Protein AF-A0A4Y3KVZ0-F1 (afdb_monomer_lite)

Secondary structure (DSSP, 8-state):
--------------PPPPHHHHHHHHHHHHHHHHIIIIIIIISHHHHHTSGGGS-HHHHHHHHTSTTS-STTHHHHHHHHHHHHHHHHHHHHHHHHHHHHHHHHHHHHHHHHS-HHHHHHHHHHHHHHHHHHGGG----TTTHHHHHHHHHHHHHHHHHHHHHHHHHHHTTGGGT--TTTHHHHHHHHHHHHHHHHHHHHHHHIIIIISSSSBGGGB-SGGGHHHHHHHHHHHHHHHHHHHHHHHHS--PPPSS------HHHHHHHHHHHHHHHHHH-HHHHHHHHHHHHHHHHHHHHHHHHHHHHHHHH---HHHHHHHHHHHHHHHHHHHHHHHHHHHHH-HHHHHHHHHHHHHHHHHHSS----HHHHHHHSS--PPPPTT--------------------------------------------------------------------------------------PPPS--------HHHHHHHHHHHHHHHHHHHHGGG--------------------S--PPEEEEGGGS-BTSEEEEEETTTEEEEEEEEETTEEEEEE-B-TTT-PBPEEETTEEEETTTTEEEETTT--EEESS--SPPPEE-EEEETTEEEE-

InterPro domains:
  IPR005805 Rieske iron-sulphur protein, C-terminal [PR00162] (567-578)
  IPR005805 Rieske iron-sulphur protein, C-terminal [PR00162] (586-598)
  IPR005805 Rieske iron-sulphur protein, C-terminal [PR00162] (599-611)
  IPR017941 Rieske [2Fe-2S] iron-sulphur domain [PF00355] (551-614)
  IPR017941 Rieske [2Fe-2S] iron-sulphur domain [PS51296] (531-625)
  IPR024671 Autophagy-related protein 22-like [PF11700] (183-352)
  IPR036259 MFS transporter superfamily [G3DSA:1.20.1250.20] (19-360)
  IPR036259 MFS transporter superfamily [SSF103473] (8-358)
  IPR036922 Rieske [2Fe-2S] iron-sulphur domain superfamily [G3DSA:2.102.10.10] (524-626)
  IPR036922 Rieske [2Fe-2S] iron-sulphur domain superfamily [SSF50022] (529-625)
  IPR050495 Autophagy-related 22 and Lipoteichoic acid anchor flippase [PTHR23519] (13-356)

Radius of gyration: 37.34 Å; chains: 1; bounding box: 110×82×110 Å

Structure (mmCIF, N/CA/C/O backbone):
data_AF-A0A4Y3KVZ0-F1
#
_entry.id   AF-A0A4Y3KVZ0-F1
#
loop_
_atom_site.group_PDB
_atom_site.id
_atom_site.type_symbol
_atom_site.label_atom_id
_atom_site.label_alt_id
_atom_site.label_comp_id
_atom_site.label_asym_id
_atom_site.label_entity_id
_atom_site.label_seq_id
_atom_site.pdbx_PDB_ins_code
_atom_site.Cartn_x
_atom_site.Cartn_y
_atom_site.Cartn_z
_atom_site.occupancy
_atom_site.B_iso_or_equiv
_atom_site.auth_seq_id
_atom_site.auth_comp_id
_atom_site.auth_asym_id
_atom_site.auth_atom_id
_atom_site.pdbx_PDB_model_num
ATOM 1 N N . MET A 1 1 ? -32.628 5.792 61.187 1.00 41.03 1 MET A N 1
ATOM 2 C CA . MET A 1 1 ? -31.689 5.649 60.053 1.00 41.03 1 MET A CA 1
ATOM 3 C C . MET A 1 1 ? -32.491 5.165 58.856 1.00 41.03 1 MET A C 1
ATOM 5 O O . MET A 1 1 ? -33.290 4.260 59.068 1.00 41.03 1 MET A O 1
ATOM 9 N N . PRO A 1 2 ? -32.358 5.762 57.661 1.00 40.28 2 PRO A N 1
ATOM 10 C CA . PRO A 1 2 ? -32.842 5.138 56.432 1.00 40.28 2 PRO A CA 1
ATOM 11 C C . PRO A 1 2 ? -31.942 3.948 56.066 1.00 40.28 2 PRO A C 1
ATOM 13 O O . PRO A 1 2 ? -30.746 3.976 56.360 1.00 40.28 2 PRO A O 1
ATOM 16 N N . ASP A 1 3 ? -32.514 2.915 55.449 1.00 42.06 3 ASP A N 1
ATOM 17 C CA . ASP A 1 3 ? -31.754 1.768 54.947 1.00 42.06 3 ASP A CA 1
ATOM 18 C C . ASP A 1 3 ? -30.932 2.160 53.707 1.00 42.06 3 ASP A C 1
ATOM 20 O O . ASP A 1 3 ? -31.432 2.830 52.804 1.00 42.06 3 ASP A O 1
ATOM 24 N N . THR A 1 4 ? -29.670 1.735 53.666 1.00 45.03 4 THR A N 1
ATOM 25 C CA . THR A 1 4 ? -28.764 1.914 52.522 1.00 45.03 4 THR A CA 1
ATOM 26 C C . THR A 1 4 ? -28.312 0.555 52.002 1.00 45.03 4 THR A C 1
ATOM 28 O O . THR A 1 4 ? -27.115 0.252 51.954 1.00 45.03 4 THR A O 1
ATOM 31 N N . SER A 1 5 ? -29.282 -0.275 51.627 1.00 44.66 5 SER A N 1
ATOM 32 C CA . SER A 1 5 ? -29.065 -1.513 50.888 1.00 44.66 5 SER A CA 1
ATOM 33 C C . SER A 1 5 ? -28.383 -1.196 49.547 1.00 44.66 5 SER A C 1
ATOM 35 O O . SER A 1 5 ? -28.949 -0.557 48.661 1.00 44.66 5 SER A O 1
ATOM 37 N N . GLN A 1 6 ? -27.114 -1.594 49.414 1.00 44.41 6 GLN A N 1
ATOM 38 C CA . GLN A 1 6 ? -26.305 -1.297 48.229 1.00 44.41 6 GLN A CA 1
ATOM 39 C C . GLN A 1 6 ? -26.742 -2.184 47.054 1.00 44.41 6 GLN A C 1
ATOM 41 O O . GLN A 1 6 ? -26.401 -3.369 47.011 1.00 44.41 6 GLN A O 1
ATOM 46 N N . ASP A 1 7 ? -27.484 -1.613 46.097 1.00 42.66 7 ASP A N 1
ATOM 47 C CA . ASP A 1 7 ? -27.881 -2.305 44.861 1.00 42.66 7 ASP A CA 1
ATOM 48 C C . ASP A 1 7 ? -26.616 -2.671 44.068 1.00 42.66 7 ASP A C 1
ATOM 50 O O . ASP A 1 7 ? -25.937 -1.824 43.481 1.00 42.66 7 ASP A O 1
ATOM 54 N N . SER A 1 8 ? -26.244 -3.950 44.132 1.00 45.78 8 SER A N 1
ATOM 55 C CA . SER A 1 8 ? -25.023 -4.453 43.510 1.00 45.78 8 SER A CA 1
ATOM 56 C C . SER A 1 8 ? -25.160 -4.372 41.987 1.00 45.78 8 SER A C 1
ATOM 58 O O . SER A 1 8 ? -26.171 -4.839 41.453 1.00 45.78 8 SER A O 1
ATOM 60 N N . PRO A 1 9 ? -24.170 -3.818 41.258 1.00 45.84 9 PRO A N 1
ATOM 61 C CA . PRO A 1 9 ? -24.291 -3.591 39.823 1.00 45.84 9 PRO A CA 1
ATOM 62 C C . PRO A 1 9 ? -24.500 -4.920 39.096 1.00 45.84 9 PRO A C 1
ATOM 64 O O . PRO A 1 9 ? -23.587 -5.739 38.975 1.00 45.84 9 PRO A O 1
ATOM 67 N N . ARG A 1 10 ? -25.733 -5.138 38.626 1.00 42.84 10 ARG A N 1
ATOM 68 C CA . ARG A 1 10 ? -26.145 -6.373 37.951 1.00 42.84 10 ARG A CA 1
ATOM 69 C C . ARG A 1 10 ? -25.256 -6.577 36.734 1.00 42.84 10 ARG A C 1
ATOM 71 O O . ARG A 1 10 ? -25.192 -5.701 35.872 1.00 42.84 10 ARG A O 1
ATOM 78 N N . ALA A 1 11 ? -24.592 -7.729 36.663 1.00 43.97 11 ALA A N 1
ATOM 79 C CA . ALA A 1 11 ? -23.750 -8.086 35.531 1.00 43.97 11 ALA A CA 1
ATOM 80 C C . ALA A 1 11 ? -24.602 -8.107 34.253 1.00 43.97 11 ALA A C 1
ATOM 82 O O . ALA A 1 11 ? -25.386 -9.030 34.025 1.00 43.97 11 ALA A O 1
ATOM 83 N N . THR A 1 12 ? -24.481 -7.060 33.439 1.00 48.38 12 THR A N 1
ATOM 84 C CA . THR A 1 12 ? -25.203 -6.943 32.177 1.00 48.38 12 THR A CA 1
ATOM 85 C C . THR A 1 12 ? -24.685 -8.004 31.219 1.00 48.38 12 THR A C 1
ATOM 87 O O . THR A 1 12 ? -23.519 -7.999 30.824 1.00 48.38 12 THR A O 1
ATOM 90 N N . THR A 1 13 ? -25.557 -8.941 30.847 1.00 51.28 13 THR A N 1
ATOM 91 C CA . THR A 1 13 ? -25.242 -9.942 29.829 1.00 51.28 13 THR A CA 1
ATOM 92 C C . THR A 1 13 ? -24.840 -9.219 28.537 1.00 51.28 13 THR A C 1
ATOM 94 O O . THR A 1 13 ? -25.567 -8.327 28.087 1.00 51.28 13 THR A O 1
ATOM 97 N N . PRO A 1 14 ? -23.670 -9.531 27.946 1.00 56.38 14 PRO A N 1
ATOM 98 C CA . PRO A 1 14 ? -23.157 -8.771 26.814 1.00 56.38 14 PRO A CA 1
ATOM 99 C C . PRO A 1 14 ? -24.100 -8.926 25.620 1.00 56.38 14 PRO A C 1
ATOM 101 O O . PRO A 1 14 ? -24.265 -10.022 25.084 1.00 56.38 14 PRO A O 1
ATOM 104 N N . VAL A 1 15 ? -24.727 -7.817 25.218 1.00 64.69 15 VAL A N 1
ATOM 105 C CA . VAL A 1 15 ? -25.702 -7.789 24.120 1.00 64.69 15 VAL A CA 1
ATOM 106 C C . VAL A 1 15 ? -25.030 -8.302 22.838 1.00 64.69 15 VAL A C 1
ATOM 108 O O . VAL A 1 15 ? -24.017 -7.728 22.428 1.00 64.69 15 VAL A O 1
ATOM 111 N N . PRO A 1 16 ? -25.560 -9.355 22.184 1.00 70.38 16 PRO A N 1
ATOM 112 C CA . PRO A 1 16 ? -24.951 -9.901 20.977 1.00 70.38 16 PRO A CA 1
ATOM 113 C C . PRO A 1 16 ? -24.849 -8.852 19.868 1.00 70.38 16 PRO A C 1
ATOM 115 O O . PRO A 1 16 ? -25.848 -8.238 19.484 1.00 70.38 16 PRO A O 1
ATOM 118 N N . VAL A 1 17 ? -23.649 -8.662 19.312 1.00 80.06 17 VAL A N 1
ATOM 119 C CA . VAL A 1 17 ? -23.470 -7.764 18.165 1.00 80.06 17 VAL A CA 1
ATOM 120 C C . VAL A 1 17 ? -24.198 -8.360 16.950 1.00 80.06 17 VAL A C 1
ATOM 122 O O . VAL A 1 17 ? -23.930 -9.507 16.577 1.00 80.06 17 VAL A O 1
ATOM 125 N N . PRO A 1 18 ? -25.104 -7.618 16.286 1.00 86.31 18 PRO A N 1
ATOM 126 C CA . PRO A 1 18 ? -25.815 -8.132 15.123 1.00 86.31 18 PRO A CA 1
ATOM 127 C C . PRO A 1 18 ? -24.852 -8.329 13.945 1.00 86.31 18 PRO A C 1
ATOM 129 O O . PRO A 1 18 ? -24.171 -7.389 13.533 1.00 86.31 18 PRO A O 1
ATOM 132 N N . ARG A 1 19 ? -24.851 -9.532 13.348 1.00 88.56 19 ARG A N 1
ATOM 133 C CA . ARG A 1 19 ? -23.937 -9.934 12.253 1.00 88.56 19 ARG A CA 1
ATOM 134 C C . ARG A 1 19 ? -23.873 -8.930 11.092 1.00 88.56 19 ARG A C 1
ATOM 136 O O . ARG A 1 19 ? -22.805 -8.732 10.527 1.00 88.56 19 ARG A O 1
ATOM 143 N N . ARG A 1 20 ? -24.980 -8.237 10.786 1.00 91.06 20 ARG A N 1
ATOM 144 C CA . ARG A 1 20 ? -25.041 -7.172 9.766 1.00 91.06 20 ARG A CA 1
ATOM 145 C C . ARG A 1 20 ? -24.051 -6.024 10.023 1.00 91.06 20 ARG A C 1
ATOM 147 O O . ARG A 1 20 ? -23.547 -5.467 9.058 1.00 91.06 20 ARG A O 1
ATOM 154 N N . ARG A 1 21 ? -23.752 -5.675 11.283 1.00 91.81 21 ARG A N 1
ATOM 155 C CA . ARG A 1 21 ? -22.737 -4.653 11.613 1.00 91.81 21 ARG A CA 1
ATOM 156 C C . ARG A 1 21 ? -21.319 -5.158 11.375 1.00 91.81 21 ARG A C 1
ATOM 158 O O . ARG A 1 21 ? -20.522 -4.411 10.831 1.00 91.81 21 ARG A O 1
ATOM 165 N N . VAL A 1 22 ? -21.035 -6.410 11.739 1.00 92.69 22 VAL A N 1
ATOM 166 C CA . VAL A 1 22 ? -19.733 -7.055 11.489 1.00 92.69 22 VAL A CA 1
ATOM 167 C C . VAL A 1 22 ? -19.458 -7.125 9.987 1.00 92.69 22 VAL A C 1
ATOM 169 O O . VAL A 1 22 ? -18.409 -6.679 9.545 1.00 92.69 22 VAL A O 1
ATOM 172 N N . LEU A 1 23 ? -20.430 -7.599 9.198 1.00 94.50 23 LEU A N 1
ATOM 173 C CA . LEU A 1 23 ? -20.314 -7.667 7.740 1.00 94.50 23 LEU A CA 1
ATOM 174 C C . LEU A 1 23 ? -20.144 -6.277 7.113 1.00 94.50 23 LEU A C 1
ATOM 176 O O . LEU A 1 23 ? -19.242 -6.074 6.317 1.00 94.50 23 LEU A O 1
ATOM 180 N N . ALA A 1 24 ? -20.976 -5.303 7.485 1.00 95.06 24 ALA A N 1
ATOM 181 C CA . ALA A 1 24 ? -20.897 -3.958 6.917 1.00 95.06 24 ALA A CA 1
ATOM 182 C C . ALA A 1 24 ? -19.662 -3.155 7.366 1.00 95.06 24 ALA A C 1
ATOM 184 O O . ALA A 1 24 ? -19.326 -2.174 6.715 1.00 95.06 24 ALA A O 1
ATOM 185 N N . TRP A 1 25 ? -19.009 -3.550 8.463 1.00 95.56 25 TRP A N 1
ATOM 186 C CA . TRP A 1 25 ? -17.681 -3.069 8.847 1.00 95.56 25 TRP A CA 1
ATOM 187 C C . TRP A 1 25 ? -16.614 -3.740 7.970 1.00 95.56 25 TRP A C 1
ATOM 189 O O . TRP A 1 25 ? -15.939 -3.036 7.231 1.00 95.56 25 TRP A O 1
ATOM 199 N N . ALA A 1 26 ? -16.579 -5.076 7.908 1.00 95.94 26 ALA A N 1
ATOM 200 C CA . ALA A 1 26 ? -15.631 -5.838 7.084 1.00 95.94 26 ALA A CA 1
ATOM 201 C C . ALA A 1 26 ? -15.715 -5.551 5.566 1.00 95.94 26 ALA A C 1
ATOM 203 O O . ALA A 1 26 ? -14.728 -5.717 4.854 1.00 95.94 26 ALA A O 1
ATOM 204 N N . LEU A 1 27 ? -16.862 -5.088 5.052 1.00 97.06 27 LEU A N 1
ATOM 205 C CA . LEU A 1 27 ? -16.976 -4.627 3.662 1.00 97.06 27 LEU A CA 1
ATOM 206 C C . LEU A 1 27 ? -16.169 -3.345 3.385 1.00 97.06 27 LEU A C 1
ATOM 208 O O . LEU A 1 27 ? -15.750 -3.141 2.249 1.00 97.06 27 LEU A O 1
ATOM 212 N N . TRP A 1 28 ? -15.878 -2.522 4.400 1.00 97.44 28 TRP A N 1
ATOM 213 C CA . TRP A 1 28 ? -14.938 -1.412 4.231 1.00 97.44 28 TRP A CA 1
ATOM 214 C C . TRP A 1 28 ? -13.510 -1.928 4.013 1.00 97.44 28 TRP A C 1
ATOM 216 O O . TRP A 1 28 ? -12.854 -1.403 3.126 1.00 97.44 28 TRP A O 1
ATOM 226 N N . ASP A 1 29 ? -13.057 -2.980 4.715 1.00 95.75 29 ASP A N 1
ATOM 227 C CA . ASP A 1 29 ? -11.755 -3.623 4.436 1.00 95.75 29 ASP A CA 1
ATOM 228 C C . ASP A 1 29 ? -11.718 -4.253 3.033 1.00 95.75 29 ASP A C 1
ATOM 230 O O . ASP A 1 29 ? -10.768 -4.045 2.285 1.00 95.75 29 ASP A O 1
ATOM 234 N N . TRP A 1 30 ? -12.779 -4.967 2.637 1.00 96.25 30 TRP A N 1
ATOM 235 C CA . TRP A 1 30 ? -12.939 -5.522 1.280 1.00 96.25 30 TRP A CA 1
ATOM 236 C C . TRP A 1 30 ? -12.813 -4.453 0.180 1.00 96.25 30 TRP A C 1
ATOM 238 O O . TRP A 1 30 ? -12.251 -4.706 -0.887 1.00 96.25 30 TRP A O 1
ATOM 248 N N . GLY A 1 31 ? -13.351 -3.255 0.428 1.00 96.81 31 GLY A N 1
ATOM 249 C CA . GLY A 1 31 ? -13.216 -2.110 -0.468 1.00 96.81 31 GLY A CA 1
ATOM 250 C C . GLY A 1 31 ? -11.842 -1.443 -0.390 1.00 96.81 31 GLY A C 1
ATOM 251 O O . GLY A 1 31 ? -11.258 -1.131 -1.421 1.00 96.81 31 GLY A O 1
ATOM 252 N N . SER A 1 32 ? -11.322 -1.220 0.818 1.00 96.12 32 SER A N 1
ATOM 253 C CA . SER A 1 32 ? -10.094 -0.454 1.070 1.00 96.12 32 SER A CA 1
ATOM 254 C C . SER A 1 32 ? -8.832 -1.210 0.649 1.00 96.12 32 SER A C 1
ATOM 256 O O . SER A 1 32 ? -7.853 -0.589 0.233 1.00 96.12 32 SER A O 1
ATOM 258 N N . ALA A 1 33 ? -8.883 -2.545 0.624 1.00 92.94 33 ALA A N 1
ATOM 259 C CA . ALA A 1 33 ? -7.853 -3.395 0.038 1.00 92.94 33 ALA A CA 1
ATOM 260 C C . ALA A 1 33 ? -7.549 -3.063 -1.434 1.00 92.94 33 ALA A C 1
ATOM 262 O O . ALA A 1 33 ? -6.428 -3.298 -1.872 1.00 92.94 33 ALA A O 1
ATOM 263 N N . ALA A 1 34 ? -8.483 -2.453 -2.175 1.00 93.12 34 ALA A N 1
ATOM 264 C CA . ALA A 1 34 ? -8.223 -1.929 -3.516 1.00 93.12 34 ALA A CA 1
ATOM 265 C C . ALA A 1 34 ? -7.106 -0.873 -3.527 1.00 93.12 34 ALA A C 1
ATOM 267 O O . ALA A 1 34 ? -6.205 -0.922 -4.361 1.00 93.12 34 ALA A O 1
ATOM 268 N N . PHE A 1 35 ? -7.124 0.050 -2.560 1.00 95.38 35 PHE A N 1
ATOM 269 C CA . PHE A 1 35 ? -6.101 1.086 -2.446 1.00 95.38 35 PHE A CA 1
ATOM 270 C C . PHE A 1 35 ? -4.742 0.501 -2.042 1.00 95.38 35 PHE A C 1
ATOM 272 O O . PHE A 1 35 ? -3.712 0.907 -2.571 1.00 95.38 35 PHE A O 1
ATOM 279 N N . GLN A 1 36 ? -4.709 -0.481 -1.138 1.00 91.94 36 GLN A N 1
ATOM 280 C CA . GLN A 1 36 ? -3.433 -1.083 -0.745 1.00 91.94 36 GLN A CA 1
ATOM 281 C C . GLN A 1 36 ? -2.874 -1.991 -1.853 1.00 91.94 36 GLN A C 1
ATOM 283 O O . GLN A 1 36 ? -1.754 -1.775 -2.299 1.00 91.94 36 GLN A O 1
ATOM 288 N N . ALA A 1 37 ? -3.655 -2.951 -2.358 1.00 90.06 37 ALA A N 1
ATOM 289 C CA . ALA A 1 37 ? -3.160 -3.950 -3.304 1.00 90.06 37 ALA A CA 1
ATOM 290 C C . ALA A 1 37 ? -2.926 -3.400 -4.723 1.00 90.06 37 ALA A C 1
ATOM 292 O O . ALA A 1 37 ? -1.913 -3.721 -5.337 1.00 90.06 37 ALA A O 1
ATOM 293 N N . VAL A 1 38 ? -3.840 -2.583 -5.260 1.00 92.62 38 VAL A N 1
ATOM 294 C CA . VAL A 1 38 ? -3.725 -2.078 -6.641 1.00 92.62 38 VAL A CA 1
ATOM 295 C C . VAL A 1 38 ? -2.891 -0.802 -6.678 1.00 92.62 38 VAL A C 1
ATOM 297 O O . VAL A 1 38 ? -1.948 -0.702 -7.461 1.00 92.62 38 VAL A O 1
ATOM 300 N N . ILE A 1 39 ? -3.214 0.167 -5.816 1.00 95.00 39 ILE A N 1
ATOM 301 C CA . ILE A 1 39 ? -2.593 1.496 -5.863 1.00 95.00 39 ILE A CA 1
ATOM 302 C C . ILE A 1 39 ? -1.250 1.522 -5.119 1.00 95.00 39 ILE A C 1
ATOM 304 O O . ILE A 1 39 ? -0.271 1.986 -5.687 1.00 95.00 39 ILE A O 1
ATOM 308 N N . THR A 1 40 ? -1.176 1.006 -3.888 1.00 91.81 40 THR A N 1
ATOM 309 C CA . THR A 1 40 ? 0.035 1.133 -3.050 1.00 91.81 40 THR A CA 1
ATOM 310 C C . THR A 1 40 ? 1.124 0.110 -3.378 1.00 91.81 40 THR A C 1
ATOM 312 O O . THR A 1 40 ? 2.299 0.437 -3.209 1.00 91.81 40 THR A O 1
ATOM 315 N N . THR A 1 41 ? 0.785 -1.098 -3.848 1.00 88.12 41 THR A N 1
ATOM 316 C CA . THR A 1 41 ? 1.778 -2.175 -4.037 1.00 88.12 41 THR A CA 1
ATOM 317 C C . THR A 1 41 ? 1.920 -2.677 -5.479 1.00 88.12 41 THR A C 1
ATOM 319 O O . THR A 1 41 ? 2.980 -2.487 -6.064 1.00 88.12 41 THR A O 1
ATOM 322 N N . PHE A 1 42 ? 0.914 -3.334 -6.072 1.00 87.19 42 PHE A N 1
ATOM 323 C CA . PHE A 1 42 ? 1.161 -4.234 -7.216 1.00 87.19 42 PHE A CA 1
ATOM 324 C C . PHE A 1 42 ? 0.960 -3.649 -8.618 1.00 87.19 42 PHE A C 1
ATOM 326 O O . PHE A 1 42 ? 1.536 -4.197 -9.553 1.00 87.19 42 PHE A O 1
ATOM 333 N N . VAL A 1 43 ? 0.172 -2.580 -8.792 1.00 91.12 43 VAL A N 1
ATOM 334 C CA . VAL A 1 43 ? -0.154 -2.051 -10.133 1.00 91.12 43 VAL A CA 1
ATOM 335 C C . VAL A 1 43 ? 0.352 -0.618 -10.308 1.00 91.12 43 VAL A C 1
ATOM 337 O O . VAL A 1 43 ? 1.323 -0.406 -11.029 1.00 91.12 43 VAL A O 1
ATOM 340 N N . PHE A 1 44 ? -0.238 0.367 -9.620 1.00 94.38 44 PHE A N 1
ATOM 341 C CA . PHE A 1 44 ? 0.115 1.779 -9.833 1.00 94.38 44 PHE A CA 1
ATOM 342 C C . PHE A 1 44 ? 1.540 2.106 -9.370 1.00 94.38 44 PHE A C 1
ATOM 344 O O . PHE A 1 44 ? 2.293 2.704 -10.130 1.00 94.38 44 PHE A O 1
ATOM 351 N N . THR A 1 45 ? 1.938 1.663 -8.169 1.00 93.06 45 THR A N 1
ATOM 352 C CA . THR A 1 45 ? 3.312 1.841 -7.664 1.00 93.06 45 THR A CA 1
ATOM 353 C C . THR A 1 45 ? 4.362 1.241 -8.600 1.00 93.06 45 THR A C 1
ATOM 355 O O . THR A 1 45 ? 5.318 1.937 -8.921 1.00 93.06 45 THR A O 1
ATOM 358 N N . ARG A 1 46 ? 4.174 0.002 -9.093 1.00 90.69 46 ARG A N 1
ATOM 359 C CA . ARG A 1 46 ? 5.077 -0.602 -10.095 1.00 90.69 46 ARG A CA 1
ATOM 360 C C . ARG A 1 46 ? 5.140 0.287 -11.335 1.00 90.69 46 ARG A C 1
ATOM 362 O O . ARG A 1 46 ? 6.229 0.615 -11.786 1.00 90.69 46 ARG A O 1
ATOM 369 N N . TRP A 1 47 ? 3.988 0.671 -11.884 1.00 92.44 47 TRP A N 1
ATOM 370 C CA . TRP A 1 47 ? 3.911 1.443 -13.125 1.00 92.44 47 TRP A CA 1
ATOM 371 C C . TRP A 1 47 ? 4.632 2.793 -13.046 1.00 92.44 47 TRP A C 1
ATOM 373 O O . TRP A 1 47 ? 5.420 3.107 -13.935 1.00 92.44 47 TRP A O 1
ATOM 383 N N . ILE A 1 48 ? 4.457 3.561 -11.966 1.00 94.19 48 ILE A N 1
ATOM 384 C CA . ILE A 1 48 ? 5.190 4.829 -11.813 1.00 94.19 48 ILE A CA 1
ATOM 385 C C . ILE A 1 48 ? 6.698 4.619 -11.573 1.00 94.19 48 ILE A C 1
ATOM 387 O O . ILE A 1 48 ? 7.485 5.499 -11.890 1.00 94.19 48 ILE A O 1
ATOM 391 N N . THR A 1 49 ? 7.137 3.449 -11.095 1.00 92.25 49 THR A N 1
ATOM 392 C CA . THR A 1 49 ? 8.565 3.078 -11.021 1.00 92.25 49 THR A CA 1
ATOM 393 C C . THR A 1 49 ? 9.015 2.177 -12.179 1.00 92.25 49 THR A C 1
ATOM 395 O O . THR A 1 49 ? 9.872 1.320 -11.978 1.00 92.25 49 THR A O 1
ATOM 398 N N . SER A 1 50 ? 8.427 2.325 -13.371 1.00 91.44 50 SER A N 1
ATOM 399 C CA . SER A 1 50 ? 8.808 1.559 -14.569 1.00 91.44 50 SER A CA 1
ATOM 400 C C . SER A 1 50 ? 9.391 2.432 -15.686 1.00 91.44 50 SER A C 1
ATOM 402 O O . SER A 1 50 ? 9.358 3.664 -15.625 1.00 91.44 50 SER A O 1
ATOM 404 N N . ASP A 1 51 ? 9.935 1.751 -16.694 1.00 91.56 51 ASP A N 1
ATOM 405 C CA . ASP A 1 51 ? 10.372 2.256 -18.004 1.00 91.56 51 ASP A CA 1
ATOM 406 C C . ASP A 1 51 ? 9.392 3.251 -18.649 1.00 91.56 51 ASP A C 1
ATOM 408 O O . ASP A 1 51 ? 9.831 4.220 -19.262 1.00 91.56 51 ASP A O 1
ATOM 412 N N . ALA A 1 52 ? 8.084 3.091 -18.431 1.00 92.50 52 ALA A N 1
ATOM 413 C CA . ALA A 1 52 ? 7.037 3.991 -18.917 1.00 92.50 52 ALA A CA 1
ATOM 414 C C . ALA A 1 52 ? 7.219 5.481 -18.539 1.00 92.50 52 ALA A C 1
ATOM 416 O O . ALA A 1 52 ? 6.599 6.338 -19.163 1.00 92.50 52 ALA A O 1
ATOM 417 N N . PHE A 1 53 ? 8.039 5.813 -17.534 1.00 94.88 53 PHE A N 1
ATOM 418 C CA . PHE A 1 53 ? 8.355 7.201 -17.153 1.00 94.88 53 PHE A CA 1
ATOM 419 C C . PHE A 1 53 ? 9.799 7.627 -17.482 1.00 94.88 53 PHE A C 1
ATOM 421 O O . PHE A 1 53 ? 10.227 8.706 -17.077 1.00 94.88 53 PHE A O 1
ATOM 428 N N . VAL A 1 54 ? 10.545 6.801 -18.221 1.00 94.56 54 VAL A N 1
ATOM 429 C CA . VAL A 1 54 ? 11.907 7.071 -18.712 1.00 94.56 54 VAL A CA 1
ATOM 430 C C . VAL A 1 54 ? 11.842 7.609 -20.149 1.00 94.56 54 VAL A C 1
ATOM 432 O O . VAL A 1 54 ? 10.886 7.347 -20.877 1.00 94.56 54 VAL A O 1
ATOM 435 N N . ASP A 1 55 ? 12.844 8.385 -20.575 1.00 92.56 55 ASP A N 1
ATOM 436 C CA . ASP A 1 55 ? 12.945 8.856 -21.965 1.00 92.56 55 ASP A CA 1
ATOM 437 C C . ASP A 1 55 ? 12.960 7.655 -22.944 1.00 92.56 55 ASP A C 1
ATOM 439 O O . ASP A 1 55 ? 13.837 6.789 -22.815 1.00 92.56 55 ASP A O 1
ATOM 443 N N . PRO A 1 56 ? 12.045 7.585 -23.935 1.00 91.75 56 PRO A N 1
ATOM 444 C CA . PRO A 1 56 ? 11.992 6.484 -24.897 1.00 91.75 56 PRO A CA 1
ATOM 445 C C . PRO A 1 56 ? 13.295 6.254 -25.674 1.00 91.75 56 PRO A C 1
ATOM 447 O O . PRO A 1 56 ? 13.555 5.129 -26.094 1.00 91.75 56 PRO A O 1
ATOM 450 N N . ALA A 1 57 ? 14.136 7.279 -25.853 1.00 91.62 57 ALA A N 1
ATOM 451 C CA . ALA A 1 57 ? 15.445 7.125 -26.483 1.00 91.62 57 ALA A CA 1
ATOM 452 C C . ALA A 1 57 ? 16.447 6.380 -25.584 1.00 91.62 57 ALA A C 1
ATOM 454 O O . ALA A 1 57 ? 17.300 5.661 -26.099 1.00 91.62 57 ALA A O 1
ATOM 455 N N . THR A 1 58 ? 16.334 6.508 -24.257 1.00 91.50 58 THR A N 1
ATOM 456 C CA . THR A 1 58 ? 17.133 5.736 -23.289 1.00 91.50 58 THR A CA 1
ATOM 457 C C . THR A 1 58 ? 16.666 4.284 -23.240 1.00 91.50 58 THR A C 1
ATOM 459 O O . THR A 1 58 ? 17.500 3.383 -23.272 1.00 91.50 58 THR A O 1
ATOM 462 N N . VAL A 1 59 ? 15.347 4.047 -23.229 1.00 92.25 59 VAL A N 1
ATOM 463 C CA . VAL A 1 59 ? 14.776 2.687 -23.244 1.00 92.25 59 VAL A CA 1
ATOM 464 C C . VAL A 1 59 ? 15.180 1.950 -24.526 1.00 92.25 59 VAL A C 1
ATOM 466 O O . VAL A 1 59 ? 15.812 0.901 -24.449 1.00 92.25 59 VAL A O 1
ATOM 469 N N . ALA A 1 60 ? 14.947 2.547 -25.700 1.00 92.50 60 ALA A N 1
ATOM 470 C CA . ALA A 1 60 ? 15.317 1.943 -26.983 1.00 92.50 60 ALA A CA 1
ATOM 471 C C . ALA A 1 60 ? 16.839 1.767 -27.169 1.00 92.50 60 ALA A C 1
ATOM 473 O O . ALA A 1 60 ? 17.271 0.921 -27.951 1.00 92.50 60 ALA A O 1
ATOM 474 N N . ALA A 1 61 ? 17.671 2.551 -26.470 1.00 91.56 61 ALA A N 1
ATOM 475 C CA . ALA A 1 61 ? 19.118 2.344 -26.446 1.00 91.56 61 ALA A CA 1
ATOM 476 C C . ALA A 1 61 ? 19.516 1.146 -25.566 1.00 91.56 61 ALA A C 1
ATOM 478 O O . ALA A 1 61 ? 20.386 0.379 -25.968 1.00 91.56 61 ALA A O 1
ATOM 479 N N . ALA A 1 62 ? 18.867 0.957 -24.413 1.00 89.94 62 ALA A N 1
ATOM 480 C CA . ALA A 1 62 ? 19.078 -0.200 -23.542 1.00 89.94 62 ALA A CA 1
ATOM 481 C C . ALA A 1 62 ? 18.624 -1.513 -24.212 1.00 89.94 62 ALA A C 1
ATOM 483 O O . ALA A 1 62 ? 19.378 -2.484 -24.235 1.00 89.94 62 ALA A O 1
ATOM 484 N N . GLU A 1 63 ? 17.449 -1.518 -24.854 1.00 89.12 63 GLU A N 1
ATOM 485 C CA . GLU A 1 63 ? 16.931 -2.658 -25.633 1.00 89.12 63 GLU A CA 1
ATOM 486 C C . GLU A 1 63 ? 17.839 -3.057 -26.812 1.00 89.12 63 GLU A C 1
ATOM 488 O O . GLU A 1 63 ? 17.853 -4.216 -27.230 1.00 89.12 63 GLU A O 1
ATOM 493 N N . ALA A 1 64 ? 18.598 -2.105 -27.365 1.00 89.81 64 ALA A N 1
ATOM 494 C CA . ALA A 1 64 ? 19.495 -2.326 -28.497 1.00 89.81 64 ALA A CA 1
ATOM 495 C C . ALA A 1 64 ? 20.907 -2.808 -28.102 1.00 89.81 64 ALA A C 1
ATOM 497 O O . ALA A 1 64 ? 21.702 -3.135 -28.988 1.00 89.81 64 ALA A O 1
ATOM 498 N N . GLU A 1 65 ? 21.247 -2.848 -26.810 1.00 86.25 65 GLU A N 1
ATOM 499 C CA . GLU A 1 65 ? 22.567 -3.265 -26.325 1.00 86.25 65 GLU A CA 1
ATOM 500 C C . GLU A 1 65 ? 22.667 -4.790 -26.127 1.00 86.25 65 GLU A C 1
ATOM 502 O O . GLU A 1 65 ? 21.963 -5.362 -25.291 1.00 86.25 65 GLU A O 1
ATOM 507 N N . PRO A 1 66 ? 23.587 -5.485 -26.826 1.00 75.31 66 PRO A N 1
ATOM 508 C CA . PRO A 1 66 ? 23.807 -6.908 -26.602 1.00 75.31 66 PRO A CA 1
ATOM 509 C C . PRO A 1 66 ? 24.380 -7.177 -25.205 1.00 75.31 66 PRO A C 1
ATOM 511 O O . PRO A 1 66 ? 25.446 -6.669 -24.863 1.00 75.31 66 PRO A O 1
ATOM 514 N N . GLY A 1 67 ? 23.715 -8.044 -24.439 1.00 70.69 67 GLY A N 1
ATOM 515 C CA . GLY A 1 67 ? 24.230 -8.586 -23.176 1.00 70.69 67 GLY A CA 1
ATOM 516 C C . GLY A 1 67 ? 23.721 -7.925 -21.892 1.00 70.69 67 GLY A C 1
ATOM 517 O O . GLY A 1 67 ? 24.058 -8.416 -20.825 1.00 70.69 67 GLY A O 1
ATOM 518 N N . GLY A 1 68 ? 22.904 -6.868 -21.960 1.00 69.56 68 GLY A N 1
ATOM 519 C CA . GLY A 1 68 ? 22.228 -6.277 -20.790 1.00 69.56 68 GLY A CA 1
ATOM 520 C C . GLY A 1 68 ? 23.109 -5.444 -19.844 1.00 69.56 68 GLY A C 1
ATOM 521 O O . GLY A 1 68 ? 22.637 -4.449 -19.319 1.00 69.56 68 GLY A O 1
ATOM 522 N N . ASP A 1 69 ? 24.398 -5.751 -19.691 1.00 75.50 69 ASP A N 1
ATOM 523 C CA . ASP A 1 69 ? 25.322 -5.013 -18.803 1.00 75.50 69 ASP A CA 1
ATOM 524 C C . ASP A 1 69 ? 25.935 -3.740 -19.449 1.00 75.50 69 ASP A C 1
ATOM 526 O O . ASP A 1 69 ? 27.003 -3.262 -19.056 1.00 75.50 69 ASP A O 1
ATOM 530 N N . GLY A 1 70 ? 25.302 -3.207 -20.500 1.00 80.19 70 GLY A N 1
ATOM 531 C CA . GLY A 1 70 ? 25.823 -2.100 -21.310 1.00 80.19 70 GLY A CA 1
ATOM 532 C C . GLY A 1 70 ? 25.597 -0.696 -20.715 1.00 80.19 70 GLY A C 1
ATOM 533 O O . GLY A 1 70 ? 24.807 -0.519 -19.785 1.00 80.19 70 GLY A O 1
ATOM 534 N N . PRO A 1 71 ? 26.291 0.344 -21.223 1.00 84.94 71 PRO A N 1
ATOM 535 C CA . PRO A 1 71 ? 26.177 1.709 -20.708 1.00 84.94 71 PRO A CA 1
ATOM 536 C C . PRO A 1 71 ? 24.787 2.359 -20.859 1.00 84.94 71 PRO A C 1
ATOM 538 O O . PRO A 1 71 ? 24.487 3.264 -20.080 1.00 84.94 71 PRO A O 1
ATOM 541 N N . ALA A 1 72 ? 23.933 1.946 -21.802 1.00 86.62 72 ALA A N 1
ATOM 542 C CA . ALA A 1 72 ? 22.553 2.434 -21.898 1.00 86.62 72 ALA A CA 1
ATOM 543 C C . ALA A 1 72 ? 21.620 1.725 -20.904 1.00 86.62 72 ALA A C 1
ATOM 545 O O . ALA A 1 72 ? 20.828 2.392 -20.238 1.00 86.62 72 ALA A O 1
ATOM 546 N N . ASN A 1 73 ? 21.774 0.412 -20.710 1.00 84.69 73 ASN A N 1
ATOM 547 C CA . ASN A 1 73 ? 21.113 -0.306 -19.611 1.00 84.69 73 ASN A CA 1
ATOM 548 C C . ASN A 1 73 ? 21.514 0.289 -18.253 1.00 84.69 73 ASN A C 1
ATOM 550 O O . ASN A 1 73 ? 20.663 0.621 -17.432 1.00 84.69 73 ASN A O 1
ATOM 554 N N . ALA A 1 74 ? 22.802 0.589 -18.079 1.00 86.81 74 ALA A N 1
ATOM 555 C CA . ALA A 1 74 ? 23.330 1.225 -16.880 1.00 86.81 74 ALA A CA 1
ATOM 556 C C . ALA A 1 74 ? 22.742 2.624 -16.580 1.00 86.81 74 ALA A C 1
ATOM 558 O O . ALA A 1 74 ? 22.790 3.061 -15.422 1.00 86.81 74 ALA A O 1
ATOM 559 N N . LEU A 1 75 ? 22.205 3.318 -17.597 1.00 87.94 75 LEU A N 1
ATOM 560 C CA . LEU A 1 75 ? 21.451 4.574 -17.477 1.00 87.94 75 LEU A CA 1
ATOM 561 C C . LEU A 1 75 ? 19.960 4.332 -17.190 1.00 87.94 75 LEU A C 1
ATOM 563 O O . LEU A 1 75 ? 19.375 5.070 -16.395 1.00 87.94 75 LEU A O 1
ATOM 567 N N . LEU A 1 76 ? 19.357 3.299 -17.788 1.00 90.06 76 LEU A N 1
ATOM 568 C CA . LEU A 1 76 ? 17.988 2.869 -17.486 1.00 90.06 76 LEU A CA 1
ATOM 569 C C . LEU A 1 76 ? 17.859 2.450 -16.011 1.00 90.06 76 LEU A C 1
ATOM 571 O O . LEU A 1 76 ? 16.990 2.967 -15.310 1.00 90.06 76 LEU A O 1
ATOM 575 N N . ASP A 1 77 ? 18.779 1.622 -15.508 1.00 87.38 77 ASP A N 1
ATOM 576 C CA . ASP A 1 77 ? 18.864 1.238 -14.091 1.00 87.38 77 ASP A CA 1
ATOM 577 C C . ASP A 1 77 ? 18.912 2.452 -13.162 1.00 87.38 77 ASP A C 1
ATOM 579 O O . ASP A 1 77 ? 18.237 2.488 -12.133 1.00 87.38 77 ASP A O 1
ATOM 583 N N . ALA A 1 78 ? 19.716 3.460 -13.521 1.00 88.94 78 ALA A N 1
ATOM 584 C CA . ALA A 1 78 ? 19.874 4.669 -12.723 1.00 88.94 78 ALA A CA 1
ATOM 585 C C . ALA A 1 78 ? 18.555 5.454 -12.638 1.00 88.94 78 ALA A C 1
ATOM 587 O O . ALA A 1 78 ? 18.170 5.873 -11.547 1.00 88.94 78 ALA A O 1
ATOM 588 N N . ALA A 1 79 ? 17.822 5.578 -13.751 1.00 91.12 79 ALA A N 1
ATOM 589 C CA . ALA A 1 79 ? 16.502 6.206 -13.767 1.00 91.12 79 ALA A CA 1
ATOM 590 C C . ALA A 1 79 ? 15.475 5.414 -12.933 1.00 91.12 79 ALA A C 1
ATOM 592 O O . ALA A 1 79 ? 14.768 5.993 -12.109 1.00 91.12 79 ALA A O 1
ATOM 593 N N . LEU A 1 80 ? 15.431 4.083 -13.065 1.00 89.44 80 LEU A N 1
ATOM 594 C CA . LEU A 1 80 ? 14.532 3.220 -12.283 1.00 89.44 80 LEU A CA 1
ATOM 595 C C . LEU A 1 80 ? 14.858 3.239 -10.776 1.00 89.44 80 LEU A C 1
ATOM 597 O O . LEU A 1 80 ? 13.950 3.199 -9.932 1.00 89.44 80 LEU A O 1
ATOM 601 N N . ALA A 1 81 ? 16.140 3.350 -10.422 1.00 88.06 81 ALA A N 1
ATOM 602 C CA . ALA A 1 81 ? 16.600 3.542 -9.051 1.00 88.06 81 ALA A CA 1
ATOM 603 C C . ALA A 1 81 ? 16.181 4.914 -8.496 1.00 88.06 81 ALA A C 1
ATOM 605 O O . ALA A 1 81 ? 15.674 4.976 -7.373 1.00 88.06 81 ALA A O 1
ATOM 606 N N . ASP A 1 82 ? 16.308 5.991 -9.279 1.00 91.81 82 ASP A N 1
ATOM 607 C CA . ASP A 1 82 ? 15.822 7.325 -8.906 1.00 91.81 82 ASP A CA 1
ATOM 608 C C . ASP A 1 82 ? 14.297 7.333 -8.718 1.00 91.81 82 ASP A C 1
ATOM 610 O O . ASP A 1 82 ? 13.817 7.754 -7.664 1.00 91.81 82 ASP A O 1
ATOM 614 N N . HIS A 1 83 ? 13.520 6.761 -9.647 1.00 93.31 83 HIS A N 1
ATOM 615 C CA . HIS A 1 83 ? 12.060 6.634 -9.516 1.00 93.31 83 HIS A CA 1
ATOM 616 C C . HIS A 1 83 ? 11.674 5.919 -8.204 1.00 93.31 83 HIS A C 1
ATOM 618 O O . HIS A 1 83 ? 10.795 6.369 -7.459 1.00 93.31 83 HIS A O 1
ATOM 624 N N . SER A 1 84 ? 12.382 4.832 -7.878 1.00 89.00 84 SER A N 1
ATOM 625 C CA . SER A 1 84 ? 12.202 4.062 -6.639 1.00 89.00 84 SER A CA 1
ATOM 626 C C . SER A 1 84 ? 12.603 4.851 -5.382 1.00 89.00 84 SER A C 1
ATOM 628 O O . SER A 1 84 ? 11.937 4.760 -4.344 1.00 89.00 84 SER A O 1
ATOM 630 N N . ALA A 1 85 ? 13.659 5.665 -5.458 1.00 91.88 85 ALA A N 1
ATOM 631 C CA . ALA A 1 85 ? 14.097 6.535 -4.372 1.00 91.88 85 ALA A CA 1
ATOM 632 C C . ALA A 1 85 ? 13.111 7.691 -4.129 1.00 91.88 85 ALA A C 1
ATOM 634 O O . ALA A 1 85 ? 12.788 7.995 -2.978 1.00 91.88 85 ALA A O 1
ATOM 635 N N . TRP A 1 86 ? 12.585 8.313 -5.188 1.00 94.25 86 TRP A N 1
ATOM 636 C CA . TRP A 1 86 ? 11.615 9.409 -5.102 1.00 94.25 86 TRP A CA 1
ATOM 637 C C . TRP A 1 86 ? 10.282 8.923 -4.519 1.00 94.25 86 TRP A C 1
ATOM 639 O O . TRP A 1 86 ? 9.717 9.586 -3.646 1.00 94.25 86 TRP A O 1
ATOM 649 N N . LEU A 1 87 ? 9.825 7.726 -4.913 1.00 93.19 87 LEU A N 1
ATOM 650 C CA . LEU A 1 87 ? 8.715 7.016 -4.270 1.00 93.19 87 LEU A CA 1
ATOM 651 C C . LEU A 1 87 ? 8.965 6.848 -2.761 1.00 93.19 87 LEU A C 1
ATOM 653 O O . LEU A 1 87 ? 8.105 7.191 -1.944 1.00 93.19 87 LEU A O 1
ATOM 657 N N . GLY A 1 88 ? 10.152 6.357 -2.386 1.00 91.62 88 GLY A N 1
ATOM 658 C CA . GLY A 1 88 ? 10.560 6.182 -0.992 1.00 91.62 88 GLY A CA 1
ATOM 659 C C . GLY A 1 88 ? 10.511 7.485 -0.187 1.00 91.62 88 GLY A C 1
ATOM 660 O O . GLY A 1 88 ? 9.947 7.512 0.909 1.00 91.62 88 GLY A O 1
ATOM 661 N N . TRP A 1 89 ? 11.018 8.589 -0.743 1.00 94.06 89 TRP A N 1
ATOM 662 C CA . TRP A 1 89 ? 10.951 9.912 -0.113 1.00 94.06 89 TRP A CA 1
ATOM 663 C C . TRP A 1 89 ? 9.523 10.467 -0.025 1.00 94.06 89 TRP A C 1
ATOM 665 O O . TRP A 1 89 ? 9.160 11.046 1.002 1.00 94.06 89 TRP A O 1
ATOM 675 N N . GLY A 1 90 ? 8.686 10.248 -1.044 1.00 94.88 90 GLY A N 1
ATOM 676 C CA . GLY A 1 90 ? 7.267 10.614 -1.027 1.00 94.88 90 GLY A CA 1
ATOM 677 C C . GLY A 1 90 ? 6.495 9.896 0.085 1.00 94.88 90 GLY A C 1
ATOM 678 O O . GLY A 1 90 ? 5.784 10.535 0.867 1.00 94.88 90 GLY A O 1
ATOM 679 N N . LEU A 1 91 ? 6.697 8.582 0.223 1.00 92.38 91 LEU A N 1
ATOM 680 C CA . LEU A 1 91 ? 6.098 7.773 1.289 1.00 92.38 91 LEU A CA 1
ATOM 681 C C . LEU A 1 91 ? 6.672 8.105 2.678 1.00 92.38 91 LEU A C 1
ATOM 683 O O . LEU A 1 91 ? 5.916 8.157 3.650 1.00 92.38 91 LEU A O 1
ATOM 687 N N . ALA A 1 92 ? 7.964 8.426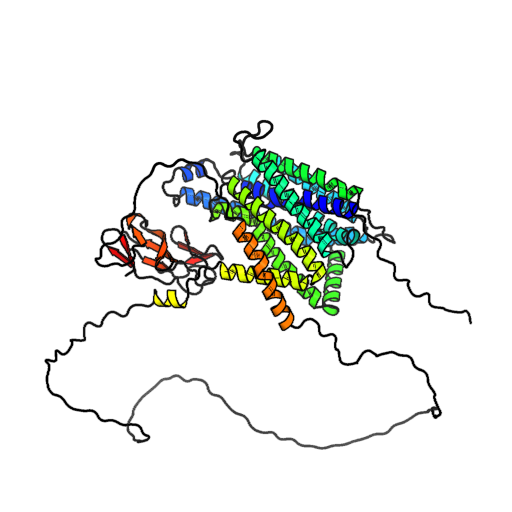 2.795 1.00 93.44 92 ALA A N 1
ATOM 688 C CA . ALA A 1 92 ? 8.546 8.925 4.044 1.00 93.44 92 ALA A CA 1
ATOM 689 C C . ALA A 1 92 ? 7.923 10.273 4.465 1.00 93.44 92 ALA A C 1
ATOM 691 O O . ALA A 1 92 ? 7.562 10.460 5.632 1.00 93.44 92 ALA A O 1
ATOM 692 N N . GLY A 1 93 ? 7.713 11.187 3.511 1.00 95.88 93 GLY A N 1
ATOM 693 C CA . GLY A 1 93 ? 6.985 12.441 3.720 1.00 95.88 93 GLY A CA 1
ATOM 694 C C . GLY A 1 93 ? 5.536 12.214 4.166 1.00 95.88 93 GLY A C 1
ATOM 695 O O . GLY A 1 93 ? 5.083 12.829 5.137 1.00 95.88 93 GLY A O 1
ATOM 696 N N . ALA A 1 94 ? 4.829 11.273 3.531 1.00 95.50 94 ALA A N 1
ATOM 697 C CA . ALA A 1 94 ? 3.500 10.840 3.958 1.00 95.50 94 ALA A CA 1
ATOM 698 C C . ALA A 1 94 ? 3.508 10.295 5.399 1.00 95.50 94 ALA A C 1
ATOM 700 O O . ALA A 1 94 ? 2.674 10.701 6.208 1.00 95.50 94 ALA A O 1
ATOM 701 N N . GLY A 1 95 ? 4.483 9.455 5.761 1.00 92.69 95 GLY A N 1
ATOM 702 C CA . GLY A 1 95 ? 4.658 8.919 7.115 1.00 92.69 95 GLY A CA 1
ATOM 703 C C . GLY A 1 95 ? 4.839 10.006 8.181 1.00 92.69 95 GLY A C 1
ATOM 704 O O . GLY A 1 95 ? 4.198 9.961 9.236 1.00 92.69 95 GLY A O 1
ATOM 705 N N . VAL A 1 96 ? 5.635 11.041 7.887 1.00 94.44 96 VAL A N 1
ATOM 706 C CA . VAL A 1 96 ? 5.790 12.221 8.762 1.00 94.44 96 VAL A CA 1
ATOM 707 C C . VAL A 1 96 ? 4.470 12.988 8.900 1.00 94.44 96 VAL A C 1
ATOM 709 O O . VAL A 1 96 ? 4.089 13.356 10.014 1.00 94.44 96 VAL A O 1
ATOM 712 N N . LEU A 1 97 ? 3.724 13.191 7.809 1.00 95.06 97 LEU A N 1
ATOM 713 C CA . LEU A 1 97 ? 2.410 13.842 7.853 1.00 95.06 97 LEU A CA 1
ATOM 714 C C . LEU A 1 97 ? 1.379 13.018 8.645 1.00 95.06 97 LEU A C 1
ATOM 716 O O . LEU A 1 97 ? 0.649 13.583 9.459 1.00 95.06 97 LEU A O 1
ATOM 720 N N . ILE A 1 98 ? 1.355 11.690 8.496 1.00 93.56 98 ILE A N 1
ATOM 721 C CA . ILE A 1 98 ? 0.514 10.782 9.296 1.00 93.56 98 ILE A CA 1
ATOM 722 C C . ILE A 1 98 ? 0.873 10.903 10.782 1.00 93.56 98 ILE A C 1
ATOM 724 O O . ILE A 1 98 ? -0.018 11.095 11.613 1.00 93.56 98 ILE A O 1
ATOM 728 N N . ALA A 1 99 ? 2.163 10.881 11.131 1.00 90.00 99 ALA A N 1
ATOM 729 C CA . ALA A 1 99 ? 2.631 11.033 12.510 1.00 90.00 99 ALA A CA 1
ATOM 730 C C . ALA A 1 99 ? 2.238 12.386 13.143 1.00 90.00 99 ALA A C 1
ATOM 732 O O . ALA A 1 99 ? 1.998 12.451 14.355 1.00 90.00 99 ALA A O 1
ATOM 733 N N . LEU A 1 100 ? 2.128 13.448 12.334 1.00 90.56 100 LEU A N 1
ATOM 734 C CA . LEU A 1 100 ? 1.680 14.789 12.738 1.00 90.56 100 LEU A CA 1
ATOM 735 C C . LEU A 1 100 ? 0.145 14.948 12.803 1.00 90.56 100 LEU A C 1
ATOM 737 O O . LEU A 1 100 ? -0.367 15.732 13.606 1.00 90.56 100 LEU A O 1
ATOM 741 N N . LEU A 1 101 ? -0.609 14.228 11.966 1.00 91.06 101 LEU A N 1
ATOM 742 C CA . LEU A 1 101 ? -2.060 14.402 11.817 1.00 91.06 101 LEU A CA 1
ATOM 743 C C . LEU A 1 101 ? -2.889 13.375 12.599 1.00 91.06 101 LEU A C 1
ATOM 745 O O . LEU A 1 101 ? -3.934 13.734 13.155 1.00 91.06 101 LEU A O 1
ATOM 749 N N . ALA A 1 102 ? -2.456 12.115 12.682 1.00 88.88 102 ALA A N 1
ATOM 750 C CA . ALA A 1 102 ? -3.232 11.029 13.290 1.00 88.88 102 ALA A CA 1
ATOM 751 C C . ALA A 1 102 ? -3.574 11.264 14.782 1.00 88.88 102 ALA A C 1
ATOM 753 O O . ALA A 1 102 ? -4.735 11.068 15.157 1.00 88.88 102 ALA A O 1
ATOM 754 N N . PRO A 1 103 ? -2.665 11.775 15.644 1.00 85.38 103 PRO A N 1
ATOM 755 C CA . PRO A 1 103 ? -3.011 12.103 17.031 1.00 85.38 103 PRO A CA 1
ATOM 756 C C . PRO A 1 103 ? -4.053 13.221 17.157 1.00 85.38 103 PRO A C 1
ATOM 758 O O . PRO A 1 103 ? -4.878 13.210 18.074 1.00 85.38 103 PRO A O 1
ATOM 761 N N . VAL A 1 104 ? -4.036 14.192 16.239 1.00 84.81 104 VAL A N 1
ATOM 762 C CA . VAL A 1 104 ? -4.940 15.353 16.250 1.00 84.81 104 VAL A CA 1
ATOM 763 C C . VAL A 1 104 ? -6.331 14.958 15.759 1.00 84.81 104 VAL A C 1
ATOM 765 O O . VAL A 1 104 ? -7.331 15.266 16.412 1.00 84.81 104 VAL A O 1
ATOM 768 N N . THR A 1 105 ? -6.402 14.254 14.629 1.00 83.62 105 THR A N 1
ATOM 769 C CA . THR A 1 105 ? -7.655 13.803 14.006 1.00 83.62 105 THR A CA 1
ATOM 770 C C . THR A 1 105 ? -8.339 12.723 14.841 1.00 83.62 105 THR A C 1
ATOM 772 O O . THR A 1 105 ? -9.507 12.894 15.192 1.00 83.62 105 THR A O 1
ATOM 775 N N . GLY A 1 106 ? -7.616 11.674 15.249 1.00 82.81 106 GLY A N 1
ATOM 776 C CA . GLY A 1 106 ? -8.149 10.562 16.039 1.00 82.81 106 GLY A CA 1
ATOM 777 C C . GLY A 1 106 ? -8.707 11.015 17.389 1.00 82.81 106 GLY A C 1
ATOM 778 O O . GLY A 1 106 ? -9.880 10.786 17.685 1.00 82.81 106 GLY A O 1
ATOM 779 N N . SER A 1 107 ? -7.927 11.769 18.175 1.00 79.88 107 SER A N 1
ATOM 780 C CA . SER A 1 107 ? -8.406 12.276 19.473 1.00 79.88 107 SER A CA 1
ATOM 781 C C . SER A 1 107 ? -9.574 13.269 19.343 1.00 79.88 107 SER A C 1
ATOM 783 O O . SER A 1 107 ? -10.410 13.361 20.246 1.00 79.88 107 SER A O 1
ATOM 785 N N . SER A 1 108 ? -9.689 13.976 18.213 1.00 76.19 108 SER A N 1
ATOM 786 C CA . SER A 1 108 ? -10.836 14.845 17.911 1.00 76.19 108 SER A CA 1
ATOM 787 C C . SER A 1 108 ? -12.078 14.056 17.485 1.00 76.19 108 SER A C 1
ATOM 789 O O . SER A 1 108 ? -13.188 14.394 17.907 1.00 76.19 108 SER A O 1
ATOM 791 N N . ALA A 1 109 ? -11.920 12.998 16.686 1.00 79.94 109 ALA A N 1
ATOM 792 C CA . ALA A 1 109 ? -13.002 12.097 16.297 1.00 79.94 109 ALA A CA 1
ATOM 793 C C . ALA A 1 109 ? -13.581 11.369 17.520 1.00 79.94 109 ALA A C 1
ATOM 795 O O . ALA A 1 109 ? -14.797 11.368 17.711 1.00 79.94 109 ALA A O 1
ATOM 796 N N . ASP A 1 110 ? -12.713 10.873 18.404 1.00 78.25 110 ASP A N 1
ATOM 797 C CA . ASP A 1 110 ? -13.076 10.265 19.686 1.00 78.25 110 ASP A CA 1
ATOM 798 C C . ASP A 1 110 ? -13.859 11.228 20.583 1.00 78.25 110 ASP A C 1
ATOM 800 O O . ASP A 1 110 ? -14.986 10.936 20.985 1.00 78.25 110 ASP A O 1
ATOM 804 N N . ARG A 1 111 ? -13.303 12.416 20.859 1.00 76.50 111 ARG A N 1
ATOM 805 C CA . ARG A 1 111 ? -13.922 13.418 21.750 1.00 76.50 111 ARG A CA 1
ATOM 806 C C . ARG A 1 111 ? -15.238 13.990 21.228 1.00 76.50 111 ARG A C 1
ATOM 808 O O . ARG A 1 111 ? -16.004 14.543 22.011 1.00 76.50 111 ARG A O 1
ATOM 815 N N . THR A 1 112 ? -15.492 13.905 19.923 1.00 76.62 112 THR A N 1
ATOM 816 C CA . THR A 1 112 ? -16.754 14.357 19.314 1.00 76.62 112 THR A CA 1
ATOM 817 C C . THR A 1 112 ? -17.727 13.216 19.019 1.00 76.62 112 THR A C 1
ATOM 819 O O . THR A 1 112 ? -18.853 13.495 18.615 1.00 76.62 112 THR A O 1
ATOM 822 N N . GLY A 1 113 ? -17.310 11.954 19.190 1.00 79.06 113 GLY A N 1
ATOM 823 C CA . GLY A 1 113 ? -18.057 10.754 18.797 1.00 79.06 113 GLY A CA 1
ATOM 824 C C . GLY A 1 113 ? -18.121 10.521 17.284 1.00 79.06 113 GLY A C 1
ATOM 825 O O . GLY A 1 113 ? -18.599 9.478 16.845 1.00 79.06 113 GLY A O 1
ATOM 826 N N . ARG A 1 114 ? -17.614 11.462 16.474 1.00 84.06 114 ARG A N 1
ATOM 827 C CA . ARG A 1 114 ? -17.831 11.567 15.020 1.00 84.06 114 ARG A CA 1
ATOM 828 C C . ARG A 1 114 ? -16.940 10.639 14.181 1.00 84.06 114 ARG A C 1
ATOM 830 O O . ARG A 1 114 ? -16.537 11.007 13.078 1.00 84.06 114 ARG A O 1
ATOM 837 N N . ARG A 1 115 ? -16.603 9.455 14.708 1.00 87.81 115 ARG A N 1
ATOM 838 C CA . ARG A 1 115 ? -15.728 8.462 14.051 1.00 87.81 115 ARG A CA 1
ATOM 839 C C . ARG A 1 115 ? -16.245 8.075 12.665 1.00 87.81 115 ARG A C 1
ATOM 841 O O . ARG A 1 115 ? -15.463 8.002 11.725 1.00 87.81 115 ARG A O 1
ATOM 848 N N . LYS A 1 116 ? -17.559 7.882 12.514 1.00 90.94 116 LYS A N 1
ATOM 849 C CA . LYS A 1 116 ? -18.175 7.452 11.252 1.00 90.94 116 LYS A CA 1
ATOM 850 C C . LYS A 1 116 ? -18.195 8.584 10.226 1.00 90.94 116 LYS A C 1
ATOM 852 O O . LYS A 1 116 ? -17.885 8.355 9.060 1.00 90.94 116 LYS A O 1
ATOM 857 N N . ARG A 1 117 ? -18.484 9.818 10.657 1.00 90.06 117 ARG A N 1
ATOM 858 C CA . ARG A 1 117 ? -18.362 11.007 9.799 1.00 90.06 117 ARG A CA 1
ATOM 859 C C . ARG A 1 117 ? -16.920 11.227 9.336 1.00 90.06 117 ARG A C 1
ATOM 861 O O . ARG A 1 117 ? -16.713 11.507 8.160 1.00 90.06 117 ARG A O 1
ATOM 868 N N . TRP A 1 118 ? -15.934 11.115 10.227 1.00 91.19 118 TRP A N 1
ATOM 869 C CA . TRP A 1 118 ? -14.529 11.279 9.847 1.00 91.19 118 TRP A CA 1
ATOM 870 C C . TRP A 1 118 ? -14.030 10.137 8.961 1.00 91.19 118 TRP A C 1
ATOM 872 O O . TRP A 1 118 ? -13.350 10.424 7.981 1.00 91.19 118 TRP A O 1
ATOM 882 N N . LEU A 1 119 ? -14.426 8.884 9.212 1.00 94.56 119 LEU A N 1
ATOM 883 C CA . LEU A 1 119 ? -14.173 7.765 8.299 1.00 94.56 119 LEU A CA 1
ATOM 884 C C . LEU A 1 119 ? -14.681 8.076 6.882 1.00 94.56 119 LEU A C 1
ATOM 886 O O . LEU A 1 119 ? -13.933 7.921 5.920 1.00 94.56 119 LEU A O 1
ATOM 890 N N . GLY A 1 120 ? -15.914 8.580 6.759 1.00 95.25 120 GLY A N 1
ATOM 891 C CA . GLY A 1 120 ? -16.506 8.956 5.472 1.00 95.25 120 GLY A CA 1
ATOM 892 C C . GLY A 1 120 ? -15.763 10.086 4.758 1.00 95.25 120 GLY A C 1
ATOM 893 O O . GLY A 1 120 ? -15.535 9.990 3.558 1.00 95.25 120 GLY A O 1
ATOM 894 N N . VAL A 1 121 ? -15.325 11.120 5.487 1.00 95.31 121 VAL A N 1
ATOM 895 C CA . VAL A 1 121 ? -14.542 12.231 4.911 1.00 95.31 121 VAL A CA 1
ATOM 896 C C . VAL A 1 121 ? -13.191 11.749 4.376 1.00 95.31 121 VAL A C 1
ATOM 898 O O . VAL A 1 121 ? -12.874 12.023 3.224 1.00 95.31 121 VAL A O 1
ATOM 901 N N . HIS A 1 122 ? -12.408 11.010 5.168 1.00 96.88 122 HIS A N 1
ATOM 902 C CA . HIS A 1 122 ? -11.087 10.546 4.724 1.00 96.88 122 HIS A CA 1
ATOM 903 C C . HIS A 1 122 ? -11.198 9.485 3.608 1.00 96.88 122 HIS A C 1
ATOM 905 O O . HIS A 1 122 ? -10.442 9.542 2.639 1.00 96.88 122 HIS A O 1
ATOM 911 N N . THR A 1 123 ? -12.195 8.588 3.673 1.00 97.88 123 THR A N 1
ATOM 912 C CA . THR A 1 123 ? -12.496 7.625 2.591 1.00 97.88 123 THR A CA 1
ATOM 913 C C . THR A 1 123 ? -12.841 8.348 1.287 1.00 97.88 123 THR A C 1
ATOM 915 O O . THR A 1 123 ? -12.271 8.034 0.249 1.00 97.88 123 THR A O 1
ATOM 918 N N . ALA A 1 124 ? -13.723 9.355 1.329 1.00 98.06 124 ALA A N 1
ATOM 919 C CA . ALA A 1 124 ? -14.104 10.118 0.140 1.00 98.06 124 ALA A CA 1
ATOM 920 C C . ALA A 1 124 ? -12.919 10.883 -0.472 1.00 98.06 124 ALA A C 1
ATOM 922 O O . ALA A 1 124 ? -12.790 10.921 -1.690 1.00 98.06 124 ALA A O 1
ATOM 923 N N . ILE A 1 125 ? -12.029 11.447 0.353 1.00 98.25 125 ILE A N 1
ATOM 924 C CA . ILE A 1 125 ? -10.812 12.112 -0.137 1.00 98.25 125 ILE A CA 1
ATOM 925 C C . ILE A 1 125 ? -9.860 11.094 -0.785 1.00 98.25 125 ILE A C 1
ATOM 927 O O . ILE A 1 125 ? -9.367 11.349 -1.878 1.00 98.25 125 ILE A O 1
ATOM 931 N N . THR A 1 126 ? -9.668 9.918 -0.179 1.00 98.38 126 THR A N 1
ATOM 932 C CA . THR A 1 126 ? -8.841 8.839 -0.756 1.00 98.38 126 THR A CA 1
ATOM 933 C C . THR A 1 126 ? -9.392 8.367 -2.105 1.00 98.38 126 THR A C 1
ATOM 935 O O . THR A 1 126 ? -8.637 8.242 -3.066 1.00 98.38 126 THR A O 1
ATOM 938 N N . VAL A 1 127 ? -10.712 8.172 -2.215 1.00 98.56 127 VAL A N 1
ATOM 939 C CA . VAL A 1 127 ? -11.390 7.831 -3.480 1.00 98.56 127 VAL A CA 1
ATOM 940 C C . VAL A 1 127 ? -11.197 8.928 -4.530 1.00 98.56 127 VAL A C 1
ATOM 942 O O . VAL A 1 127 ? -10.852 8.615 -5.662 1.00 98.56 127 VAL A O 1
ATOM 945 N N . LEU A 1 128 ? -11.364 10.206 -4.173 1.00 98.50 128 LEU A N 1
ATOM 946 C CA . LEU A 1 128 ? -11.160 11.320 -5.109 1.00 98.50 128 LEU A CA 1
ATOM 947 C C . LEU A 1 128 ? -9.707 11.413 -5.596 1.00 98.50 128 LEU A C 1
ATOM 949 O O . LEU A 1 128 ? -9.487 11.629 -6.781 1.00 98.50 128 LEU A O 1
ATOM 953 N N . ILE A 1 129 ? -8.724 11.193 -4.720 1.00 98.38 129 ILE A N 1
ATOM 954 C CA . ILE A 1 129 ? -7.302 11.134 -5.097 1.00 98.38 129 ILE A CA 1
ATOM 955 C C . ILE A 1 129 ? -7.027 9.936 -6.018 1.00 98.38 129 ILE A C 1
ATOM 957 O O . ILE A 1 129 ? -6.319 10.081 -7.010 1.00 98.38 129 ILE A O 1
ATOM 961 N N . SER A 1 130 ? -7.639 8.783 -5.735 1.00 98.25 130 SER A N 1
ATOM 962 C CA . SER A 1 130 ? -7.532 7.578 -6.571 1.00 98.25 130 SER A CA 1
ATOM 963 C C . SER A 1 130 ? -8.156 7.781 -7.959 1.00 98.25 130 SER A C 1
ATOM 965 O O . SER A 1 130 ? -7.632 7.286 -8.946 1.00 98.25 130 SER A O 1
ATOM 967 N N . ILE A 1 131 ? -9.237 8.562 -8.064 1.00 98.44 131 ILE A N 1
ATOM 968 C CA . ILE A 1 131 ? -9.792 8.997 -9.356 1.00 98.44 131 ILE A CA 1
ATOM 969 C C . ILE A 1 131 ? -8.817 9.955 -10.060 1.00 98.44 131 ILE A C 1
ATOM 971 O O . ILE A 1 131 ? -8.594 9.816 -11.259 1.00 98.44 131 ILE A O 1
ATOM 975 N N . SER A 1 132 ? -8.189 10.890 -9.337 1.00 98.12 132 SER A N 1
ATOM 976 C CA . SER A 1 132 ? -7.212 11.825 -9.918 1.00 98.12 132 SER A CA 1
ATOM 977 C C . SER A 1 132 ? -5.963 11.147 -10.495 1.00 98.12 132 SER A C 1
ATOM 979 O O . SER A 1 132 ? -5.359 11.697 -11.411 1.00 98.12 132 SER A O 1
ATOM 981 N N . MET A 1 133 ? -5.588 9.954 -10.019 1.00 97.81 133 MET A N 1
ATOM 982 C CA . MET A 1 133 ? -4.475 9.171 -10.581 1.00 97.81 133 MET A CA 1
ATOM 983 C C . MET A 1 133 ? -4.694 8.772 -12.051 1.00 97.81 133 MET A C 1
ATOM 985 O O . MET A 1 133 ? -3.720 8.571 -12.768 1.00 97.81 133 MET A O 1
ATOM 989 N N . PHE A 1 134 ? -5.941 8.749 -12.543 1.00 96.75 134 PHE A N 1
ATOM 990 C CA . PHE A 1 134 ? -6.251 8.544 -13.966 1.00 96.75 134 PHE A CA 1
ATOM 991 C C . PHE A 1 134 ? -5.627 9.614 -14.892 1.00 96.75 134 PHE A C 1
ATOM 993 O O . PHE A 1 134 ? -5.409 9.364 -16.081 1.00 96.75 134 PHE A O 1
ATOM 1000 N N . PHE A 1 135 ? -5.335 10.808 -14.362 1.00 95.38 135 PHE A N 1
ATOM 1001 C CA . PHE A 1 135 ? -4.717 11.910 -15.107 1.00 95.38 135 PHE A CA 1
ATOM 1002 C C . PHE A 1 135 ? -3.182 11.877 -15.109 1.00 95.38 135 PHE A C 1
ATOM 1004 O O . PHE A 1 135 ? -2.572 12.743 -15.726 1.00 95.38 135 PHE A O 1
ATOM 1011 N N . VAL A 1 136 ? -2.555 10.896 -14.453 1.00 96.62 136 VAL A N 1
ATOM 1012 C CA . VAL A 1 136 ? -1.121 10.625 -14.625 1.00 96.62 136 VAL A CA 1
ATOM 1013 C C . VAL A 1 136 ? -0.924 9.940 -15.977 1.00 96.62 136 VAL A C 1
ATOM 1015 O O . VAL A 1 136 ? -1.645 8.995 -16.296 1.00 96.62 136 VAL A O 1
ATOM 1018 N N . THR A 1 137 ? 0.028 10.423 -16.776 1.00 94.88 137 THR A N 1
ATOM 1019 C CA . THR A 1 137 ? 0.283 9.954 -18.149 1.00 94.88 137 THR A CA 1
ATOM 1020 C C . THR A 1 137 ? 1.779 9.881 -18.468 1.00 94.88 137 THR A C 1
ATOM 1022 O O . THR A 1 137 ? 2.506 10.809 -18.110 1.00 94.88 137 THR A O 1
ATOM 1025 N N . PRO A 1 138 ? 2.241 8.863 -19.212 1.00 93.62 138 PRO A N 1
ATOM 1026 C CA . PRO A 1 138 ? 3.605 8.778 -19.725 1.00 93.62 138 PRO A CA 1
ATOM 1027 C C . PRO A 1 138 ? 3.745 9.614 -21.014 1.00 93.62 138 PRO A C 1
ATOM 1029 O O . PRO A 1 138 ? 4.021 9.099 -22.091 1.00 93.62 138 PRO A O 1
ATOM 1032 N N . ASP A 1 139 ? 3.468 10.918 -20.927 1.00 91.19 139 ASP A N 1
ATOM 1033 C CA . ASP A 1 139 ? 3.673 11.863 -22.035 1.00 91.19 139 ASP A CA 1
ATOM 1034 C C . ASP A 1 139 ? 5.170 12.215 -22.153 1.00 91.19 139 ASP A C 1
ATOM 1036 O O . ASP A 1 139 ? 5.702 12.802 -21.204 1.00 91.19 139 ASP A O 1
ATOM 1040 N N . PRO A 1 140 ? 5.843 11.946 -23.294 1.00 85.94 140 PRO A N 1
ATOM 1041 C CA . PRO A 1 140 ? 7.250 12.294 -23.510 1.00 85.94 140 PRO A CA 1
ATOM 1042 C C . PRO A 1 140 ? 7.586 13.771 -23.258 1.00 85.94 140 PRO A C 1
ATOM 1044 O O . PRO A 1 140 ? 8.714 14.088 -22.893 1.00 85.94 140 PRO A O 1
ATOM 1047 N N . GLY A 1 141 ? 6.622 14.687 -23.412 1.00 87.88 141 GLY A N 1
ATOM 1048 C CA . GLY A 1 141 ? 6.813 16.109 -23.118 1.00 87.88 141 GLY A CA 1
ATOM 1049 C C . GLY A 1 141 ? 6.834 16.467 -21.625 1.00 87.88 141 GLY A C 1
ATOM 1050 O O . GLY A 1 141 ? 7.189 17.597 -21.284 1.00 87.88 141 GLY A O 1
ATOM 1051 N N . SER A 1 142 ? 6.434 15.552 -20.732 1.00 91.25 142 SER A N 1
ATOM 1052 C CA . SER A 1 142 ? 6.211 15.850 -19.309 1.00 91.25 142 SER A CA 1
ATOM 1053 C C . SER A 1 142 ? 6.444 14.675 -18.333 1.00 91.25 142 SER A C 1
ATOM 1055 O O . SER A 1 142 ? 5.989 14.739 -17.189 1.00 91.25 142 SER A O 1
ATOM 1057 N N . LEU A 1 143 ? 7.194 13.637 -18.734 1.00 92.62 143 LEU A N 1
ATOM 1058 C CA . LEU A 1 143 ? 7.445 12.396 -17.970 1.00 92.62 143 LEU A CA 1
ATOM 1059 C C . LEU A 1 143 ? 7.755 12.615 -16.476 1.00 92.62 143 LEU A C 1
ATOM 1061 O O . LEU A 1 143 ? 6.982 12.178 -15.624 1.00 92.62 143 LEU A O 1
ATOM 1065 N N . GLU A 1 144 ? 8.829 13.347 -16.152 1.00 91.94 144 GLU A N 1
ATOM 1066 C CA . GLU A 1 144 ? 9.251 13.641 -14.768 1.00 91.94 144 GLU A CA 1
ATOM 1067 C C . GLU A 1 144 ? 8.133 14.328 -13.960 1.00 91.94 144 GLU A C 1
ATOM 1069 O O . GLU A 1 144 ? 7.881 14.008 -12.799 1.00 91.94 144 GLU A O 1
ATOM 1074 N N . GLN A 1 145 ? 7.410 15.256 -14.590 1.00 94.44 145 GLN A N 1
ATOM 1075 C CA . GLN A 1 145 ? 6.356 16.043 -13.948 1.00 94.44 145 GLN A CA 1
ATOM 1076 C C . GLN A 1 145 ? 5.132 15.172 -13.635 1.00 94.44 145 GLN A C 1
ATOM 1078 O O . GLN A 1 145 ? 4.539 15.300 -12.561 1.00 94.44 145 GLN A O 1
ATOM 1083 N N . ASN A 1 146 ? 4.790 14.246 -14.534 1.00 95.25 146 ASN A N 1
ATOM 1084 C CA . ASN A 1 146 ? 3.700 13.293 -14.342 1.00 95.25 146 ASN A CA 1
ATOM 1085 C C . ASN A 1 146 ? 4.071 12.190 -13.342 1.00 95.25 146 ASN A C 1
ATOM 1087 O O . ASN A 1 146 ? 3.228 11.804 -12.531 1.00 95.25 146 ASN A O 1
ATOM 1091 N N . LEU A 1 147 ? 5.332 11.748 -13.319 1.00 95.56 147 LEU A N 1
ATOM 1092 C CA . LEU A 1 147 ? 5.868 10.860 -12.288 1.00 95.56 147 LEU A CA 1
ATOM 1093 C C . LEU A 1 147 ? 5.775 11.505 -10.898 1.00 95.56 147 LEU A C 1
ATOM 1095 O O . LEU A 1 147 ? 5.191 10.928 -9.978 1.00 95.56 147 LEU A O 1
ATOM 1099 N N . LEU A 1 148 ? 6.281 12.732 -10.744 1.00 95.94 148 LEU A N 1
ATOM 1100 C CA . LEU A 1 148 ? 6.209 13.474 -9.483 1.00 95.94 148 LEU A CA 1
ATOM 1101 C C . LEU A 1 148 ? 4.756 13.754 -9.062 1.00 95.94 148 LEU A C 1
ATOM 1103 O O . LEU A 1 148 ? 4.442 13.675 -7.872 1.00 95.94 148 LEU A O 1
ATOM 1107 N N . LEU A 1 149 ? 3.845 13.999 -10.013 1.00 97.00 149 LEU A N 1
ATOM 1108 C CA . LEU A 1 149 ? 2.402 14.068 -9.757 1.00 97.00 149 LEU A CA 1
ATOM 1109 C C . LEU A 1 149 ? 1.843 12.723 -9.259 1.00 97.00 149 LEU A C 1
ATOM 1111 O O . LEU A 1 149 ? 1.077 12.709 -8.296 1.00 97.00 149 LEU A O 1
ATOM 1115 N N . GLY A 1 150 ? 2.238 11.599 -9.862 1.00 97.19 150 GLY A N 1
ATOM 1116 C CA . GLY A 1 150 ? 1.845 10.253 -9.441 1.00 97.19 150 GLY A CA 1
ATOM 1117 C C . GLY A 1 150 ? 2.317 9.914 -8.027 1.00 97.19 150 GLY A C 1
ATOM 1118 O O . GLY A 1 150 ? 1.504 9.514 -7.189 1.00 97.19 150 GLY A O 1
ATOM 1119 N N . ILE A 1 151 ? 3.593 10.168 -7.721 1.00 97.25 151 ILE A N 1
ATOM 1120 C CA . ILE A 1 151 ? 4.178 9.998 -6.381 1.00 97.25 151 ILE A CA 1
ATOM 1121 C C . ILE A 1 151 ? 3.484 10.919 -5.365 1.00 97.25 151 ILE A C 1
ATOM 1123 O O . ILE A 1 151 ? 3.154 10.482 -4.262 1.00 97.25 151 ILE A O 1
ATOM 1127 N N . PHE A 1 152 ? 3.197 12.175 -5.725 1.00 97.88 152 PHE A N 1
ATOM 1128 C CA . PHE A 1 152 ? 2.470 13.112 -4.863 1.00 97.88 152 PHE A CA 1
ATOM 1129 C C . PHE A 1 152 ? 1.035 12.646 -4.575 1.00 97.88 152 PHE A C 1
ATOM 1131 O O . PHE A 1 152 ? 0.613 12.635 -3.415 1.00 97.88 152 PHE A O 1
ATOM 1138 N N . LEU A 1 153 ? 0.285 12.222 -5.598 1.00 98.31 153 LEU A N 1
ATOM 1139 C CA . LEU A 1 153 ? -1.069 11.685 -5.434 1.00 98.31 153 LEU A CA 1
ATOM 1140 C C . LEU A 1 153 ? -1.059 10.410 -4.581 1.00 98.31 153 LEU A C 1
ATOM 1142 O O . LEU A 1 153 ? -1.899 10.277 -3.693 1.00 98.31 153 LEU A O 1
ATOM 1146 N N . LEU A 1 154 ? -0.090 9.513 -4.782 1.00 97.19 154 LEU A N 1
ATOM 1147 C CA . LEU A 1 154 ? 0.087 8.311 -3.966 1.00 97.19 154 LEU A CA 1
ATOM 1148 C C . LEU A 1 154 ? 0.375 8.661 -2.501 1.00 97.19 154 LEU A C 1
ATOM 1150 O O . LEU A 1 154 ? -0.334 8.193 -1.610 1.00 97.19 154 LEU A O 1
ATOM 1154 N N . ALA A 1 155 ? 1.345 9.541 -2.248 1.00 97.50 155 ALA A N 1
ATOM 1155 C CA . ALA A 1 155 ? 1.712 9.986 -0.908 1.00 97.50 155 ALA A CA 1
ATOM 1156 C C . ALA A 1 155 ? 0.528 10.639 -0.172 1.00 97.50 155 ALA A C 1
ATOM 1158 O O . ALA A 1 155 ? 0.210 10.258 0.956 1.00 97.50 155 ALA A O 1
ATOM 1159 N N . VAL A 1 156 ? -0.177 11.584 -0.805 1.00 98.12 156 VAL A N 1
ATOM 1160 C CA . VAL A 1 156 ? -1.341 12.250 -0.193 1.00 98.12 156 VAL A CA 1
ATOM 1161 C C . VAL A 1 156 ? -2.507 11.269 -0.021 1.00 98.12 156 VAL A C 1
ATOM 1163 O O . VAL A 1 156 ? -3.145 11.265 1.033 1.00 98.12 156 VAL A O 1
ATOM 1166 N N . GLY A 1 157 ? -2.759 10.390 -0.995 1.00 97.81 157 GLY A N 1
ATOM 1167 C CA . GLY A 1 157 ? -3.764 9.328 -0.899 1.00 97.81 157 GLY A CA 1
ATOM 1168 C C . GLY A 1 157 ? -3.512 8.405 0.291 1.00 97.81 157 GLY A C 1
ATOM 1169 O O . GLY A 1 157 ? -4.427 8.151 1.072 1.00 97.81 157 GLY A O 1
ATOM 1170 N N . HIS A 1 158 ? -2.258 7.999 0.497 1.00 96.50 158 HIS A N 1
ATOM 1171 C CA . HIS A 1 158 ? -1.823 7.165 1.616 1.00 96.50 158 HIS A CA 1
ATOM 1172 C C . HIS A 1 158 ? -2.007 7.871 2.976 1.00 96.50 158 HIS A C 1
ATOM 1174 O O . HIS A 1 158 ? -2.498 7.256 3.924 1.00 96.50 158 HIS A O 1
ATOM 1180 N N . VAL A 1 159 ? -1.737 9.186 3.071 1.00 97.38 159 VAL A N 1
ATOM 1181 C CA . VAL A 1 159 ? -2.067 9.981 4.276 1.00 97.38 159 VAL A CA 1
ATOM 1182 C C . VAL A 1 159 ? -3.564 9.904 4.594 1.00 97.38 159 VAL A C 1
ATOM 1184 O O . VAL A 1 159 ? -3.939 9.640 5.738 1.00 97.38 159 VAL A O 1
ATOM 1187 N N . PHE A 1 160 ? -4.442 10.119 3.609 1.00 97.69 160 PHE A N 1
ATOM 1188 C CA . PHE A 1 160 ? -5.889 10.054 3.844 1.00 97.69 160 PHE A CA 1
ATOM 1189 C C . PHE A 1 160 ? -6.388 8.625 4.105 1.00 97.69 160 PHE A C 1
ATOM 1191 O O . PHE A 1 160 ? -7.286 8.458 4.936 1.00 97.69 160 PHE A O 1
ATOM 1198 N N . PHE A 1 161 ? -5.771 7.606 3.502 1.00 97.31 161 PHE A N 1
ATOM 1199 C CA . PHE A 1 161 ? -6.061 6.199 3.773 1.00 97.31 161 PHE A CA 1
ATOM 1200 C C . PHE A 1 161 ? -5.781 5.841 5.239 1.00 97.31 161 PHE A C 1
ATOM 1202 O O . PHE A 1 161 ? -6.673 5.358 5.937 1.00 97.31 161 PHE A O 1
ATOM 1209 N N . GLU A 1 162 ? -4.591 6.151 5.757 1.00 95.19 162 GLU A N 1
ATOM 1210 C CA . GLU A 1 162 ? -4.232 5.845 7.148 1.00 95.19 162 GLU A CA 1
ATOM 1211 C C . GLU A 1 162 ? -5.078 6.642 8.156 1.00 95.19 162 GLU A C 1
ATOM 1213 O O . GLU A 1 162 ? -5.523 6.109 9.177 1.00 95.19 162 GLU A O 1
ATOM 1218 N N . LEU A 1 163 ? -5.422 7.898 7.848 1.00 95.19 163 LEU A N 1
ATOM 1219 C CA . LEU A 1 163 ? -6.360 8.679 8.663 1.00 95.19 163 LEU A CA 1
ATOM 1220 C C . LEU A 1 163 ? -7.791 8.100 8.645 1.00 95.19 163 LEU A C 1
ATOM 1222 O O . LEU A 1 163 ? -8.502 8.176 9.656 1.00 95.19 163 LEU A O 1
ATOM 1226 N N . ALA A 1 164 ? -8.222 7.472 7.545 1.00 95.81 164 ALA A N 1
ATOM 1227 C CA . ALA A 1 164 ? -9.444 6.670 7.511 1.00 95.81 164 ALA A CA 1
ATOM 1228 C C . ALA A 1 164 ? -9.289 5.408 8.383 1.00 95.81 164 ALA A C 1
ATOM 1230 O O . ALA A 1 164 ? -10.133 5.154 9.247 1.00 95.81 164 ALA A O 1
ATOM 1231 N N . GLY A 1 165 ? -8.168 4.693 8.248 1.00 94.19 165 GLY A N 1
ATOM 1232 C CA . GLY A 1 165 ? -7.801 3.506 9.023 1.00 94.19 165 GLY A CA 1
ATOM 1233 C C . GLY A 1 165 ? -7.827 3.723 10.540 1.00 94.19 165 GLY A C 1
ATOM 1234 O O . GLY A 1 165 ? -8.370 2.889 11.269 1.00 94.19 165 GLY A O 1
ATOM 1235 N N . VAL A 1 166 ? -7.345 4.866 11.041 1.00 92.50 166 VAL A N 1
ATOM 1236 C CA . VAL A 1 166 ? -7.439 5.247 12.467 1.00 92.50 166 VAL A CA 1
ATOM 1237 C C . VAL A 1 166 ? -8.897 5.292 12.942 1.00 92.50 166 VAL A C 1
ATOM 1239 O O . VAL A 1 166 ? -9.229 4.750 13.999 1.00 92.50 166 VAL A O 1
ATOM 1242 N N . ASN A 1 167 ? -9.790 5.897 12.153 1.00 91.50 167 ASN A N 1
ATOM 1243 C CA . ASN A 1 167 ? -11.215 5.982 12.484 1.00 91.50 167 ASN A CA 1
ATOM 1244 C C . ASN A 1 167 ? -11.906 4.612 12.384 1.00 91.50 167 ASN A C 1
ATOM 1246 O O . ASN A 1 167 ? -12.700 4.263 13.259 1.00 91.50 167 ASN A O 1
ATOM 1250 N N . TYR A 1 168 ? -11.575 3.826 11.357 1.00 93.81 168 TYR A N 1
ATOM 1251 C CA . TYR A 1 168 ? -12.116 2.489 11.110 1.00 93.81 168 TYR A CA 1
ATOM 1252 C C . TYR A 1 168 ? -11.755 1.485 12.217 1.00 93.81 168 TYR A C 1
ATOM 1254 O O . TYR A 1 168 ? -12.638 0.836 12.787 1.00 93.81 168 TYR A O 1
ATOM 1262 N N . ASN A 1 169 ? -10.476 1.415 12.601 1.00 91.88 169 ASN A N 1
ATOM 1263 C CA . ASN A 1 169 ? -10.008 0.558 13.692 1.00 91.88 169 ASN A CA 1
ATOM 1264 C C . ASN A 1 169 ? -10.647 0.959 15.034 1.00 91.88 169 ASN A C 1
ATOM 1266 O O . ASN A 1 169 ? -11.036 0.100 15.827 1.00 91.88 169 ASN A O 1
ATOM 1270 N N . ALA A 1 170 ? -10.875 2.257 15.269 1.00 89.56 170 ALA A N 1
ATOM 1271 C CA . ALA A 1 170 ? -11.612 2.742 16.437 1.00 89.56 170 ALA A CA 1
ATOM 1272 C C . ALA A 1 170 ? -13.121 2.382 16.424 1.00 89.56 170 ALA A C 1
ATOM 1274 O O . ALA A 1 170 ? -13.824 2.604 17.418 1.00 89.56 170 ALA A O 1
ATOM 1275 N N . MET A 1 171 ? -13.654 1.808 15.339 1.00 90.75 171 MET A N 1
ATOM 1276 C CA . MET A 1 171 ? -15.015 1.255 15.280 1.00 90.75 171 MET A CA 1
ATOM 1277 C C . MET A 1 171 ? -15.077 -0.243 15.633 1.00 90.75 171 MET A C 1
ATOM 1279 O O . MET A 1 171 ? -16.160 -0.703 15.992 1.00 90.75 171 MET A O 1
ATOM 1283 N N . LEU A 1 172 ? -13.948 -0.971 15.677 1.00 90.69 172 LEU A N 1
ATOM 1284 C CA . LEU A 1 172 ? -13.889 -2.394 16.068 1.00 90.69 172 LEU A CA 1
ATOM 1285 C C . LEU A 1 172 ? -14.572 -2.652 17.425 1.00 90.69 172 LEU A C 1
ATOM 1287 O O . LEU A 1 172 ? -15.437 -3.516 17.538 1.00 90.69 172 LEU A O 1
ATOM 1291 N N . ALA A 1 173 ? -14.295 -1.815 18.429 1.00 87.50 173 ALA A N 1
ATOM 1292 C CA . ALA A 1 173 ? -14.899 -1.901 19.766 1.00 87.50 173 ALA A CA 1
ATOM 1293 C C . ALA A 1 173 ? -16.432 -1.667 19.812 1.00 87.50 173 ALA A C 1
ATOM 1295 O O . ALA A 1 173 ? -17.038 -1.801 20.871 1.00 87.50 173 ALA A O 1
ATOM 1296 N N . GLN A 1 174 ? -17.065 -1.307 18.688 1.00 87.25 174 GLN A N 1
ATOM 1297 C CA . GLN A 1 174 ? -18.524 -1.200 18.531 1.00 87.25 174 GLN A CA 1
ATOM 1298 C C . GLN A 1 174 ? -19.133 -2.411 17.797 1.00 87.25 174 GLN A C 1
ATOM 1300 O O . GLN A 1 174 ? -20.360 -2.551 17.750 1.00 87.25 174 GLN A O 1
ATOM 1305 N N . VAL A 1 175 ? -18.290 -3.266 17.202 1.00 90.06 175 VAL A N 1
ATOM 1306 C CA . VAL A 1 175 ? -18.678 -4.448 16.415 1.00 90.06 175 VAL A CA 1
ATOM 1307 C C . VAL A 1 175 ? -18.095 -5.771 16.942 1.00 90.06 175 VAL A C 1
ATOM 1309 O O . VAL A 1 175 ? -18.463 -6.831 16.444 1.00 90.06 175 VAL A O 1
ATOM 1312 N N . SER A 1 176 ? -17.264 -5.745 17.988 1.00 90.94 176 SER A N 1
ATOM 1313 C CA . SER A 1 176 ? -16.760 -6.930 18.697 1.00 90.94 176 SER A CA 1
ATOM 1314 C C . SER A 1 176 ? -17.091 -6.914 20.194 1.00 90.94 176 SER A C 1
ATOM 1316 O O . SER A 1 176 ? -17.350 -5.865 20.780 1.00 90.94 176 SER A O 1
ATOM 1318 N N . THR A 1 177 ? -16.994 -8.074 20.844 1.00 89.31 177 THR A N 1
ATOM 1319 C CA . THR A 1 177 ? -16.945 -8.203 22.314 1.00 89.31 177 THR A CA 1
ATOM 1320 C C . THR A 1 177 ? -15.535 -8.624 22.763 1.00 89.31 177 THR A C 1
ATOM 1322 O O . THR A 1 177 ? -14.768 -9.113 21.933 1.00 89.31 177 THR A O 1
ATOM 1325 N N . PRO A 1 178 ? -15.167 -8.509 24.057 1.00 85.94 178 PRO A N 1
ATOM 1326 C CA . PRO A 1 178 ? -13.830 -8.891 24.535 1.00 85.94 178 PRO A CA 1
ATOM 1327 C C . PRO A 1 178 ? -13.421 -10.353 24.281 1.00 85.94 178 PRO A C 1
ATOM 1329 O O . PRO A 1 178 ? -12.234 -10.646 24.292 1.00 85.94 178 PRO A O 1
ATOM 1332 N N . GLY A 1 179 ? -14.383 -11.258 24.057 1.00 85.12 179 GLY A N 1
ATOM 1333 C CA . GLY A 1 179 ? -14.146 -12.668 23.707 1.00 85.12 179 GLY A CA 1
ATOM 1334 C C . GLY A 1 179 ? -14.438 -13.015 22.241 1.00 85.12 179 GLY A C 1
ATOM 1335 O O . GLY A 1 179 ? -14.702 -14.176 21.941 1.00 85.12 179 GLY A O 1
ATOM 1336 N N . THR A 1 180 ? -14.509 -12.016 21.355 1.00 88.75 180 THR A N 1
ATOM 1337 C CA . THR A 1 180 ? -14.696 -12.195 19.898 1.00 88.75 180 THR A CA 1
ATOM 1338 C C . THR A 1 180 ? -13.874 -11.202 19.067 1.00 88.75 180 THR A C 1
ATOM 1340 O O . THR A 1 180 ? -14.121 -11.036 17.871 1.00 88.75 180 THR A O 1
ATOM 1343 N N . VAL A 1 181 ? -12.938 -10.480 19.690 1.00 90.25 181 VAL A N 1
ATOM 1344 C CA . VAL A 1 181 ? -12.215 -9.374 19.048 1.00 90.25 181 VAL A CA 1
ATOM 1345 C C . VAL A 1 181 ? -11.203 -9.878 18.021 1.00 90.25 181 VAL A C 1
ATOM 1347 O O . VAL A 1 181 ? -11.137 -9.303 16.934 1.00 90.25 181 VAL A O 1
ATOM 1350 N N . GLY A 1 182 ? -10.511 -10.988 18.298 1.00 88.31 182 GLY A N 1
ATOM 1351 C CA . GLY A 1 182 ? -9.595 -11.623 17.351 1.00 88.31 182 GLY A CA 1
ATOM 1352 C C . GLY A 1 182 ? -10.341 -12.141 16.124 1.00 88.31 182 GLY A C 1
ATOM 1353 O O . GLY A 1 182 ? -9.975 -11.835 14.989 1.00 88.31 182 GLY A O 1
ATOM 1354 N N . LYS A 1 183 ? -11.468 -12.834 16.331 1.00 89.56 183 LYS A N 1
ATOM 1355 C CA . LYS A 1 183 ? -12.319 -13.340 15.250 1.00 89.56 183 LYS A CA 1
ATOM 1356 C C . LYS A 1 183 ? -12.970 -12.236 14.419 1.00 89.56 183 LYS A C 1
ATOM 1358 O O . LYS A 1 183 ? -13.024 -12.376 13.202 1.00 89.56 183 LYS A O 1
ATOM 1363 N N . VAL A 1 184 ? -13.481 -11.164 15.029 1.00 91.50 184 VAL A N 1
ATOM 1364 C CA . VAL A 1 184 ? -14.072 -10.044 14.270 1.00 91.50 184 VAL A CA 1
ATOM 1365 C C . VAL A 1 184 ? -12.993 -9.304 13.478 1.00 91.50 184 VAL A C 1
ATOM 1367 O O . VAL A 1 184 ? -13.185 -9.079 12.286 1.00 91.50 184 VAL A O 1
ATOM 1370 N N . SER A 1 185 ? -11.841 -9.014 14.091 1.00 91.50 185 SER A N 1
ATOM 1371 C CA . SER A 1 185 ? -10.702 -8.376 13.419 1.00 91.50 185 SER A CA 1
ATOM 1372 C C . SER A 1 185 ? -10.179 -9.214 12.242 1.00 91.50 185 SER A C 1
ATOM 1374 O O . SER A 1 185 ? -10.045 -8.709 11.129 1.00 91.50 185 SER A O 1
ATOM 1376 N N . GLY A 1 186 ? -9.981 -10.522 12.451 1.00 91.00 186 GLY A N 1
ATOM 1377 C CA . GLY A 1 186 ? -9.533 -11.455 11.413 1.00 91.00 186 GLY A CA 1
ATOM 1378 C C . GLY A 1 186 ? -10.543 -11.665 10.279 1.00 91.00 186 GLY A C 1
ATOM 1379 O O . GLY A 1 186 ? -10.135 -11.966 9.162 1.00 91.00 186 GLY A O 1
ATOM 1380 N N . ILE A 1 187 ? -11.845 -11.465 10.525 1.00 90.81 187 ILE A N 1
ATOM 1381 C CA . ILE A 1 187 ? -12.872 -11.435 9.468 1.00 90.81 187 ILE A CA 1
ATOM 1382 C C . ILE A 1 187 ? -12.796 -10.134 8.654 1.00 90.81 187 ILE A C 1
ATOM 1384 O O . ILE A 1 187 ? -12.980 -10.197 7.444 1.00 90.81 187 ILE A O 1
ATOM 1388 N N . GLY A 1 188 ? -12.502 -8.987 9.280 1.00 91.19 188 GLY A N 1
ATOM 1389 C CA . GLY A 1 188 ? -12.270 -7.717 8.575 1.00 91.19 188 GLY A CA 1
ATOM 1390 C C . GLY A 1 188 ? -11.062 -7.798 7.645 1.00 91.19 188 GLY A C 1
ATOM 1391 O O . GLY A 1 188 ? -11.212 -7.787 6.425 1.00 91.19 188 GLY A O 1
ATOM 1392 N N . TRP A 1 189 ? -9.877 -8.036 8.213 1.00 90.62 189 TRP A N 1
ATOM 1393 C CA . TRP A 1 189 ? -8.641 -8.191 7.437 1.00 90.62 189 TRP A CA 1
ATOM 1394 C C . TRP A 1 189 ? -8.730 -9.318 6.399 1.00 90.62 189 TRP A C 1
ATOM 1396 O O . TRP A 1 189 ? -8.278 -9.153 5.270 1.00 90.62 189 TRP A O 1
ATOM 1406 N N . GLY A 1 190 ? -9.351 -10.452 6.746 1.00 91.50 190 GLY A N 1
ATOM 1407 C CA . GLY A 1 190 ? -9.594 -11.548 5.806 1.00 91.50 190 GLY A CA 1
ATOM 1408 C C . GLY A 1 190 ? -10.496 -11.151 4.632 1.00 91.50 190 GLY A C 1
ATOM 1409 O O . GLY A 1 190 ? -10.216 -11.534 3.499 1.00 91.50 190 GLY A O 1
ATOM 1410 N N . ALA A 1 191 ? -11.539 -10.348 4.872 1.00 92.44 191 ALA A N 1
ATOM 1411 C CA . ALA A 1 191 ? -12.369 -9.785 3.807 1.00 92.44 191 ALA A CA 1
ATOM 1412 C C . ALA A 1 191 ? -11.592 -8.780 2.943 1.00 92.44 191 ALA A C 1
ATOM 1414 O O . ALA A 1 191 ? -11.812 -8.751 1.736 1.00 92.44 191 ALA A O 1
ATOM 1415 N N . GLY A 1 192 ? -10.648 -8.032 3.524 1.00 93.44 192 GLY A N 1
ATOM 1416 C CA . GLY A 1 192 ? -9.685 -7.217 2.779 1.00 93.44 192 GLY A CA 1
ATOM 1417 C C . GLY A 1 192 ? -8.863 -8.047 1.793 1.00 93.44 192 GLY A C 1
ATOM 1418 O O . GLY A 1 192 ? -8.925 -7.799 0.592 1.00 93.44 192 GLY A O 1
ATOM 1419 N N . TYR A 1 193 ? -8.176 -9.091 2.266 1.00 91.69 193 TYR A N 1
ATOM 1420 C CA . TYR A 1 193 ? -7.396 -9.980 1.394 1.00 91.69 193 TYR A CA 1
ATOM 1421 C C . TYR A 1 193 ? -8.240 -10.593 0.263 1.00 91.69 193 TYR A C 1
ATOM 1423 O O . TYR A 1 193 ? -7.829 -10.548 -0.894 1.00 91.69 193 TYR A O 1
ATOM 1431 N N . VAL A 1 194 ? -9.442 -11.109 0.558 1.00 91.44 194 VAL A N 1
ATOM 1432 C CA . VAL A 1 194 ? -10.324 -11.688 -0.477 1.00 91.44 194 VAL A CA 1
ATOM 1433 C C . VAL A 1 194 ? -10.855 -10.624 -1.445 1.00 91.44 194 VAL A C 1
ATOM 1435 O O . VAL A 1 194 ? -10.889 -10.877 -2.647 1.00 91.44 194 VAL A O 1
ATOM 1438 N N . GLY A 1 195 ? -11.204 -9.427 -0.965 1.00 92.06 195 GLY A N 1
ATOM 1439 C CA . GLY A 1 195 ? -11.621 -8.310 -1.816 1.00 92.06 195 GLY A CA 1
ATOM 1440 C C . GLY A 1 195 ? -10.513 -7.854 -2.766 1.00 92.06 195 GLY A C 1
ATOM 1441 O O . GLY A 1 195 ? -10.773 -7.657 -3.951 1.00 92.06 195 GLY A O 1
ATOM 1442 N N . GLY A 1 196 ? -9.272 -7.783 -2.273 1.00 91.25 196 GLY A N 1
ATOM 1443 C CA . GLY A 1 196 ? -8.082 -7.506 -3.078 1.00 91.25 196 GLY A CA 1
ATOM 1444 C C . GLY A 1 196 ? -7.820 -8.569 -4.149 1.00 91.25 196 GLY A C 1
ATOM 1445 O O . GLY A 1 196 ? -7.574 -8.212 -5.294 1.00 91.25 196 GLY A O 1
ATOM 1446 N N . ILE A 1 197 ? -7.942 -9.862 -3.821 1.00 90.81 197 ILE A N 1
ATOM 1447 C CA . ILE A 1 197 ? -7.788 -10.964 -4.795 1.00 90.81 197 ILE A CA 1
ATOM 1448 C C . ILE A 1 197 ? -8.857 -10.898 -5.888 1.00 90.81 197 ILE A C 1
ATOM 1450 O O . ILE A 1 197 ? -8.529 -10.981 -7.068 1.00 90.81 197 ILE A O 1
ATOM 1454 N N . VAL A 1 198 ? -10.133 -10.752 -5.512 1.00 93.81 198 VAL A N 1
ATOM 1455 C CA . VAL A 1 198 ? -11.241 -10.696 -6.480 1.00 93.81 198 VAL A CA 1
ATOM 1456 C C . VAL A 1 198 ? -11.090 -9.485 -7.397 1.00 93.81 198 VAL A C 1
ATOM 1458 O O . VAL A 1 198 ? -11.295 -9.612 -8.600 1.00 93.81 198 VAL A O 1
ATOM 1461 N N . LEU A 1 199 ? -10.683 -8.334 -6.858 1.00 94.31 199 LEU A N 1
ATOM 1462 C CA . LEU A 1 199 ? -10.386 -7.154 -7.660 1.00 94.31 199 LEU A CA 1
ATOM 1463 C C . LEU A 1 199 ? -9.183 -7.377 -8.589 1.00 94.31 199 LEU A C 1
ATOM 1465 O O . LEU A 1 199 ? -9.315 -7.137 -9.782 1.00 94.31 199 LEU A O 1
ATOM 1469 N N . LEU A 1 200 ? -8.045 -7.873 -8.090 1.00 91.56 200 LEU A N 1
ATOM 1470 C CA . LEU A 1 200 ? -6.858 -8.136 -8.918 1.00 91.56 200 LEU A CA 1
ATOM 1471 C C . LEU A 1 200 ? -7.157 -9.115 -10.062 1.00 91.56 200 LEU A C 1
ATOM 1473 O O . LEU A 1 200 ? -6.713 -8.877 -11.177 1.00 91.56 200 LEU A O 1
ATOM 1477 N N . LEU A 1 201 ? -7.960 -10.158 -9.826 1.00 91.31 201 LEU A N 1
ATOM 1478 C CA . LEU A 1 201 ? -8.408 -11.082 -10.877 1.00 91.31 201 LEU A CA 1
ATOM 1479 C C . LEU A 1 201 ? -9.302 -10.400 -11.926 1.00 91.31 201 LEU A C 1
ATOM 1481 O O . LEU A 1 201 ? -9.141 -10.656 -13.117 1.00 91.31 201 LEU A O 1
ATOM 1485 N N . LEU A 1 202 ? -10.221 -9.523 -11.504 1.00 93.69 202 LEU A N 1
ATOM 1486 C CA . LEU A 1 202 ? -11.064 -8.740 -12.418 1.00 93.69 202 LEU A CA 1
ATOM 1487 C C . LEU A 1 202 ? -10.250 -7.729 -13.239 1.00 93.69 202 LEU A C 1
ATOM 1489 O O . LEU A 1 202 ? -10.589 -7.482 -14.390 1.00 93.69 202 LEU A O 1
ATOM 1493 N N . LEU A 1 203 ? -9.191 -7.155 -12.665 1.00 92.50 203 LEU A N 1
ATOM 1494 C CA . LEU A 1 203 ? -8.300 -6.224 -13.360 1.00 92.50 203 LEU A CA 1
ATOM 1495 C C . LEU A 1 203 ? -7.355 -6.944 -14.327 1.00 92.50 203 LEU A C 1
ATOM 1497 O O . LEU A 1 203 ? -7.176 -6.485 -15.449 1.00 92.50 203 LEU A O 1
ATOM 1501 N N . PHE A 1 204 ? -6.809 -8.091 -13.917 1.00 89.31 204 PHE A N 1
ATOM 1502 C CA . PHE A 1 204 ? -5.954 -8.937 -14.745 1.00 89.31 204 PHE A CA 1
ATOM 1503 C C . PHE A 1 204 ? -6.695 -9.392 -16.010 1.00 89.31 204 PHE A C 1
ATOM 1505 O O . PHE A 1 204 ? -6.363 -8.954 -17.105 1.00 89.31 204 PHE A O 1
ATOM 1512 N N . VAL A 1 205 ? -7.782 -10.156 -15.845 1.00 91.75 205 VAL A N 1
ATOM 1513 C CA . VAL A 1 205 ? -8.587 -10.694 -16.959 1.00 91.75 205 VAL A CA 1
ATOM 1514 C C . VAL A 1 205 ? -9.338 -9.595 -17.728 1.00 91.75 205 VAL A C 1
ATOM 1516 O O . VAL A 1 205 ? -9.712 -9.789 -18.883 1.00 91.75 205 VAL A O 1
ATOM 1519 N N . GLY A 1 206 ? -9.609 -8.454 -17.087 1.00 92.06 206 GLY A N 1
ATOM 1520 C CA . GLY A 1 206 ? -10.397 -7.375 -17.679 1.00 92.06 206 GLY A CA 1
ATOM 1521 C C . GLY A 1 206 ? -9.604 -6.322 -18.444 1.00 92.06 206 GLY A C 1
ATOM 1522 O O . GLY A 1 206 ? -10.156 -5.749 -19.380 1.00 92.06 206 GLY A O 1
ATOM 1523 N N . PHE A 1 207 ? -8.353 -6.049 -18.062 1.00 90.88 207 PHE A N 1
ATOM 1524 C CA . PHE A 1 207 ? -7.599 -4.905 -18.591 1.00 90.88 207 PHE A CA 1
ATOM 1525 C C . PHE A 1 207 ? -6.102 -5.149 -18.832 1.00 90.88 207 PHE A C 1
ATOM 1527 O O . PHE A 1 207 ? -5.567 -4.471 -19.694 1.00 90.88 207 PHE A O 1
ATOM 1534 N N . ILE A 1 208 ? -5.434 -6.050 -18.096 1.00 87.31 208 ILE A N 1
ATOM 1535 C CA . ILE A 1 208 ? -3.952 -6.105 -18.054 1.00 87.31 208 ILE A CA 1
ATOM 1536 C C . ILE A 1 208 ? -3.365 -7.323 -18.799 1.00 87.31 208 ILE A C 1
ATOM 1538 O O . ILE A 1 208 ? -2.254 -7.251 -19.308 1.00 87.31 208 ILE A O 1
ATOM 1542 N N . ASP A 1 209 ? -4.082 -8.448 -18.848 1.00 87.75 209 ASP A N 1
ATOM 1543 C CA . ASP A 1 209 ? -3.676 -9.668 -19.570 1.00 87.75 209 ASP A CA 1
ATOM 1544 C C . ASP A 1 209 ? -4.016 -9.655 -21.084 1.00 87.75 209 ASP A C 1
ATOM 1546 O O . ASP A 1 209 ? -3.182 -10.093 -21.876 1.00 87.75 209 ASP A O 1
ATOM 1550 N N . PRO A 1 210 ? -5.191 -9.160 -21.543 1.00 89.50 210 PRO A N 1
ATOM 1551 C CA . PRO A 1 210 ? -5.521 -9.147 -22.971 1.00 89.50 210 PRO A CA 1
ATOM 1552 C C . PRO A 1 210 ? -4.978 -7.908 -23.707 1.00 89.50 210 PRO A C 1
ATOM 1554 O O . PRO A 1 210 ? -5.140 -6.789 -23.229 1.00 89.50 210 PRO A O 1
ATOM 1557 N N . GLU A 1 211 ? -4.490 -8.093 -24.943 1.00 86.31 211 GLU A N 1
ATOM 1558 C CA . GLU A 1 211 ? -4.071 -7.015 -25.873 1.00 86.31 211 GLU A CA 1
ATOM 1559 C C . GLU A 1 211 ? -5.120 -5.894 -26.033 1.00 86.31 211 GLU A C 1
ATOM 1561 O O . GLU A 1 211 ? -4.792 -4.729 -26.247 1.00 86.31 211 GLU A O 1
ATOM 1566 N N . VAL A 1 212 ? -6.406 -6.256 -25.945 1.00 90.88 212 VAL A N 1
ATOM 1567 C CA . VAL A 1 212 ? -7.532 -5.319 -25.910 1.00 90.88 212 VAL A CA 1
ATOM 1568 C C . VAL A 1 212 ? -8.466 -5.715 -24.769 1.00 90.88 212 VAL A C 1
ATOM 1570 O O . VAL A 1 212 ? -9.247 -6.666 -24.868 1.00 90.88 212 VAL A O 1
ATOM 1573 N N . GLY A 1 213 ? -8.393 -4.958 -23.680 1.00 90.75 213 GLY A N 1
ATOM 1574 C CA . GLY A 1 213 ? -9.239 -5.081 -22.504 1.00 90.75 213 GLY A CA 1
ATOM 1575 C C . GLY A 1 213 ? -10.693 -4.664 -22.727 1.00 90.75 213 GLY A C 1
ATOM 1576 O O . GLY A 1 213 ? -11.117 -4.170 -23.780 1.00 90.75 213 GLY A O 1
ATOM 1577 N N . TRP A 1 214 ? -11.499 -4.861 -21.684 1.00 91.94 214 TRP A N 1
ATOM 1578 C CA . TRP A 1 214 ? -12.924 -4.556 -21.687 1.00 91.94 214 TRP A CA 1
ATOM 1579 C C . TRP A 1 214 ? -13.187 -3.107 -22.105 1.00 91.94 214 TRP A C 1
ATOM 1581 O O . TRP A 1 214 ? -12.486 -2.179 -21.709 1.00 91.94 214 TRP A O 1
ATOM 1591 N N . PHE A 1 215 ? -14.248 -2.919 -22.894 1.00 91.50 215 PHE A N 1
ATOM 1592 C CA . PHE A 1 215 ? -14.641 -1.635 -23.489 1.00 91.50 215 PHE A CA 1
ATOM 1593 C C . PHE A 1 215 ? -13.659 -1.059 -24.533 1.00 91.50 215 PHE A C 1
ATOM 1595 O O . PHE A 1 215 ? -13.864 0.071 -24.969 1.00 91.50 215 PHE A O 1
ATOM 1602 N N . GLY A 1 216 ? -12.667 -1.836 -24.991 1.00 88.25 216 GLY A N 1
ATOM 1603 C CA . GLY A 1 216 ? -11.694 -1.399 -26.001 1.00 88.25 216 GLY A CA 1
ATOM 1604 C C . GLY A 1 216 ? -10.514 -0.629 -25.407 1.00 88.25 216 GLY A C 1
ATOM 1605 O O . GLY A 1 216 ? -10.002 0.285 -26.044 1.00 88.25 216 GLY A O 1
ATOM 1606 N N . VAL A 1 217 ? -10.136 -0.957 -24.171 1.00 92.25 217 VAL A N 1
ATOM 1607 C CA . VAL A 1 217 ? -8.985 -0.372 -23.472 1.00 92.25 217 VAL A CA 1
ATOM 1608 C C . VAL A 1 217 ? -7.710 -1.093 -23.905 1.00 92.25 217 VAL A C 1
ATOM 1610 O O . VAL A 1 217 ? -7.659 -2.316 -23.845 1.00 92.25 217 VAL A O 1
ATOM 1613 N N . THR A 1 218 ? -6.696 -0.342 -24.318 1.00 92.94 218 THR A N 1
ATOM 1614 C CA . THR A 1 218 ? -5.347 -0.832 -24.646 1.00 92.94 218 THR A CA 1
ATOM 1615 C C . THR A 1 218 ? -4.336 -0.404 -23.577 1.00 92.94 218 THR A C 1
ATOM 1617 O O . THR A 1 218 ? -4.652 0.375 -22.675 1.00 92.94 218 THR A O 1
ATOM 1620 N N . ASP A 1 219 ? -3.107 -0.893 -23.695 1.00 87.69 219 ASP A N 1
ATOM 1621 C CA . ASP A 1 219 ? -1.918 -0.457 -22.954 1.00 87.69 219 ASP A CA 1
ATOM 1622 C C . ASP A 1 219 ? -1.385 0.925 -23.398 1.00 87.69 219 ASP A C 1
ATOM 1624 O O . ASP A 1 219 ? -0.559 1.529 -22.711 1.00 87.69 219 ASP A O 1
ATOM 1628 N N . GLU A 1 220 ? -1.875 1.468 -24.520 1.00 87.62 220 GLU A N 1
ATOM 1629 C CA . GLU A 1 220 ? -1.445 2.749 -25.097 1.00 87.62 220 GLU A CA 1
ATOM 1630 C C . GLU A 1 220 ? -1.488 3.894 -24.062 1.00 87.62 220 GLU A C 1
ATOM 1632 O O . GLU A 1 220 ? -2.543 4.303 -23.565 1.00 87.62 220 GLU A O 1
ATOM 1637 N N . GLY A 1 221 ? -0.313 4.421 -23.701 1.00 84.06 221 GLY A N 1
ATOM 1638 C CA . GLY A 1 221 ? -0.182 5.458 -22.671 1.00 84.06 221 GLY A CA 1
ATOM 1639 C C . GLY A 1 221 ? -0.588 5.005 -21.257 1.00 84.06 221 GLY A C 1
ATOM 1640 O O . GLY A 1 221 ? -1.048 5.833 -20.458 1.00 84.06 221 GLY A O 1
ATOM 1641 N N . GLY A 1 222 ? -0.471 3.705 -20.961 1.00 90.25 222 GLY A N 1
ATOM 1642 C CA . GLY A 1 222 ? -0.866 3.062 -19.703 1.00 90.25 222 GLY A CA 1
ATOM 1643 C C . GLY A 1 222 ? -2.365 3.151 -19.413 1.00 90.25 222 GLY A C 1
ATOM 1644 O O . GLY A 1 222 ? -2.764 3.294 -18.252 1.00 90.25 222 GLY A O 1
ATOM 1645 N N . LEU A 1 223 ? -3.207 3.208 -20.453 1.00 94.19 223 LEU A N 1
ATOM 1646 C CA . LEU A 1 223 ? -4.651 3.394 -20.296 1.00 94.19 223 LEU A CA 1
ATOM 1647 C C . LEU A 1 223 ? -5.294 2.229 -19.524 1.00 94.19 223 LEU A C 1
ATOM 1649 O O . LEU A 1 223 ? -6.155 2.483 -18.680 1.00 94.19 223 LEU A O 1
ATOM 1653 N N . ASP A 1 224 ? -4.827 1.001 -19.735 1.00 93.00 224 ASP A N 1
ATOM 1654 C CA . ASP A 1 224 ? -5.121 -0.203 -18.951 1.00 93.00 224 ASP A CA 1
ATOM 1655 C C . ASP A 1 224 ? -4.976 0.019 -17.432 1.00 93.00 224 ASP A C 1
ATOM 1657 O O . ASP A 1 224 ? -5.940 -0.128 -16.674 1.00 93.00 224 ASP A O 1
ATOM 1661 N N . ILE A 1 225 ? -3.804 0.473 -16.984 1.00 93.38 225 ILE A N 1
ATOM 1662 C CA . ILE A 1 225 ? -3.449 0.694 -15.580 1.00 93.38 225 ILE A CA 1
ATOM 1663 C C . ILE A 1 225 ? -4.233 1.875 -15.011 1.00 93.38 225 ILE A C 1
ATOM 1665 O O . ILE A 1 225 ? -4.740 1.817 -13.887 1.00 93.38 225 ILE A O 1
ATOM 1669 N N . ARG A 1 226 ? -4.408 2.939 -15.798 1.00 95.38 226 ARG A N 1
ATOM 1670 C CA . ARG A 1 226 ? -5.187 4.120 -15.402 1.00 95.38 226 ARG A CA 1
ATOM 1671 C C . ARG A 1 226 ? -6.668 3.769 -15.220 1.00 95.38 226 ARG A C 1
ATOM 1673 O O . ARG A 1 226 ? -7.275 4.182 -14.228 1.00 95.38 226 ARG A O 1
ATOM 1680 N N . VAL A 1 227 ? -7.246 2.958 -16.110 1.00 95.94 227 VAL A N 1
ATOM 1681 C CA . VAL A 1 227 ? -8.612 2.422 -15.972 1.00 95.94 227 VAL A CA 1
ATOM 1682 C C . VAL A 1 227 ? -8.706 1.442 -14.799 1.00 95.94 227 VAL A C 1
ATOM 1684 O O . VAL A 1 227 ? -9.669 1.516 -14.034 1.00 95.94 227 VAL A O 1
ATOM 1687 N N . ALA A 1 228 ? -7.700 0.596 -14.574 1.00 95.12 228 ALA A N 1
ATOM 1688 C CA . ALA A 1 228 ? -7.655 -0.324 -13.439 1.00 95.12 228 ALA A CA 1
ATOM 1689 C C . ALA A 1 228 ? -7.648 0.406 -12.080 1.00 95.12 228 ALA A C 1
ATOM 1691 O O . ALA A 1 228 ? -8.354 0.013 -11.143 1.00 95.12 228 ALA A O 1
ATOM 1692 N N . VAL A 1 229 ? -6.921 1.522 -11.977 1.00 96.38 229 VAL A N 1
ATOM 1693 C CA . VAL A 1 229 ? -6.923 2.410 -10.801 1.00 96.38 229 VAL A CA 1
ATOM 1694 C C . VAL A 1 229 ? -8.272 3.119 -10.629 1.00 96.38 229 VAL A C 1
ATOM 1696 O O . VAL A 1 229 ? -8.811 3.150 -9.519 1.00 96.38 229 VAL A O 1
ATOM 1699 N N . LEU A 1 230 ? -8.883 3.609 -11.712 1.00 96.94 230 LEU A N 1
ATOM 1700 C CA . LEU A 1 230 ? -10.221 4.210 -11.676 1.00 96.94 230 LEU A CA 1
ATOM 1701 C C . LEU A 1 230 ? -11.296 3.203 -11.222 1.00 96.94 230 LEU A C 1
ATOM 1703 O O . LEU A 1 230 ? -12.123 3.515 -10.360 1.00 96.94 230 LEU A O 1
ATOM 1707 N N . PHE A 1 231 ? -11.258 1.973 -11.740 1.00 97.38 231 PHE A N 1
ATOM 1708 C CA . PHE A 1 231 ? -12.139 0.879 -11.327 1.00 97.38 231 PHE A CA 1
ATOM 1709 C C . PHE A 1 231 ? -11.932 0.524 -9.844 1.00 97.38 231 PHE A C 1
ATOM 1711 O O . PHE A 1 231 ? -12.902 0.346 -9.106 1.00 97.38 231 PHE A O 1
ATOM 1718 N N . SER A 1 232 ? -10.683 0.525 -9.370 1.00 97.12 232 SER A N 1
ATOM 1719 C CA . SER A 1 232 ? -10.326 0.319 -7.957 1.00 97.12 232 SER A CA 1
ATOM 1720 C C . SER A 1 232 ? -10.863 1.420 -7.034 1.00 97.12 232 SER A C 1
ATOM 1722 O O . SER A 1 232 ? -11.348 1.134 -5.936 1.00 97.12 232 SER A O 1
ATOM 1724 N N . ALA A 1 233 ? -10.854 2.678 -7.484 1.00 98.12 233 ALA A N 1
ATOM 1725 C CA . ALA A 1 233 ? -11.448 3.795 -6.751 1.00 98.12 233 ALA A CA 1
ATOM 1726 C C . ALA A 1 233 ? -12.976 3.647 -6.619 1.00 98.12 233 ALA A C 1
ATOM 1728 O O . ALA A 1 233 ? -13.537 3.865 -5.540 1.00 98.12 233 ALA A O 1
ATOM 1729 N N . ILE A 1 234 ? -13.649 3.223 -7.696 1.00 98.00 234 ILE A N 1
ATOM 1730 C CA . ILE A 1 234 ? -15.093 2.941 -7.715 1.00 98.00 234 ILE A CA 1
ATOM 1731 C C . ILE A 1 234 ? -15.423 1.741 -6.812 1.00 98.00 234 ILE A C 1
ATOM 1733 O O . ILE A 1 234 ? -16.373 1.810 -6.029 1.00 98.00 234 ILE A O 1
ATOM 1737 N N . TRP A 1 235 ? -14.619 0.674 -6.857 1.00 98.12 235 TRP A N 1
ATOM 1738 C CA . TRP A 1 235 ? -14.742 -0.498 -5.984 1.00 98.12 235 TRP A CA 1
ATOM 1739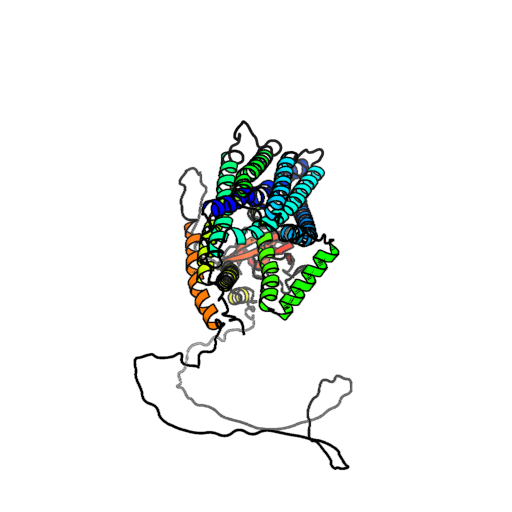 C C . TRP A 1 235 ? -14.697 -0.102 -4.505 1.00 98.12 235 TRP A C 1
ATOM 1741 O O . TRP A 1 235 ? -15.625 -0.413 -3.752 1.00 98.12 235 TRP A O 1
ATOM 1751 N N . PHE A 1 236 ? -13.676 0.658 -4.091 1.00 98.31 236 PHE A N 1
ATOM 1752 C CA . PHE A 1 236 ? -13.573 1.147 -2.715 1.00 98.31 236 PHE A CA 1
ATOM 1753 C C . PHE A 1 236 ? -14.773 2.027 -2.337 1.00 98.31 236 PHE A C 1
ATOM 1755 O O . PHE A 1 236 ? -15.375 1.822 -1.281 1.00 98.31 236 PHE A O 1
ATOM 1762 N N . ALA A 1 237 ? -15.185 2.950 -3.212 1.00 98.00 237 ALA A N 1
ATOM 1763 C CA . ALA A 1 237 ? -16.337 3.815 -2.971 1.00 98.00 237 ALA A CA 1
ATOM 1764 C C . ALA A 1 237 ? -17.627 3.017 -2.711 1.00 98.00 237 ALA A C 1
ATOM 1766 O O . ALA A 1 237 ? -18.322 3.280 -1.729 1.00 98.00 237 ALA A O 1
ATOM 1767 N N . VAL A 1 238 ? -17.927 2.018 -3.550 1.00 98.00 238 VAL A N 1
ATOM 1768 C CA . VAL A 1 238 ? -19.124 1.168 -3.432 1.00 98.00 238 VAL A CA 1
ATOM 1769 C C . VAL A 1 238 ? -19.078 0.314 -2.165 1.00 98.00 238 VAL A C 1
ATOM 1771 O O . VAL A 1 238 ? -20.041 0.307 -1.395 1.00 98.00 238 VAL A O 1
ATOM 1774 N N . PHE A 1 239 ? -17.964 -0.374 -1.905 1.00 97.88 239 PHE A N 1
ATOM 1775 C CA . PHE A 1 239 ? -17.848 -1.287 -0.764 1.00 97.88 239 PHE A CA 1
ATOM 1776 C C . PHE A 1 239 ? -17.657 -0.581 0.588 1.00 97.88 239 PHE A C 1
ATOM 1778 O O . PHE A 1 239 ? -17.976 -1.163 1.625 1.00 97.88 239 PHE A O 1
ATOM 1785 N N . ALA A 1 240 ? -17.277 0.700 0.604 1.00 97.25 240 ALA A N 1
ATOM 1786 C CA . ALA A 1 240 ? -17.313 1.525 1.809 1.00 97.25 240 ALA A CA 1
ATOM 1787 C C . ALA A 1 240 ? -18.741 1.922 2.242 1.00 97.25 240 ALA A C 1
ATOM 1789 O O . ALA A 1 240 ? -18.983 2.101 3.438 1.00 97.25 240 ALA A O 1
ATOM 1790 N N . LEU A 1 241 ? -19.711 2.047 1.320 1.00 96.62 241 LEU A N 1
ATOM 1791 C CA . LEU A 1 241 ? -21.070 2.533 1.633 1.00 96.62 241 LEU A CA 1
ATOM 1792 C C . LEU A 1 241 ? -21.773 1.811 2.810 1.00 96.62 241 LEU A C 1
ATOM 1794 O O . LEU A 1 241 ? -22.344 2.504 3.662 1.00 96.62 241 LEU A O 1
ATOM 1798 N N . PRO A 1 242 ? -21.753 0.465 2.929 1.00 96.06 242 PRO A N 1
ATOM 1799 C CA . PRO A 1 242 ? -22.460 -0.262 3.984 1.00 96.06 242 PRO A CA 1
ATOM 1800 C C . PRO A 1 242 ? -22.113 0.177 5.413 1.00 96.06 242 PRO A C 1
ATOM 1802 O O . PRO A 1 242 ? -23.016 0.214 6.259 1.00 96.06 242 PRO A O 1
ATOM 1805 N N . VAL A 1 243 ? -20.856 0.547 5.700 1.00 94.44 243 VAL A N 1
ATOM 1806 C CA . VAL A 1 243 ? -20.433 0.914 7.066 1.00 94.44 243 VAL A CA 1
ATOM 1807 C C . VAL A 1 243 ? -21.161 2.167 7.557 1.00 94.44 243 VAL A C 1
ATOM 1809 O O . VAL A 1 243 ? -21.578 2.238 8.718 1.00 94.44 243 VAL A O 1
ATOM 1812 N N . PHE A 1 244 ? -21.412 3.120 6.652 1.00 93.06 244 PHE A N 1
ATOM 1813 C CA . PHE A 1 244 ? -22.066 4.389 6.963 1.00 93.06 244 PHE A CA 1
ATOM 1814 C C . PHE A 1 244 ? -23.551 4.219 7.313 1.00 93.06 244 PHE A C 1
ATOM 1816 O O . PHE A 1 244 ? -24.069 4.964 8.152 1.00 93.06 244 PHE A O 1
ATOM 1823 N N . PHE A 1 245 ? -24.219 3.202 6.757 1.00 92.31 245 PHE A N 1
ATOM 1824 C CA . PHE A 1 245 ? -25.631 2.900 7.025 1.00 92.31 245 PHE A CA 1
ATOM 1825 C C . PHE A 1 245 ? -25.852 1.887 8.158 1.00 92.31 245 PHE A C 1
ATOM 1827 O O . PHE A 1 245 ? -26.868 1.954 8.849 1.00 92.31 245 PHE A O 1
ATOM 1834 N N . ALA A 1 246 ? -24.942 0.928 8.354 1.00 90.06 246 ALA A N 1
ATOM 1835 C CA . ALA A 1 246 ? -25.144 -0.170 9.301 1.00 90.06 246 ALA A CA 1
ATOM 1836 C C . ALA A 1 246 ? -24.590 0.103 10.708 1.00 90.06 246 ALA A C 1
ATOM 1838 O O . ALA A 1 246 ? -25.179 -0.358 11.694 1.00 90.06 246 ALA A O 1
ATOM 1839 N N . VAL A 1 247 ? -23.464 0.817 10.819 1.00 86.94 247 VAL A N 1
ATOM 1840 C CA . VAL A 1 247 ? -22.827 1.087 12.114 1.00 86.94 247 VAL A CA 1
ATOM 1841 C C . VAL A 1 247 ? -23.384 2.400 12.693 1.00 86.94 247 VAL A C 1
ATOM 1843 O O . VAL A 1 247 ? -23.440 3.416 11.988 1.00 86.94 247 VAL A O 1
ATOM 1846 N N . PRO A 1 248 ? -23.865 2.415 13.952 1.00 82.38 248 PRO A N 1
ATOM 1847 C CA . PRO A 1 248 ? -24.284 3.648 14.613 1.00 82.38 248 PRO A CA 1
ATOM 1848 C C . PRO A 1 248 ? -23.077 4.555 14.897 1.00 82.38 248 PRO A C 1
ATOM 1850 O O . PRO A 1 248 ? -21.927 4.146 14.773 1.00 82.38 248 PRO A O 1
ATOM 1853 N N . GLU A 1 249 ? -23.343 5.800 15.281 1.00 83.69 249 GLU A N 1
ATOM 1854 C CA . GLU A 1 249 ? -22.318 6.729 15.763 1.00 83.69 249 GLU A CA 1
ATOM 1855 C C . GLU A 1 249 ? -22.512 6.928 17.275 1.00 83.69 249 GLU A C 1
ATOM 1857 O O . GLU A 1 249 ? -23.652 6.959 17.748 1.00 83.69 249 GLU A O 1
ATOM 1862 N N . LEU A 1 250 ? -21.424 6.971 18.052 1.00 75.62 250 LEU A N 1
ATOM 1863 C CA . LEU A 1 250 ? -21.509 6.935 19.517 1.00 75.62 250 LEU A CA 1
ATOM 1864 C C . LEU A 1 250 ? -21.982 8.288 20.083 1.00 75.62 250 LEU A C 1
ATOM 1866 O O . LEU A 1 250 ? -21.353 9.311 19.798 1.00 75.62 250 LEU A O 1
ATOM 1870 N N . PRO A 1 251 ? -23.038 8.323 20.920 1.00 67.81 251 PRO A N 1
ATOM 1871 C CA . PRO A 1 251 ? -23.462 9.551 21.579 1.00 67.81 251 PRO A CA 1
ATOM 1872 C C . PRO A 1 251 ? -22.441 9.966 22.648 1.00 67.81 251 PRO A C 1
ATOM 1874 O O . PRO A 1 251 ? -22.096 9.182 23.532 1.00 67.81 251 PRO A O 1
ATOM 1877 N N . VAL A 1 252 ? -21.981 11.217 22.591 1.00 69.81 252 VAL A N 1
ATOM 1878 C CA . VAL A 1 252 ? -21.082 11.803 23.599 1.00 69.81 252 VAL A CA 1
ATOM 1879 C C . VAL A 1 252 ? -21.889 12.590 24.626 1.00 69.81 252 VAL A C 1
ATOM 1881 O O . VAL A 1 252 ? -22.697 13.447 24.270 1.00 69.81 252 VAL A O 1
ATOM 1884 N N . ALA A 1 253 ? -21.631 12.337 25.908 1.00 55.72 253 ALA A N 1
ATOM 1885 C CA . ALA A 1 253 ? -22.152 13.153 26.996 1.00 55.72 253 ALA A CA 1
ATOM 1886 C C . ALA A 1 253 ? -21.312 14.434 27.159 1.00 55.72 253 ALA A C 1
ATOM 1888 O O . ALA A 1 253 ? -20.133 14.372 27.504 1.00 55.72 253 ALA A O 1
ATOM 1889 N N . GLY A 1 254 ? -21.930 15.599 26.944 1.00 64.31 254 GLY A N 1
ATOM 1890 C CA . GLY A 1 254 ? -21.317 16.916 27.163 1.00 64.31 254 GLY A CA 1
ATOM 1891 C C . GLY A 1 254 ? -20.903 17.661 25.887 1.00 64.31 254 GLY A C 1
ATOM 1892 O O . GLY A 1 254 ? -20.997 17.154 24.770 1.00 64.31 254 GLY A O 1
ATOM 1893 N N . ARG A 1 255 ? -20.467 18.919 26.047 1.00 59.44 255 ARG A N 1
ATOM 1894 C CA . ARG A 1 255 ? -20.001 19.762 24.930 1.00 59.44 255 ARG A CA 1
ATOM 1895 C C . ARG A 1 255 ? -18.526 19.444 24.634 1.00 59.44 255 ARG A C 1
ATOM 1897 O O . ARG A 1 255 ? -17.723 19.488 25.565 1.00 59.44 255 ARG A O 1
ATOM 1904 N N . PRO A 1 256 ? -18.130 19.181 23.375 1.00 63.88 256 PRO A N 1
ATOM 1905 C CA . PRO A 1 256 ? -16.737 18.899 23.050 1.00 63.88 256 PRO A CA 1
ATOM 1906 C C . PRO A 1 256 ? -15.878 20.168 23.151 1.00 63.88 256 PRO A C 1
ATOM 1908 O O . PRO A 1 256 ? -15.901 21.034 22.276 1.00 63.88 256 PRO A O 1
ATOM 1911 N N . GLU A 1 257 ? -15.085 20.258 24.217 1.00 68.31 257 GLU A N 1
ATOM 1912 C CA . GLU A 1 257 ? -13.935 21.164 24.328 1.00 68.31 257 GLU A CA 1
ATOM 1913 C C . GLU A 1 257 ? -13.034 21.044 23.081 1.00 68.31 257 GLU A C 1
ATOM 1915 O O . GLU A 1 257 ? -12.478 19.968 22.803 1.00 68.31 257 GLU A O 1
ATOM 1920 N N . ARG A 1 258 ? -12.800 22.163 22.387 1.00 65.06 258 ARG A N 1
ATOM 1921 C CA . ARG A 1 258 ? -11.787 22.250 21.328 1.00 65.06 258 ARG A CA 1
ATOM 1922 C C . ARG A 1 258 ? -10.386 22.180 21.943 1.00 65.06 258 ARG A C 1
ATOM 1924 O O . ARG A 1 258 ? -10.057 22.976 22.815 1.00 65.06 258 ARG A O 1
ATOM 1931 N N . ARG A 1 259 ? -9.545 21.267 21.451 1.00 70.69 259 ARG A N 1
ATOM 1932 C CA . ARG A 1 259 ? -8.104 21.222 21.745 1.00 70.69 259 ARG A CA 1
ATOM 1933 C C . ARG A 1 259 ? -7.339 21.572 20.472 1.00 70.69 259 ARG A C 1
ATOM 1935 O O . ARG A 1 259 ? -7.630 21.013 19.422 1.00 70.69 259 ARG A O 1
ATOM 1942 N N . GLY A 1 260 ? -6.386 22.499 20.563 1.00 78.62 260 GLY A N 1
ATOM 1943 C CA . GLY A 1 260 ? -5.426 22.744 19.482 1.00 78.62 260 GLY A CA 1
ATOM 1944 C C . GLY A 1 260 ? -4.374 21.632 19.402 1.00 78.62 260 GLY A C 1
ATOM 1945 O O . GLY A 1 260 ? -4.220 20.864 20.353 1.00 78.62 260 GLY A O 1
ATOM 1946 N N . VAL A 1 261 ? -3.613 21.584 18.303 1.00 81.50 261 VAL A N 1
ATOM 1947 C CA . VAL A 1 261 ? -2.582 20.559 18.022 1.00 81.50 261 VAL A CA 1
ATOM 1948 C C . VAL A 1 261 ? -1.670 20.307 19.231 1.00 81.50 261 VAL A C 1
ATOM 1950 O O . VAL A 1 261 ? -1.585 19.187 19.728 1.00 81.50 261 VAL A O 1
ATOM 1953 N N . VAL A 1 262 ? -1.079 21.364 19.799 1.00 85.44 262 VAL A N 1
ATOM 1954 C CA . VAL A 1 262 ? -0.183 21.276 20.970 1.00 85.44 262 VAL A CA 1
ATOM 1955 C C . VAL A 1 262 ? -0.868 20.648 22.197 1.00 85.44 262 VAL A C 1
ATOM 1957 O O . VAL A 1 262 ? -0.227 19.942 22.973 1.00 85.44 262 VAL A O 1
ATOM 1960 N N . ALA A 1 263 ? -2.174 20.857 22.380 1.00 85.25 263 ALA A N 1
ATOM 1961 C CA . ALA A 1 263 ? -2.935 20.257 23.477 1.00 85.25 263 ALA A CA 1
ATOM 1962 C C . ALA A 1 263 ? -3.286 18.778 23.221 1.00 85.25 263 ALA A C 1
ATOM 1964 O O . ALA A 1 263 ? -3.395 18.018 24.183 1.00 85.25 263 ALA A O 1
ATOM 1965 N N . ALA A 1 264 ? -3.414 18.350 21.959 1.00 85.31 264 ALA A N 1
ATOM 1966 C CA . ALA A 1 264 ? -3.516 16.933 21.606 1.00 85.31 264 ALA A CA 1
ATOM 1967 C C . ALA A 1 264 ? -2.193 16.198 21.894 1.00 85.31 264 ALA A C 1
ATOM 1969 O O . ALA A 1 264 ? -2.202 15.187 22.593 1.00 85.31 264 ALA A O 1
ATOM 1970 N N . TYR A 1 265 ? -1.048 16.758 21.485 1.00 89.31 265 TYR A N 1
ATOM 1971 C CA . TYR A 1 265 ? 0.269 16.172 21.779 1.00 89.31 265 TYR A CA 1
ATOM 1972 C C . TYR A 1 265 ? 0.610 16.151 23.272 1.00 89.31 265 TYR A C 1
ATOM 1974 O O . TYR A 1 265 ? 1.112 15.145 23.767 1.00 89.31 265 TYR A O 1
ATOM 1982 N N . ARG A 1 266 ? 0.282 17.209 24.029 1.00 89.19 266 ARG A N 1
ATOM 1983 C CA . ARG A 1 266 ? 0.437 17.203 25.497 1.00 89.19 266 ARG A CA 1
ATOM 1984 C C . ARG A 1 266 ? -0.441 16.144 26.173 1.00 89.19 266 ARG A C 1
ATOM 1986 O O . ARG A 1 266 ? 0.008 15.536 27.140 1.00 89.19 266 ARG A O 1
ATOM 1993 N N . ALA A 1 267 ? -1.652 15.897 25.664 1.00 86.25 267 ALA A N 1
ATOM 1994 C CA . ALA A 1 267 ? -2.504 14.815 26.155 1.00 86.25 267 ALA A CA 1
ATOM 1995 C C . ALA A 1 267 ? -1.899 13.436 25.839 1.00 86.25 267 ALA A C 1
ATOM 1997 O O . ALA A 1 267 ? -1.711 12.649 26.760 1.00 86.25 267 ALA A O 1
ATOM 1998 N N . LEU A 1 268 ? -1.485 13.188 24.589 1.00 88.56 268 LEU A N 1
ATOM 1999 C CA . LEU A 1 268 ? -0.817 11.944 24.187 1.00 88.56 268 LEU A CA 1
ATOM 2000 C C . LEU A 1 268 ? 0.444 11.670 25.025 1.00 88.56 268 LEU A C 1
ATOM 2002 O O . LEU A 1 268 ? 0.628 10.563 25.523 1.00 88.56 268 LEU A O 1
ATOM 2006 N N . ALA A 1 269 ? 1.287 12.682 25.248 1.00 90.81 269 ALA A N 1
ATOM 2007 C CA . ALA A 1 269 ? 2.474 12.555 26.092 1.00 90.81 269 ALA A CA 1
ATOM 2008 C C . ALA A 1 269 ? 2.114 12.225 27.554 1.00 90.81 269 ALA A C 1
ATOM 2010 O O . ALA A 1 269 ? 2.731 11.347 28.158 1.00 90.81 269 ALA A O 1
ATOM 2011 N N . ALA A 1 270 ? 1.088 12.868 28.121 1.00 92.19 270 ALA A N 1
ATOM 2012 C CA . ALA A 1 270 ? 0.593 12.552 29.463 1.00 92.19 270 ALA A CA 1
ATOM 2013 C C . ALA A 1 270 ? -0.020 11.140 29.550 1.00 92.19 270 ALA A C 1
ATOM 2015 O O . ALA A 1 270 ? 0.120 10.469 30.575 1.00 92.19 270 ALA A O 1
ATOM 2016 N N . ASP A 1 271 ? -0.655 10.666 28.477 1.00 90.06 271 ASP A N 1
ATOM 2017 C CA . ASP A 1 271 ? -1.205 9.316 28.362 1.00 90.06 271 ASP A CA 1
ATOM 2018 C C . ASP A 1 271 ? -0.091 8.261 28.296 1.00 90.06 271 ASP A C 1
ATOM 2020 O O . ASP A 1 271 ? -0.125 7.302 29.068 1.00 90.06 271 ASP A O 1
ATOM 2024 N N . VAL A 1 272 ? 0.953 8.477 27.487 1.00 91.88 272 VAL A N 1
ATOM 2025 C CA . VAL A 1 272 ? 2.142 7.606 27.422 1.00 91.88 272 VAL A CA 1
ATOM 2026 C C . VAL A 1 272 ? 2.913 7.603 28.748 1.00 91.88 272 VAL A C 1
ATOM 2028 O O . VAL A 1 272 ? 3.274 6.534 29.239 1.00 91.88 272 VAL A O 1
ATOM 2031 N N . VAL A 1 273 ? 3.110 8.759 29.393 1.00 94.69 273 VAL A N 1
ATOM 2032 C CA . VAL A 1 273 ? 3.765 8.846 30.715 1.00 94.69 273 VAL A CA 1
ATOM 2033 C C . VAL A 1 273 ? 2.940 8.146 31.798 1.00 94.69 273 VAL A C 1
ATOM 2035 O O . VAL A 1 273 ? 3.507 7.466 32.658 1.00 94.69 273 VAL A O 1
ATOM 2038 N N . ARG A 1 274 ? 1.604 8.248 31.757 1.00 95.38 274 ARG A N 1
ATOM 2039 C CA . ARG A 1 274 ? 0.718 7.477 32.642 1.00 95.38 274 ARG A CA 1
ATOM 2040 C C . ARG A 1 274 ? 0.865 5.979 32.381 1.00 95.38 274 ARG A C 1
ATOM 2042 O O . ARG A 1 274 ? 1.059 5.230 33.334 1.00 95.38 274 ARG A O 1
ATOM 2049 N N . LEU A 1 275 ? 0.856 5.552 31.118 1.00 94.62 275 LEU A N 1
ATOM 2050 C CA . LEU A 1 275 ? 0.999 4.150 30.721 1.00 94.62 275 LEU A CA 1
ATOM 2051 C C . LEU A 1 275 ? 2.369 3.569 31.119 1.00 94.62 275 LEU A C 1
ATOM 2053 O O . LEU A 1 275 ? 2.438 2.443 31.599 1.00 94.62 275 LEU A O 1
ATOM 2057 N N . TRP A 1 276 ? 3.449 4.352 31.037 1.00 94.56 276 TRP A N 1
ATOM 2058 C CA . TRP A 1 276 ? 4.785 3.974 31.521 1.00 94.56 276 TRP A CA 1
ATOM 2059 C C . TRP A 1 276 ? 4.862 3.823 33.048 1.00 94.56 276 TRP A C 1
ATOM 2061 O O . TRP A 1 276 ? 5.663 3.039 33.564 1.00 94.56 276 TRP A O 1
ATOM 2071 N N . ARG A 1 277 ? 4.031 4.562 33.793 1.00 95.19 277 ARG A N 1
ATOM 2072 C CA . ARG A 1 277 ? 3.943 4.464 35.259 1.00 95.19 277 ARG A CA 1
ATOM 2073 C C . ARG A 1 277 ? 3.037 3.318 35.720 1.00 95.19 277 ARG A C 1
ATOM 2075 O O . ARG A 1 277 ? 3.362 2.690 36.721 1.00 95.19 277 ARG A O 1
ATOM 2082 N N . THR A 1 278 ? 1.950 3.018 35.005 1.00 96.44 278 THR A N 1
ATOM 2083 C CA . THR A 1 278 ? 0.975 1.979 35.401 1.00 96.44 278 THR A CA 1
ATOM 2084 C C . THR A 1 278 ? 1.202 0.614 34.752 1.00 96.44 278 THR A C 1
ATOM 2086 O O . THR A 1 278 ? 0.891 -0.406 35.356 1.00 96.44 278 THR A O 1
ATOM 2089 N N . SER A 1 279 ? 1.714 0.563 33.519 1.00 93.81 279 SER A N 1
ATOM 2090 C CA . SER A 1 279 ? 1.775 -0.661 32.709 1.00 93.81 279 SER A CA 1
ATOM 2091 C C . SER A 1 279 ? 2.906 -0.627 31.667 1.00 93.81 279 SER A C 1
ATOM 2093 O O . SER A 1 279 ? 2.689 -0.694 30.458 1.00 93.81 279 SER A O 1
ATOM 2095 N N . ARG A 1 280 ? 4.161 -0.601 32.144 1.00 91.75 280 ARG A N 1
ATOM 2096 C CA . ARG A 1 280 ? 5.376 -0.694 31.299 1.00 91.75 280 ARG A CA 1
ATOM 2097 C C . ARG A 1 280 ? 5.324 -1.770 30.195 1.00 91.75 280 ARG A C 1
ATOM 2099 O O . ARG A 1 280 ? 5.768 -1.457 29.091 1.00 91.75 280 ARG A O 1
ATOM 2106 N N . PRO A 1 281 ? 4.773 -2.989 30.409 1.00 92.00 281 PRO A N 1
ATOM 2107 C CA . PRO A 1 281 ? 4.653 -3.984 29.341 1.00 92.00 281 PRO A CA 1
ATOM 2108 C C . PRO A 1 281 ? 3.818 -3.515 28.141 1.00 92.00 281 PRO A C 1
ATOM 2110 O O . PRO A 1 281 ? 4.119 -3.907 27.018 1.00 92.00 281 PRO A O 1
ATOM 2113 N N . THR A 1 282 ? 2.818 -2.655 28.356 1.00 90.44 282 THR A N 1
ATOM 2114 C CA . THR A 1 282 ? 1.986 -2.076 27.291 1.00 90.44 282 THR A CA 1
ATOM 2115 C C . THR A 1 282 ? 2.795 -1.109 26.432 1.00 90.44 282 THR A C 1
ATOM 2117 O O . THR A 1 282 ? 2.743 -1.192 25.211 1.00 90.44 282 THR A O 1
ATOM 2120 N N . VAL A 1 283 ? 3.610 -0.240 27.045 1.00 92.00 283 VAL A N 1
ATOM 2121 C CA . VAL A 1 283 ? 4.502 0.668 26.298 1.00 92.00 283 VAL A CA 1
ATOM 2122 C C . VAL A 1 283 ? 5.573 -0.123 25.538 1.00 92.00 283 VAL A C 1
ATOM 2124 O O . VAL A 1 283 ? 5.833 0.166 24.376 1.00 92.00 283 VAL A O 1
ATOM 2127 N N . GLY A 1 284 ? 6.135 -1.171 26.150 1.00 90.19 284 GLY A N 1
ATOM 2128 C CA . GLY A 1 284 ? 7.063 -2.081 25.469 1.00 90.19 284 GLY A CA 1
ATOM 2129 C C . GLY A 1 284 ? 6.431 -2.804 24.273 1.00 90.19 284 GLY A C 1
ATOM 2130 O O . GLY A 1 284 ? 7.079 -2.952 23.240 1.00 90.19 284 GLY A O 1
ATOM 2131 N N . PHE A 1 285 ? 5.157 -3.202 24.377 1.00 89.50 285 PHE A N 1
ATOM 2132 C CA . PHE A 1 285 ? 4.396 -3.735 23.244 1.00 89.50 285 PHE A CA 1
ATOM 2133 C C . PHE A 1 285 ? 4.172 -2.682 22.153 1.00 89.50 285 PHE A C 1
ATOM 2135 O O . PHE A 1 285 ? 4.379 -3.001 20.989 1.00 89.50 285 PHE A O 1
ATOM 2142 N N . LEU A 1 286 ? 3.814 -1.440 22.504 1.00 91.19 286 LEU A N 1
ATOM 2143 C CA . LEU A 1 286 ? 3.620 -0.364 21.525 1.00 91.19 286 LEU A CA 1
ATOM 2144 C C . LEU A 1 286 ? 4.900 -0.105 20.715 1.00 91.19 286 LEU A C 1
ATOM 2146 O O . LEU A 1 286 ? 4.843 -0.124 19.487 1.00 91.19 286 LEU A O 1
ATOM 2150 N N . VAL A 1 287 ? 6.054 0.034 21.379 1.00 90.81 287 VAL A N 1
ATOM 2151 C CA . VAL A 1 287 ? 7.357 0.219 20.708 1.00 90.81 287 VAL A CA 1
ATOM 2152 C C . VAL A 1 287 ? 7.697 -0.974 19.811 1.00 90.81 287 VAL A C 1
ATOM 2154 O O . VAL A 1 287 ? 8.030 -0.783 18.646 1.00 90.81 287 VAL A O 1
ATOM 2157 N N . ALA A 1 288 ? 7.547 -2.208 20.305 1.00 90.50 288 ALA A N 1
ATOM 2158 C CA . ALA A 1 288 ? 7.766 -3.400 19.485 1.00 90.50 288 ALA A CA 1
ATOM 2159 C C . ALA A 1 288 ? 6.809 -3.465 18.278 1.00 90.50 288 ALA A C 1
ATOM 2161 O O . ALA A 1 288 ? 7.216 -3.888 17.199 1.00 90.50 288 ALA A O 1
ATOM 2162 N N . SER A 1 289 ? 5.556 -3.026 18.450 1.00 89.12 289 SER A N 1
ATOM 2163 C CA . SER A 1 289 ? 4.543 -3.017 17.392 1.00 89.12 289 SER A CA 1
ATOM 2164 C C . SER A 1 289 ? 4.763 -1.954 16.327 1.00 89.12 289 SER A C 1
ATOM 2166 O O . SER A 1 289 ? 4.370 -2.193 15.194 1.00 89.12 289 SER A O 1
ATOM 2168 N N . ALA A 1 290 ? 5.425 -0.838 16.644 1.00 88.56 290 ALA A N 1
ATOM 2169 C CA . ALA A 1 290 ? 5.902 0.082 15.617 1.00 88.56 290 ALA A CA 1
ATOM 2170 C C . ALA A 1 290 ? 6.954 -0.623 14.746 1.00 88.56 290 ALA A C 1
ATOM 2172 O O . ALA A 1 290 ? 6.733 -0.809 13.555 1.00 88.56 290 ALA A O 1
ATOM 2173 N N . VAL A 1 291 ? 8.026 -1.133 15.366 1.00 89.44 291 VAL A N 1
ATOM 2174 C CA . VAL A 1 291 ? 9.171 -1.734 14.656 1.00 89.44 291 VAL A CA 1
ATOM 2175 C C . VAL A 1 291 ? 8.771 -2.913 13.760 1.00 89.44 291 VAL A C 1
ATOM 2177 O O . VAL A 1 291 ? 9.192 -2.961 12.608 1.00 89.44 291 VAL A O 1
ATOM 2180 N N . TYR A 1 292 ? 7.956 -3.868 14.236 1.00 87.00 292 TYR A N 1
ATOM 2181 C CA . TYR A 1 292 ? 7.599 -5.013 13.380 1.00 87.00 292 TYR A CA 1
ATOM 2182 C C . TYR A 1 292 ? 6.550 -4.682 12.310 1.00 87.00 292 TYR A C 1
ATOM 2184 O O . TYR A 1 292 ? 6.494 -5.385 11.305 1.00 87.00 292 TYR A O 1
ATOM 2192 N N . ARG A 1 293 ? 5.704 -3.659 12.501 1.00 86.31 293 ARG A N 1
ATOM 2193 C CA . ARG A 1 293 ? 4.724 -3.247 11.478 1.00 86.31 293 ARG A CA 1
ATOM 2194 C C . ARG A 1 293 ? 5.379 -2.433 10.374 1.00 86.31 293 ARG A C 1
ATOM 2196 O O . ARG A 1 293 ? 5.060 -2.656 9.217 1.00 86.31 293 ARG A O 1
ATOM 2203 N N . ASP A 1 294 ? 6.313 -1.564 10.737 1.00 86.00 294 ASP A N 1
ATOM 2204 C CA . ASP A 1 294 ? 7.131 -0.783 9.809 1.00 86.00 294 ASP A CA 1
ATOM 2205 C C . ASP A 1 294 ? 7.910 -1.704 8.851 1.00 86.00 294 ASP A C 1
ATOM 2207 O O . ASP A 1 294 ? 7.745 -1.631 7.634 1.00 86.00 294 ASP A O 1
ATOM 2211 N N . GLY A 1 295 ? 8.617 -2.702 9.399 1.00 84.62 295 GLY A N 1
ATOM 2212 C CA . GLY A 1 295 ? 9.315 -3.714 8.599 1.00 84.62 295 GLY A CA 1
ATOM 2213 C C . GLY A 1 295 ? 8.404 -4.593 7.725 1.00 84.62 295 GLY A C 1
ATOM 2214 O O . GLY A 1 295 ? 8.838 -5.042 6.669 1.00 84.62 295 GLY A O 1
ATOM 2215 N N . LEU A 1 296 ? 7.145 -4.827 8.119 1.00 84.56 296 LEU A N 1
ATOM 2216 C CA . LEU A 1 296 ? 6.157 -5.494 7.254 1.00 84.56 296 LEU A CA 1
ATOM 2217 C C . LEU A 1 296 ? 5.638 -4.558 6.152 1.00 84.56 296 LEU A C 1
ATOM 2219 O O . LEU A 1 296 ? 5.454 -5.002 5.024 1.00 84.56 296 LEU A O 1
ATOM 2223 N N . SER A 1 297 ? 5.447 -3.272 6.460 1.00 83.12 297 SER A N 1
ATOM 2224 C CA . SER A 1 297 ? 5.013 -2.252 5.499 1.00 83.12 297 SER A CA 1
ATOM 2225 C C . SER A 1 297 ? 6.003 -2.128 4.340 1.00 83.12 297 SER A C 1
ATOM 2227 O O . SER A 1 297 ? 5.602 -2.212 3.182 1.00 83.12 297 SER A O 1
ATOM 2229 N N . GLY A 1 298 ? 7.307 -2.047 4.638 1.00 82.31 298 GLY A N 1
ATOM 2230 C CA . GLY A 1 298 ? 8.355 -2.016 3.612 1.00 82.31 298 GLY A CA 1
ATOM 2231 C C . GLY A 1 298 ? 8.337 -3.241 2.689 1.00 82.31 298 GLY A C 1
ATOM 2232 O O . GLY A 1 298 ? 8.433 -3.092 1.475 1.00 82.31 298 GLY A O 1
ATOM 2233 N N . VAL A 1 299 ? 8.133 -4.445 3.241 1.00 82.50 299 VAL A N 1
ATOM 2234 C CA . VAL A 1 299 ? 8.019 -5.685 2.446 1.00 82.50 299 VAL A CA 1
ATOM 2235 C C . VAL A 1 299 ? 6.788 -5.675 1.532 1.00 82.50 299 VAL A C 1
ATOM 2237 O O . VAL A 1 299 ? 6.860 -6.201 0.425 1.00 82.50 299 VAL A O 1
ATOM 2240 N N . PHE A 1 300 ? 5.673 -5.070 1.950 1.00 82.31 300 PHE A N 1
ATOM 2241 C CA . PHE A 1 300 ? 4.489 -4.947 1.095 1.00 82.31 300 PHE A CA 1
ATOM 2242 C C . PHE A 1 300 ? 4.662 -3.884 0.000 1.00 82.31 300 PHE A C 1
ATOM 2244 O O . PHE A 1 300 ? 4.358 -4.171 -1.153 1.00 82.31 300 PHE A O 1
ATOM 2251 N N . VAL A 1 301 ? 5.189 -2.698 0.332 1.00 82.19 301 VAL A N 1
ATOM 2252 C CA . VAL A 1 301 ? 5.416 -1.597 -0.627 1.00 82.19 301 VAL A CA 1
ATOM 2253 C C . VAL A 1 301 ? 6.408 -2.000 -1.720 1.00 82.19 301 VAL A C 1
ATOM 2255 O O . VAL A 1 301 ? 6.096 -1.893 -2.901 1.00 82.19 301 VAL A O 1
ATOM 2258 N N . PHE A 1 302 ? 7.585 -2.505 -1.342 1.00 83.81 302 PHE A N 1
ATOM 2259 C CA . PHE A 1 302 ? 8.647 -2.828 -2.302 1.00 83.81 302 PHE A CA 1
ATOM 2260 C C . PHE A 1 302 ? 8.550 -4.246 -2.882 1.00 83.81 302 PHE A C 1
ATOM 2262 O O . PHE A 1 302 ? 9.298 -4.575 -3.797 1.00 83.81 302 PHE A O 1
ATOM 2269 N N . GLY A 1 303 ? 7.629 -5.090 -2.401 1.00 85.56 303 GLY A N 1
ATOM 2270 C CA . GLY A 1 303 ? 7.519 -6.489 -2.831 1.00 85.56 303 GLY A CA 1
ATOM 2271 C C . GLY A 1 303 ? 7.247 -6.667 -4.329 1.00 85.56 303 GLY A C 1
ATOM 2272 O O . GLY A 1 303 ? 7.781 -7.591 -4.934 1.00 85.56 303 GLY A O 1
ATOM 2273 N N . ALA A 1 304 ? 6.468 -5.766 -4.936 1.00 84.75 304 ALA A N 1
ATOM 2274 C CA . ALA A 1 304 ? 6.235 -5.749 -6.382 1.00 84.75 304 ALA A CA 1
ATOM 2275 C C . ALA A 1 304 ? 7.469 -5.269 -7.162 1.00 84.75 304 ALA A C 1
ATOM 2277 O O . ALA A 1 304 ? 7.857 -5.898 -8.143 1.00 84.75 304 ALA A O 1
ATOM 2278 N N . ILE A 1 305 ? 8.110 -4.194 -6.687 1.00 83.62 305 ILE A N 1
ATOM 2279 C CA . ILE A 1 305 ? 9.296 -3.594 -7.313 1.00 83.62 305 ILE A CA 1
ATOM 2280 C C . ILE A 1 305 ? 10.435 -4.618 -7.352 1.00 83.62 305 ILE A C 1
ATOM 2282 O O . ILE A 1 305 ? 10.950 -4.898 -8.428 1.00 83.62 305 ILE A O 1
ATOM 2286 N N . ILE A 1 306 ? 10.747 -5.248 -6.214 1.00 84.94 306 ILE A N 1
ATOM 2287 C CA . ILE A 1 306 ? 11.783 -6.289 -6.088 1.00 84.94 306 ILE A CA 1
ATOM 2288 C C . ILE A 1 306 ? 11.476 -7.495 -6.990 1.00 84.94 306 ILE A C 1
ATOM 2290 O O . ILE A 1 306 ? 12.390 -8.047 -7.598 1.00 84.94 306 ILE A O 1
ATOM 2294 N N . ALA A 1 307 ? 10.206 -7.899 -7.122 1.00 84.50 307 ALA A N 1
ATOM 2295 C CA . ALA A 1 307 ? 9.825 -8.967 -8.046 1.00 84.50 307 ALA A CA 1
ATOM 2296 C C . ALA A 1 307 ? 10.178 -8.612 -9.503 1.00 84.50 307 ALA A C 1
ATOM 2298 O O . ALA A 1 307 ? 10.783 -9.428 -10.195 1.00 84.50 307 ALA A O 1
ATOM 2299 N N . SER A 1 308 ? 9.883 -7.388 -9.954 1.00 79.06 308 SER A N 1
ATOM 2300 C CA . SER A 1 308 ? 10.276 -6.936 -11.296 1.00 79.06 308 SER A CA 1
ATOM 2301 C C . SER A 1 308 ? 11.787 -6.709 -11.457 1.00 79.06 308 SER A C 1
ATOM 2303 O O . SER A 1 308 ? 12.368 -7.244 -12.392 1.00 79.06 308 SER A O 1
ATOM 2305 N N . THR A 1 309 ? 12.448 -5.967 -10.560 1.00 76.38 309 THR A N 1
ATOM 2306 C CA . THR A 1 309 ? 13.838 -5.507 -10.766 1.00 76.38 309 THR A CA 1
ATOM 2307 C C . THR A 1 309 ? 14.906 -6.504 -10.322 1.00 76.38 309 THR A C 1
ATOM 2309 O O . THR A 1 309 ? 16.024 -6.444 -10.808 1.00 76.38 309 THR A O 1
ATOM 2312 N N . THR A 1 310 ? 14.600 -7.411 -9.387 1.00 79.56 310 THR A N 1
ATOM 2313 C CA . THR A 1 310 ? 15.569 -8.398 -8.862 1.00 79.56 310 THR A CA 1
ATOM 2314 C C . THR A 1 310 ? 15.300 -9.817 -9.367 1.00 79.56 310 THR A C 1
ATOM 2316 O O . THR A 1 310 ? 16.217 -10.631 -9.406 1.00 79.56 310 THR A O 1
ATOM 2319 N N . PHE A 1 311 ? 14.056 -10.132 -9.746 1.00 80.56 311 PHE A N 1
ATOM 2320 C CA . PHE A 1 311 ? 13.668 -11.458 -10.249 1.00 80.56 311 PHE A CA 1
ATOM 2321 C C . PHE A 1 311 ? 13.141 -11.444 -11.695 1.00 80.56 311 PHE A C 1
ATOM 2323 O O . PHE A 1 311 ? 12.731 -12.491 -12.190 1.00 80.56 311 PHE A O 1
ATOM 2330 N N . GLY A 1 312 ? 13.141 -10.291 -12.375 1.00 77.38 312 GLY A N 1
ATOM 2331 C CA . GLY A 1 312 ? 12.737 -10.173 -13.781 1.00 77.38 312 GLY A CA 1
ATOM 2332 C C . GLY A 1 312 ? 11.247 -10.416 -14.048 1.00 77.38 312 GLY A C 1
ATOM 2333 O O . GLY A 1 312 ? 10.878 -10.750 -15.171 1.00 77.38 312 GLY A O 1
ATOM 2334 N N . PHE A 1 313 ? 10.371 -10.308 -13.039 1.00 84.50 313 PHE A N 1
ATOM 2335 C CA . PHE A 1 313 ? 8.950 -10.623 -13.221 1.00 84.50 313 PHE A CA 1
ATOM 2336 C C . PHE A 1 313 ? 8.261 -9.603 -14.138 1.00 84.50 313 PHE A C 1
ATOM 2338 O O . PHE A 1 313 ? 8.213 -8.403 -13.850 1.00 84.50 313 PHE A O 1
ATOM 2345 N N . THR A 1 314 ? 7.623 -10.116 -15.189 1.00 84.19 314 THR A N 1
ATOM 2346 C CA . THR A 1 314 ? 6.667 -9.378 -16.028 1.00 84.19 314 THR A CA 1
ATOM 2347 C C . THR A 1 314 ? 5.485 -8.855 -15.201 1.00 84.19 314 THR A C 1
ATOM 2349 O O . THR A 1 314 ? 5.175 -9.380 -14.128 1.00 84.19 314 THR A O 1
ATOM 2352 N N . ALA A 1 315 ? 4.762 -7.850 -15.710 1.00 77.56 315 ALA A N 1
ATOM 2353 C CA . ALA A 1 315 ? 3.590 -7.291 -15.025 1.00 77.56 315 ALA A CA 1
ATOM 2354 C C . ALA A 1 315 ? 2.546 -8.369 -14.654 1.00 77.56 315 ALA A C 1
ATOM 2356 O O . ALA A 1 315 ? 2.033 -8.378 -13.532 1.00 77.56 315 ALA A O 1
ATOM 2357 N N . GLY A 1 316 ? 2.308 -9.339 -15.546 1.00 79.38 316 GLY A N 1
ATOM 2358 C CA . GLY A 1 316 ? 1.441 -10.487 -15.273 1.00 79.38 316 GLY A CA 1
ATOM 2359 C C . GLY A 1 316 ? 1.960 -11.381 -14.141 1.00 79.38 316 GLY A C 1
ATOM 2360 O O . GLY A 1 316 ? 1.204 -11.709 -13.227 1.00 79.38 316 GLY A O 1
ATOM 2361 N N . GLN A 1 317 ? 3.256 -11.711 -14.124 1.00 86.94 317 GLN A N 1
ATOM 2362 C CA . GLN A 1 317 ? 3.870 -12.496 -13.041 1.00 86.94 317 GLN A CA 1
ATOM 2363 C C . GLN A 1 317 ? 3.838 -11.765 -11.689 1.00 86.94 317 GLN A C 1
ATOM 2365 O O . GLN A 1 317 ? 3.574 -12.396 -10.664 1.00 86.94 317 GLN A O 1
ATOM 2370 N N . VAL A 1 318 ? 4.023 -10.438 -11.662 1.00 86.12 318 VAL A N 1
ATOM 2371 C CA . VAL A 1 318 ? 3.861 -9.620 -10.442 1.00 86.12 318 VAL A CA 1
ATOM 2372 C C . VAL A 1 318 ? 2.427 -9.714 -9.901 1.00 86.12 318 VAL A C 1
ATOM 2374 O O . VAL A 1 318 ? 2.236 -9.869 -8.692 1.00 86.12 318 VAL A O 1
ATOM 2377 N N . ILE A 1 319 ? 1.411 -9.695 -10.771 1.00 83.12 319 ILE A N 1
ATOM 2378 C CA . ILE A 1 319 ? -0.001 -9.834 -10.375 1.00 83.12 319 ILE A CA 1
ATOM 2379 C C . ILE A 1 319 ? -0.332 -11.272 -9.936 1.00 83.12 319 ILE A C 1
ATOM 2381 O O . ILE A 1 319 ? -1.033 -11.463 -8.941 1.00 83.12 319 ILE A O 1
ATOM 2385 N N . GLN A 1 320 ? 0.210 -12.298 -10.596 1.00 84.56 320 GLN A N 1
ATOM 2386 C CA . GLN A 1 320 ? 0.057 -13.699 -10.177 1.00 84.56 320 GLN A CA 1
ATOM 2387 C C . GLN A 1 320 ? 0.687 -13.946 -8.794 1.00 84.56 320 GLN A C 1
ATOM 2389 O O . GLN A 1 320 ? 0.051 -14.535 -7.914 1.00 84.56 320 GLN A O 1
ATOM 2394 N N . PHE A 1 321 ? 1.893 -13.418 -8.560 1.00 85.88 321 PHE A N 1
ATOM 2395 C CA . PHE A 1 321 ? 2.550 -13.410 -7.252 1.00 85.88 321 PHE A CA 1
ATOM 2396 C C . PHE A 1 321 ? 1.705 -12.684 -6.196 1.00 85.88 321 PHE A C 1
ATOM 2398 O O . PHE A 1 321 ? 1.500 -13.214 -5.101 1.00 85.88 321 PHE A O 1
ATOM 2405 N N . ALA A 1 322 ? 1.142 -11.519 -6.536 1.00 85.31 322 ALA A N 1
ATOM 2406 C CA . ALA A 1 322 ? 0.227 -10.785 -5.668 1.00 85.31 322 ALA A CA 1
ATOM 2407 C C . ALA A 1 322 ? -0.992 -11.629 -5.272 1.00 85.31 322 ALA A C 1
ATOM 2409 O O . ALA A 1 322 ? -1.337 -11.701 -4.091 1.00 85.31 322 ALA A O 1
ATOM 2410 N N . ILE A 1 323 ? -1.640 -12.292 -6.232 1.00 85.81 323 ILE A N 1
ATOM 2411 C CA . ILE A 1 323 ? -2.806 -13.150 -5.993 1.00 85.81 323 ILE A CA 1
ATOM 2412 C C . ILE A 1 323 ? -2.433 -14.301 -5.049 1.00 85.81 323 ILE A C 1
ATOM 2414 O O . ILE A 1 323 ? -3.085 -14.474 -4.017 1.00 85.81 323 ILE A O 1
ATOM 2418 N N . ALA A 1 324 ? -1.351 -15.033 -5.333 1.00 88.44 324 ALA A N 1
ATOM 2419 C CA . ALA A 1 324 ? -0.889 -16.141 -4.497 1.00 88.44 324 ALA A CA 1
ATOM 2420 C C . ALA A 1 324 ? -0.543 -15.693 -3.062 1.00 88.44 324 ALA A C 1
ATOM 2422 O O . ALA A 1 324 ? -1.004 -16.295 -2.086 1.00 88.44 324 ALA A O 1
ATOM 2423 N N . ALA A 1 325 ? 0.204 -14.593 -2.918 1.00 86.62 325 ALA A N 1
ATOM 2424 C CA . ALA A 1 325 ? 0.576 -14.031 -1.623 1.00 86.62 325 ALA A CA 1
ATOM 2425 C C . ALA A 1 325 ? -0.654 -13.593 -0.808 1.00 86.62 325 ALA A C 1
ATOM 2427 O O . ALA A 1 325 ? -0.759 -13.922 0.378 1.00 86.62 325 ALA A O 1
ATOM 2428 N N . ASN A 1 326 ? -1.620 -12.913 -1.437 1.00 88.12 326 ASN A N 1
ATOM 2429 C CA . ASN A 1 326 ? -2.853 -12.490 -0.771 1.00 88.12 326 ASN A CA 1
ATOM 2430 C C . ASN A 1 326 ? -3.742 -13.685 -0.375 1.00 88.12 326 ASN A C 1
ATOM 2432 O O . ASN A 1 326 ? -4.346 -13.645 0.699 1.00 88.12 326 ASN A O 1
ATOM 2436 N N . VAL A 1 327 ? -3.808 -14.765 -1.172 1.00 88.19 327 VAL A N 1
ATOM 2437 C CA . VAL A 1 327 ? -4.563 -15.989 -0.817 1.00 88.19 327 VAL A CA 1
ATOM 2438 C C . VAL A 1 327 ? -4.010 -16.601 0.471 1.00 88.19 327 VAL A C 1
ATOM 2440 O O . VAL A 1 327 ? -4.763 -16.855 1.418 1.00 88.19 327 VAL A O 1
ATOM 2443 N N . VAL A 1 328 ? -2.688 -16.783 0.545 1.00 90.00 328 VAL A N 1
ATOM 2444 C CA . VAL A 1 328 ? -2.019 -17.325 1.737 1.00 90.00 328 VAL A CA 1
ATOM 2445 C C . VAL A 1 328 ? -2.195 -16.386 2.935 1.00 90.00 328 VAL A C 1
ATOM 2447 O O . VAL A 1 328 ? -2.550 -16.846 4.024 1.00 90.00 328 VAL A O 1
ATOM 2450 N N . ALA A 1 329 ? -2.023 -15.074 2.749 1.00 88.50 329 ALA A N 1
ATOM 2451 C CA . ALA A 1 329 ? -2.172 -14.081 3.812 1.00 88.50 329 ALA A CA 1
ATOM 2452 C C . ALA A 1 329 ? -3.612 -13.990 4.353 1.00 88.50 329 ALA A C 1
ATOM 2454 O O . ALA A 1 329 ? -3.805 -13.908 5.571 1.00 88.50 329 ALA A O 1
ATOM 2455 N N . GLY A 1 330 ? -4.627 -14.081 3.488 1.00 88.62 330 GLY A N 1
ATOM 2456 C CA . GLY A 1 330 ? -6.040 -14.093 3.870 1.00 88.62 330 GLY A CA 1
ATOM 2457 C C . GLY A 1 330 ? -6.409 -15.310 4.716 1.00 88.62 330 GLY A C 1
ATOM 2458 O O . GLY A 1 330 ? -6.947 -15.162 5.818 1.00 88.62 330 GLY A O 1
ATOM 2459 N N . LEU A 1 331 ? -6.048 -16.512 4.254 1.00 89.56 331 LEU A N 1
ATOM 2460 C CA . LEU A 1 331 ? -6.252 -17.759 4.999 1.00 89.56 331 LEU A CA 1
ATOM 2461 C C . LEU A 1 331 ? -5.512 -17.740 6.346 1.00 89.56 331 LEU A C 1
ATOM 2463 O O . LEU A 1 331 ? -6.104 -18.046 7.387 1.00 89.56 331 LEU A O 1
ATOM 2467 N N . ALA A 1 332 ? -4.243 -17.318 6.347 1.00 89.94 332 ALA A N 1
ATOM 2468 C CA . ALA A 1 332 ? -3.435 -17.196 7.555 1.00 89.94 332 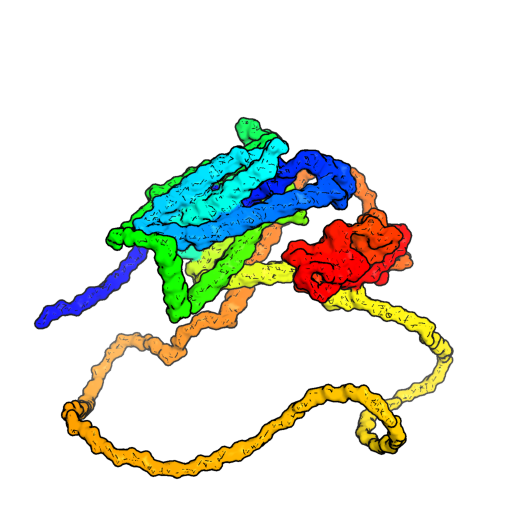ALA A CA 1
ATOM 2469 C C . ALA A 1 332 ? -4.028 -16.189 8.554 1.00 89.94 332 ALA A C 1
ATOM 2471 O O . ALA A 1 332 ? -4.053 -16.468 9.751 1.00 89.94 332 ALA A O 1
ATOM 2472 N N . THR A 1 333 ? -4.556 -15.054 8.088 1.00 89.69 333 THR A N 1
ATOM 2473 C CA . THR A 1 333 ? -5.118 -14.006 8.955 1.00 89.69 333 THR A CA 1
ATOM 2474 C C . THR A 1 333 ? -6.450 -14.423 9.579 1.00 89.69 333 THR A C 1
ATOM 2476 O O . THR A 1 333 ? -6.657 -14.212 10.778 1.00 89.69 333 THR A O 1
ATOM 2479 N N . VAL A 1 334 ? -7.331 -15.095 8.827 1.00 88.25 334 VAL A N 1
ATOM 2480 C CA . VAL A 1 334 ? -8.565 -15.667 9.391 1.00 88.25 334 VAL A CA 1
ATOM 2481 C C . VAL A 1 334 ? -8.232 -16.744 10.430 1.00 88.25 334 VAL A C 1
ATOM 2483 O O . VAL A 1 334 ? -8.797 -16.731 11.526 1.00 88.25 334 VAL A O 1
ATOM 2486 N N . ALA A 1 335 ? -7.279 -17.637 10.144 1.00 91.12 335 ALA A N 1
ATOM 2487 C CA . ALA A 1 335 ? -6.835 -18.655 11.098 1.00 91.12 335 ALA A CA 1
ATOM 2488 C C . ALA A 1 335 ? -6.189 -18.039 12.357 1.00 91.12 335 ALA A C 1
ATOM 2490 O O . ALA A 1 335 ? -6.501 -18.448 13.479 1.00 91.12 335 ALA A O 1
ATOM 2491 N N . ALA A 1 336 ? -5.345 -17.016 12.188 1.00 90.56 336 ALA A N 1
ATOM 2492 C CA . ALA A 1 336 ? -4.696 -16.297 13.280 1.00 90.56 336 ALA A CA 1
ATOM 2493 C C . ALA A 1 336 ? -5.705 -15.565 14.177 1.00 90.56 336 ALA A C 1
ATOM 2495 O O . ALA A 1 336 ? -5.563 -15.627 15.394 1.00 90.56 336 ALA A O 1
ATOM 2496 N N . GLY A 1 337 ? -6.760 -14.957 13.623 1.00 88.94 337 GLY A N 1
ATOM 2497 C CA . GLY A 1 337 ? -7.822 -14.314 14.411 1.00 88.94 337 GLY A CA 1
ATOM 2498 C C . GLY A 1 337 ? -8.607 -15.289 15.304 1.00 88.94 337 GLY A C 1
ATOM 2499 O O . GLY A 1 337 ? -8.979 -14.948 16.425 1.00 88.94 337 GLY A O 1
ATOM 2500 N N . TRP A 1 338 ? -8.806 -16.537 14.862 1.00 88.50 338 TRP A N 1
ATOM 2501 C CA . TRP A 1 338 ? -9.389 -17.594 15.705 1.00 88.50 338 TRP A CA 1
ATOM 2502 C C . TRP A 1 338 ? -8.398 -18.168 16.728 1.00 88.50 338 TRP A C 1
ATOM 2504 O O . TRP A 1 338 ? -8.819 -18.717 17.749 1.00 88.50 338 TRP A O 1
ATOM 2514 N N . LEU A 1 339 ? -7.093 -18.084 16.458 1.00 91.75 339 LEU A N 1
ATOM 2515 C CA . LEU A 1 339 ? -6.041 -18.475 17.395 1.00 91.75 339 LEU A CA 1
ATOM 2516 C C . LEU A 1 339 ? -5.835 -17.401 18.479 1.00 91.75 339 LEU A C 1
ATOM 2518 O O . LEU A 1 339 ? -5.626 -17.742 19.641 1.00 91.75 339 LEU A O 1
ATOM 2522 N N . ASP A 1 340 ? -5.976 -16.125 18.120 1.00 90.81 340 ASP A N 1
ATOM 2523 C CA . ASP A 1 340 ? -5.906 -14.960 19.005 1.00 90.81 340 ASP A CA 1
ATOM 2524 C C . ASP A 1 340 ? -6.931 -15.047 20.148 1.00 90.81 340 ASP A C 1
ATOM 2526 O O . ASP A 1 340 ? -6.548 -15.087 21.319 1.00 90.81 340 ASP A O 1
ATOM 2530 N N . ASP A 1 341 ? -8.213 -15.256 19.819 1.00 88.81 341 ASP A N 1
ATOM 2531 C CA . ASP A 1 341 ? -9.290 -15.474 20.803 1.00 88.81 341 ASP A CA 1
ATOM 2532 C C . ASP A 1 341 ? -9.083 -16.742 21.682 1.00 88.81 341 ASP A C 1
ATOM 2534 O O . ASP A 1 341 ? -9.783 -16.917 22.681 1.00 88.81 341 ASP A O 1
ATOM 2538 N N . ARG A 1 342 ? -8.145 -17.648 21.339 1.00 90.12 342 ARG A N 1
ATOM 2539 C CA . ARG A 1 342 ? -7.883 -18.915 22.064 1.00 90.12 342 ARG A CA 1
ATOM 2540 C C . ARG A 1 342 ? -6.631 -18.910 22.942 1.00 90.12 342 ARG A C 1
ATOM 2542 O O . ARG A 1 342 ? -6.682 -19.439 24.049 1.00 90.12 342 ARG A O 1
ATOM 2549 N N . ILE A 1 343 ? -5.504 -18.393 22.446 1.00 93.19 343 ILE A N 1
ATOM 2550 C CA . ILE A 1 343 ? -4.204 -18.405 23.154 1.00 93.19 343 ILE A CA 1
ATOM 2551 C C . ILE A 1 343 ? -3.657 -17.001 23.459 1.00 93.19 343 ILE A C 1
ATOM 2553 O O . ILE A 1 343 ? -2.632 -16.869 24.133 1.00 93.19 343 ILE A O 1
ATOM 2557 N N . GLY A 1 344 ? -4.354 -15.957 23.006 1.00 89.00 344 GLY A N 1
ATOM 2558 C CA . GLY A 1 344 ? -4.050 -14.553 23.258 1.00 89.00 344 GLY A CA 1
ATOM 2559 C C . GLY A 1 344 ? -3.003 -13.947 22.309 1.00 89.00 344 GLY A C 1
ATOM 2560 O O . GLY A 1 344 ? -2.064 -14.630 21.876 1.00 89.00 344 GLY A O 1
ATOM 2561 N N . PRO A 1 345 ? -3.071 -12.624 22.066 1.00 87.25 345 PRO A N 1
ATOM 2562 C CA . PRO A 1 345 ? -2.339 -11.968 20.976 1.00 87.25 345 PRO A CA 1
ATOM 2563 C C . PRO A 1 345 ? -0.828 -12.052 21.137 1.00 87.25 345 PRO A C 1
ATOM 2565 O O . PRO A 1 345 ? -0.086 -12.168 20.165 1.00 87.25 345 PRO A O 1
ATOM 2568 N N . LYS A 1 346 ? -0.343 -12.056 22.383 1.00 89.06 346 LYS A N 1
ATOM 2569 C CA . LYS A 1 346 ? 1.088 -12.177 22.672 1.00 89.06 346 LYS A CA 1
ATOM 2570 C C . LYS A 1 346 ? 1.669 -13.516 22.208 1.00 89.06 346 LYS A C 1
ATOM 2572 O O . LYS A 1 346 ? 2.826 -13.546 21.802 1.00 89.06 346 LYS A O 1
ATOM 2577 N N . ALA A 1 347 ? 0.906 -14.606 22.286 1.00 91.50 347 ALA A N 1
ATOM 2578 C CA . ALA A 1 347 ? 1.378 -15.917 21.854 1.00 91.50 347 ALA A CA 1
ATOM 2579 C C . ALA A 1 347 ? 1.401 -16.011 20.321 1.00 91.50 347 ALA A C 1
ATOM 2581 O O . ALA A 1 347 ? 2.399 -16.464 19.764 1.00 91.50 347 ALA A O 1
ATOM 2582 N N . VAL A 1 348 ? 0.360 -15.494 19.656 1.00 91.38 348 VAL A N 1
ATOM 2583 C CA . VAL A 1 348 ? 0.275 -15.414 18.188 1.00 91.38 348 VAL A CA 1
ATOM 2584 C C . VAL A 1 348 ? 1.405 -14.551 17.618 1.00 91.38 348 VAL A C 1
ATOM 2586 O O . VAL A 1 348 ? 2.212 -15.053 16.844 1.00 91.38 348 VAL A O 1
ATOM 2589 N N . VAL A 1 349 ? 1.546 -13.297 18.067 1.00 89.31 349 VAL A N 1
ATOM 2590 C CA . VAL A 1 349 ? 2.568 -12.360 17.560 1.00 89.31 349 VAL A CA 1
ATOM 2591 C C . VAL A 1 349 ? 3.990 -12.888 17.776 1.00 89.31 349 VAL A C 1
ATOM 2593 O O . VAL A 1 349 ? 4.809 -12.828 16.863 1.00 89.31 349 VAL A O 1
ATOM 2596 N N . VAL A 1 350 ? 4.304 -13.450 18.952 1.00 91.06 350 VAL A N 1
ATOM 2597 C CA . VAL A 1 350 ? 5.633 -14.048 19.191 1.00 91.06 350 VAL A CA 1
ATOM 2598 C C . VAL A 1 350 ? 5.845 -15.294 18.325 1.00 91.06 350 VAL A C 1
ATOM 2600 O O . VAL A 1 350 ? 6.949 -15.485 17.824 1.00 91.06 350 VAL A O 1
ATOM 2603 N N . GLY A 1 351 ? 4.807 -16.106 18.101 1.00 92.62 351 GLY A N 1
ATOM 2604 C CA . GLY A 1 351 ? 4.851 -17.243 17.180 1.00 92.62 351 GLY A CA 1
ATOM 2605 C C . GLY A 1 351 ? 5.182 -16.820 15.747 1.00 92.62 351 GLY A C 1
ATOM 2606 O O . GLY A 1 351 ? 6.133 -17.341 15.170 1.00 92.62 351 GLY A O 1
ATOM 2607 N N . SER A 1 352 ? 4.471 -15.828 15.202 1.00 90.00 352 SER A N 1
ATOM 2608 C CA . SER A 1 352 ? 4.703 -15.298 13.851 1.00 90.00 352 SER A CA 1
ATOM 2609 C C . SER A 1 352 ? 6.094 -14.677 13.690 1.00 90.00 352 SER A C 1
ATOM 2611 O O . SER A 1 352 ? 6.777 -14.959 12.709 1.00 90.00 352 SER A O 1
ATOM 2613 N N . LEU A 1 353 ? 6.560 -13.889 14.669 1.00 89.00 353 LEU A N 1
ATOM 2614 C CA . LEU A 1 353 ? 7.899 -13.286 14.634 1.00 89.00 353 LEU A CA 1
ATOM 2615 C C . LEU A 1 353 ? 9.015 -14.339 14.716 1.00 89.00 353 LEU A C 1
ATOM 2617 O O . LEU A 1 353 ? 10.009 -14.235 14.001 1.00 89.00 353 LEU A O 1
ATOM 2621 N N . VAL A 1 354 ? 8.850 -15.381 15.540 1.00 91.25 354 VAL A N 1
ATOM 2622 C CA . VAL A 1 354 ? 9.775 -16.529 15.553 1.00 91.25 354 VAL A CA 1
ATOM 2623 C C . VAL A 1 354 ? 9.711 -17.287 14.225 1.00 91.25 354 VAL A C 1
ATOM 2625 O O . VAL A 1 354 ? 10.759 -17.660 13.710 1.00 91.25 354 VAL A O 1
ATOM 2628 N N . GLY A 1 355 ? 8.523 -17.454 13.638 1.00 89.56 355 GLY A N 1
ATOM 2629 C CA . GLY A 1 355 ? 8.326 -18.056 12.318 1.00 89.56 355 GLY A CA 1
ATOM 2630 C C . GLY A 1 355 ? 9.123 -17.346 11.222 1.00 89.56 355 GLY A C 1
ATOM 2631 O O . GLY A 1 355 ? 9.933 -17.987 10.562 1.00 89.56 355 GLY A O 1
ATOM 2632 N N . LEU A 1 356 ? 8.985 -16.022 11.098 1.00 85.31 356 LEU A N 1
ATOM 2633 C CA . LEU A 1 356 ? 9.754 -15.194 10.153 1.00 85.31 356 LEU A CA 1
ATOM 2634 C C . LEU A 1 356 ? 11.275 -15.317 10.374 1.00 85.31 356 LEU A C 1
ATOM 2636 O O . LEU A 1 356 ? 12.043 -15.491 9.430 1.00 85.31 356 LEU A O 1
ATOM 2640 N N . VAL A 1 357 ? 11.718 -15.289 11.634 1.00 85.56 357 VAL A N 1
ATOM 2641 C CA . VAL A 1 357 ? 13.137 -15.400 12.022 1.00 85.56 357 VAL A CA 1
ATOM 2642 C C . VAL A 1 357 ? 13.715 -16.813 11.816 1.00 85.56 357 VAL A C 1
ATOM 2644 O O . VAL A 1 357 ? 14.933 -16.965 11.673 1.00 85.56 357 VAL A O 1
ATOM 2647 N N . VAL A 1 358 ? 12.872 -17.849 11.796 1.00 89.88 358 VAL A N 1
ATOM 2648 C CA . VAL A 1 358 ? 13.246 -19.225 11.431 1.00 89.88 358 VAL A CA 1
ATOM 2649 C C . VAL A 1 358 ? 13.242 -19.398 9.914 1.00 89.88 358 VAL A C 1
ATOM 2651 O O . VAL A 1 358 ? 14.218 -19.924 9.388 1.00 89.88 358 VAL A O 1
ATOM 2654 N N . ALA A 1 359 ? 12.229 -18.888 9.207 1.00 81.50 359 ALA A N 1
ATOM 2655 C CA . ALA A 1 359 ? 12.159 -18.902 7.746 1.00 81.50 359 ALA A CA 1
ATOM 2656 C C . ALA A 1 359 ? 13.401 -18.241 7.128 1.00 81.50 359 ALA A C 1
ATOM 2658 O O . ALA A 1 359 ? 14.121 -18.902 6.387 1.00 81.50 359 ALA A O 1
ATOM 2659 N N . ARG A 1 360 ? 13.765 -17.023 7.567 1.00 77.88 360 ARG A N 1
ATOM 2660 C CA . ARG A 1 360 ? 14.994 -16.316 7.138 1.00 77.88 360 ARG A CA 1
ATOM 2661 C C . ARG A 1 360 ? 16.295 -17.085 7.431 1.00 77.88 360 ARG A C 1
ATOM 2663 O O . ARG A 1 360 ? 17.317 -16.812 6.815 1.00 77.88 360 ARG A O 1
ATOM 2670 N N . ARG A 1 361 ? 16.301 -18.028 8.384 1.00 75.31 361 ARG A N 1
ATOM 2671 C CA . ARG A 1 361 ? 17.451 -18.924 8.636 1.00 75.31 361 ARG A CA 1
ATOM 2672 C C . ARG A 1 361 ? 17.398 -20.227 7.839 1.00 75.31 361 ARG A C 1
ATOM 2674 O O . ARG A 1 361 ? 18.442 -20.844 7.671 1.00 75.31 361 ARG A O 1
ATOM 2681 N N . ALA A 1 362 ? 16.219 -20.655 7.397 1.00 70.69 362 ALA A N 1
ATOM 2682 C CA . ALA A 1 362 ? 16.035 -21.834 6.559 1.00 70.69 362 ALA A CA 1
ATOM 2683 C C . ALA A 1 362 ? 16.259 -21.522 5.070 1.00 70.69 362 ALA A C 1
ATOM 2685 O O . ALA A 1 362 ? 16.773 -22.377 4.362 1.00 70.69 362 ALA A O 1
ATOM 2686 N N . SER A 1 363 ? 15.925 -20.301 4.634 1.00 60.91 363 SER A N 1
ATOM 2687 C CA . SER A 1 363 ? 16.133 -19.788 3.273 1.00 60.91 363 SER A CA 1
ATOM 2688 C C . SER A 1 363 ? 17.505 -19.140 3.047 1.00 60.91 363 SER A C 1
ATOM 2690 O O . SER A 1 363 ? 17.761 -18.620 1.967 1.00 60.91 363 SER A O 1
ATOM 2692 N N . ARG A 1 364 ? 18.394 -19.138 4.050 1.00 56.59 364 ARG A N 1
ATOM 2693 C CA . ARG A 1 364 ? 19.820 -18.896 3.798 1.00 56.59 364 ARG A CA 1
ATOM 2694 C C . ARG A 1 364 ? 20.393 -20.144 3.123 1.00 56.59 364 ARG A C 1
ATOM 2696 O O . ARG A 1 364 ? 20.218 -21.223 3.703 1.00 56.59 364 ARG A O 1
ATOM 2703 N N . PRO A 1 365 ? 21.105 -20.031 1.986 1.00 53.72 365 PRO A N 1
ATOM 2704 C CA . PRO A 1 365 ? 21.859 -21.160 1.460 1.00 53.72 365 PRO A CA 1
ATOM 2705 C C . PRO A 1 365 ? 22.814 -21.647 2.552 1.00 53.72 365 PRO A C 1
ATOM 2707 O O . PRO A 1 365 ? 23.490 -20.850 3.212 1.00 53.72 365 PRO A O 1
ATOM 2710 N N . ARG A 1 366 ? 22.854 -22.963 2.794 1.00 48.59 366 ARG A N 1
ATOM 2711 C CA . ARG A 1 366 ? 23.780 -23.555 3.770 1.00 48.59 366 ARG A CA 1
ATOM 2712 C C . ARG A 1 366 ? 25.169 -23.712 3.155 1.00 48.59 366 ARG A C 1
ATOM 2714 O O . ARG A 1 366 ? 25.719 -24.810 3.133 1.00 48.59 366 ARG A O 1
ATOM 2721 N N . ALA A 1 367 ? 25.747 -22.584 2.748 1.00 51.47 367 ALA A N 1
ATOM 2722 C CA . ALA A 1 367 ? 27.187 -22.420 2.644 1.00 51.47 367 ALA A CA 1
ATOM 2723 C C . ALA A 1 367 ? 27.772 -22.626 4.049 1.00 51.47 367 ALA A C 1
ATOM 2725 O O . ALA A 1 367 ? 27.899 -21.700 4.852 1.00 51.47 367 ALA A O 1
ATOM 2726 N N . ASP A 1 368 ? 28.000 -23.892 4.394 1.00 50.50 368 ASP A N 1
ATOM 2727 C CA . ASP A 1 368 ? 28.449 -24.302 5.713 1.00 50.50 368 ASP A CA 1
ATOM 2728 C C . ASP A 1 368 ? 29.802 -23.631 5.967 1.00 50.50 368 ASP A C 1
ATOM 2730 O O . ASP A 1 368 ? 30.757 -23.840 5.217 1.00 50.50 368 ASP A O 1
ATOM 2734 N N . ALA A 1 369 ? 29.897 -22.774 6.985 1.00 49.56 369 ALA A N 1
ATOM 2735 C CA . ALA A 1 369 ? 31.092 -21.956 7.202 1.00 49.56 369 ALA A CA 1
ATOM 2736 C C . ALA A 1 369 ? 32.340 -22.830 7.438 1.00 49.56 369 ALA A C 1
ATOM 2738 O O . ALA A 1 369 ? 33.458 -22.433 7.112 1.00 49.56 369 ALA A O 1
ATOM 2739 N N . ALA A 1 370 ? 32.147 -24.058 7.935 1.00 51.09 370 ALA A N 1
ATOM 2740 C CA . ALA A 1 370 ? 33.188 -25.071 8.080 1.00 51.09 370 ALA A CA 1
ATOM 2741 C C . ALA A 1 370 ? 33.526 -25.833 6.777 1.00 51.09 370 ALA A C 1
ATOM 2743 O O . ALA A 1 370 ? 34.505 -26.579 6.769 1.00 51.09 370 ALA A O 1
ATOM 2744 N N . ARG A 1 371 ? 32.744 -25.666 5.700 1.00 54.69 371 ARG A N 1
ATOM 2745 C CA . ARG A 1 371 ? 32.998 -26.147 4.327 1.00 54.69 371 ARG A CA 1
ATOM 2746 C C . ARG A 1 371 ? 33.635 -25.041 3.478 1.00 54.69 371 ARG A C 1
ATOM 2748 O O . ARG A 1 371 ? 34.685 -25.287 2.896 1.00 54.69 371 ARG A O 1
ATOM 2755 N N . VAL A 1 372 ? 33.112 -23.810 3.516 1.00 53.03 372 VAL A N 1
ATOM 2756 C CA . VAL A 1 372 ? 33.746 -22.632 2.881 1.00 53.03 372 VAL A CA 1
ATOM 2757 C C . VAL A 1 372 ? 35.182 -22.457 3.391 1.00 53.03 372 VAL A C 1
ATOM 2759 O O . VAL A 1 372 ? 36.121 -22.427 2.604 1.00 53.03 372 VAL A O 1
ATOM 2762 N N . ARG A 1 373 ? 35.397 -22.510 4.715 1.00 55.53 373 ARG A N 1
ATOM 2763 C CA . ARG A 1 373 ? 36.739 -22.458 5.332 1.00 55.53 373 ARG A CA 1
ATOM 2764 C C . ARG A 1 373 ? 37.640 -23.674 5.017 1.00 55.53 373 ARG A C 1
ATOM 2766 O O . ARG A 1 373 ? 38.814 -23.638 5.362 1.00 55.53 373 ARG A O 1
ATOM 2773 N N . ARG A 1 374 ? 37.138 -24.745 4.383 1.00 57.06 374 ARG A N 1
ATOM 2774 C CA . ARG A 1 374 ? 37.971 -25.838 3.824 1.00 57.06 374 ARG A CA 1
ATOM 2775 C C . ARG A 1 374 ? 38.335 -25.598 2.363 1.00 57.06 374 ARG A C 1
ATOM 2777 O O . ARG A 1 374 ? 39.426 -25.979 1.964 1.00 57.06 374 ARG A O 1
ATOM 2784 N N . LEU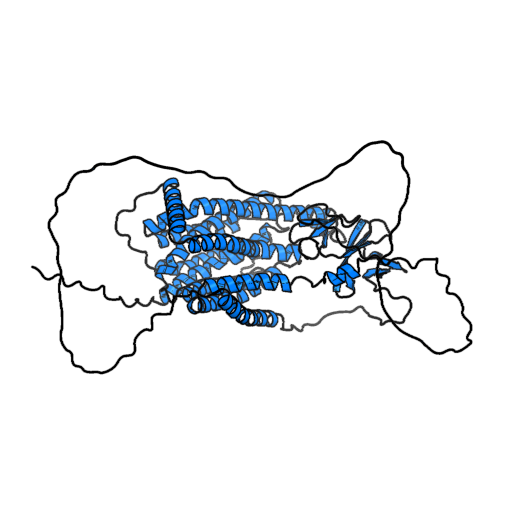 A 1 375 ? 37.430 -24.996 1.594 1.00 53.59 375 LEU A N 1
ATOM 2785 C CA . LEU A 1 375 ? 37.633 -24.668 0.183 1.00 53.59 375 LEU A CA 1
ATOM 2786 C C . LEU A 1 375 ? 38.585 -23.472 0.014 1.00 53.59 375 LEU A C 1
ATOM 2788 O O . LEU A 1 375 ? 39.524 -23.550 -0.769 1.00 53.59 375 LEU A O 1
ATOM 2792 N N . SER A 1 376 ? 38.419 -22.425 0.828 1.00 44.91 376 SER A N 1
ATOM 2793 C CA . SER A 1 376 ? 39.314 -21.256 0.886 1.00 44.91 376 SER A CA 1
ATOM 2794 C C . SER A 1 376 ? 40.542 -21.455 1.793 1.00 44.91 376 SER A C 1
ATOM 2796 O O . SER A 1 376 ? 41.224 -20.490 2.136 1.00 44.91 376 SER A O 1
ATOM 2798 N N . ALA A 1 377 ? 40.833 -22.685 2.235 1.00 47.00 377 ALA A N 1
ATOM 2799 C CA . ALA A 1 377 ? 42.075 -22.970 2.951 1.00 47.00 377 ALA A CA 1
ATOM 2800 C C . ALA A 1 377 ? 43.220 -23.131 1.935 1.00 47.00 377 ALA A C 1
ATOM 2802 O O . ALA A 1 377 ? 43.116 -23.996 1.061 1.00 47.00 377 ALA A O 1
ATOM 2803 N N . PRO A 1 378 ? 44.328 -22.373 2.041 1.00 39.50 378 PRO A N 1
ATOM 2804 C CA . PRO A 1 378 ? 45.452 -22.547 1.131 1.00 39.50 378 PRO A CA 1
ATOM 2805 C C . PRO A 1 378 ? 46.033 -23.955 1.301 1.00 39.50 378 PRO A C 1
ATOM 2807 O O . PRO A 1 378 ? 46.553 -24.300 2.366 1.00 39.50 378 PRO A O 1
ATOM 2810 N N . ARG A 1 379 ? 45.954 -24.779 0.247 1.00 42.94 379 ARG A N 1
ATOM 2811 C CA . ARG A 1 379 ? 46.673 -26.056 0.200 1.00 42.94 379 ARG A CA 1
ATOM 2812 C C . ARG A 1 379 ? 48.164 -25.735 0.223 1.00 42.94 379 ARG A C 1
ATOM 2814 O O . ARG A 1 379 ? 48.700 -25.230 -0.759 1.00 42.94 379 ARG A O 1
ATOM 2821 N N . SER A 1 380 ? 48.830 -26.017 1.340 1.00 35.69 380 SER A N 1
ATOM 2822 C CA . SER A 1 380 ? 50.285 -25.911 1.436 1.00 35.69 380 SER A CA 1
ATOM 2823 C C . SER A 1 380 ? 50.925 -26.778 0.354 1.00 35.69 380 SER A C 1
ATOM 2825 O O . SER A 1 380 ? 50.699 -27.992 0.340 1.00 35.69 380 SER A O 1
ATOM 2827 N N . SER A 1 381 ? 51.703 -26.159 -0.535 1.00 34.28 381 SER A N 1
ATOM 2828 C CA . SER A 1 381 ? 52.420 -26.843 -1.611 1.00 34.28 381 SER A CA 1
ATOM 2829 C C . SER A 1 381 ? 53.218 -28.036 -1.069 1.00 34.28 381 SER A C 1
ATOM 2831 O O . SER A 1 381 ? 53.796 -27.918 0.016 1.00 34.28 381 SER A O 1
ATOM 2833 N N . PRO A 1 382 ? 53.297 -29.169 -1.792 1.00 37.78 382 PRO A N 1
ATOM 2834 C CA . PRO A 1 382 ? 54.197 -30.245 -1.406 1.00 37.78 382 PRO A CA 1
ATOM 2835 C C . PRO A 1 382 ? 55.639 -29.727 -1.438 1.00 37.78 382 PRO A C 1
ATOM 2837 O O . PRO A 1 382 ? 56.125 -29.270 -2.471 1.00 37.78 382 PRO A O 1
ATOM 2840 N N . ASP A 1 383 ? 56.295 -29.777 -0.281 1.00 33.19 383 ASP A N 1
ATOM 2841 C CA . ASP A 1 383 ? 57.674 -29.342 -0.069 1.00 33.19 383 ASP A CA 1
ATOM 2842 C C . ASP A 1 383 ? 58.637 -30.092 -1.017 1.00 33.19 383 ASP A C 1
ATOM 2844 O O . ASP A 1 383 ? 58.756 -31.320 -0.906 1.00 33.19 383 ASP A O 1
ATOM 2848 N N . PRO A 1 384 ? 59.341 -29.408 -1.944 1.00 38.25 384 PRO A N 1
ATOM 2849 C CA . PRO A 1 384 ? 60.255 -30.031 -2.904 1.00 38.25 384 PRO A CA 1
ATOM 2850 C C . PRO A 1 384 ? 61.605 -30.407 -2.255 1.00 38.25 384 PRO A C 1
ATOM 2852 O O . PRO A 1 384 ? 62.669 -30.168 -2.822 1.00 38.25 384 PRO A O 1
ATOM 2855 N N . GLY A 1 385 ? 61.562 -30.979 -1.047 1.00 39.38 385 GLY A N 1
ATOM 2856 C CA . GLY A 1 385 ? 62.720 -31.245 -0.188 1.00 39.38 385 GLY A CA 1
ATOM 2857 C C . GLY A 1 385 ? 62.818 -32.668 0.376 1.00 39.38 385 GLY A C 1
ATOM 2858 O O . GLY A 1 385 ? 63.853 -33.022 0.938 1.00 39.38 385 GLY A O 1
ATOM 2859 N N . GLN A 1 386 ? 61.792 -33.516 0.226 1.00 35.06 386 GLN A N 1
ATOM 2860 C CA . GLN A 1 386 ? 61.764 -34.849 0.849 1.00 35.06 386 GLN A CA 1
ATOM 2861 C C . GLN A 1 386 ? 61.976 -35.985 -0.158 1.00 35.06 386 GLN A C 1
ATOM 2863 O O . GLN A 1 386 ? 61.044 -36.656 -0.602 1.00 35.06 386 GLN A O 1
ATOM 2868 N N . HIS A 1 387 ? 63.250 -36.246 -0.468 1.00 33.03 387 HIS A N 1
ATOM 2869 C CA . HIS A 1 387 ? 63.667 -37.507 -1.081 1.00 33.03 387 HIS A CA 1
ATOM 2870 C C . HIS A 1 387 ? 63.270 -38.690 -0.186 1.00 33.03 387 HIS A C 1
ATOM 2872 O O . HIS A 1 387 ? 63.759 -38.821 0.937 1.00 33.03 387 HIS A O 1
ATOM 2878 N N . ALA A 1 388 ? 62.429 -39.589 -0.699 1.00 30.91 388 ALA A N 1
ATOM 2879 C CA . ALA A 1 388 ? 62.130 -40.844 -0.021 1.00 30.91 388 ALA A CA 1
ATOM 2880 C C . ALA A 1 388 ? 63.395 -41.729 0.050 1.00 30.91 388 ALA A C 1
ATOM 2882 O O . ALA A 1 388 ? 63.984 -42.022 -0.997 1.00 30.91 388 ALA A O 1
ATOM 2883 N N . PRO A 1 389 ? 63.823 -42.198 1.238 1.00 34.59 389 PRO A N 1
ATOM 2884 C CA . PRO A 1 389 ? 64.908 -43.165 1.339 1.00 34.59 389 PRO A CA 1
ATOM 2885 C C . PRO A 1 389 ? 64.425 -44.528 0.829 1.00 34.59 389 PRO A C 1
ATOM 2887 O O . PRO A 1 389 ? 63.560 -45.168 1.429 1.00 34.59 389 PRO A O 1
ATOM 2890 N N . ALA A 1 390 ? 64.986 -44.983 -0.291 1.00 33.81 390 ALA A N 1
ATOM 2891 C CA . ALA A 1 390 ? 64.691 -46.301 -0.838 1.00 33.81 390 ALA A CA 1
ATOM 2892 C C . ALA A 1 390 ? 65.304 -47.403 0.045 1.00 33.81 390 ALA A C 1
ATOM 2894 O O . ALA A 1 390 ? 66.521 -47.582 0.070 1.00 33.81 390 ALA A O 1
ATOM 2895 N N . CYS A 1 391 ? 64.458 -48.169 0.737 1.00 28.06 391 CYS A N 1
ATOM 2896 C CA . CYS A 1 391 ? 64.873 -49.337 1.515 1.00 28.06 391 CYS A CA 1
ATOM 2897 C C . CYS A 1 391 ? 64.467 -50.639 0.812 1.00 28.06 391 CYS A C 1
ATOM 2899 O O . CYS A 1 391 ? 63.288 -50.985 0.740 1.00 28.06 391 CYS A O 1
ATOM 2901 N N . CYS A 1 392 ? 65.465 -51.387 0.337 1.00 27.11 392 CYS A N 1
ATOM 2902 C CA . CYS A 1 392 ? 65.306 -52.780 -0.085 1.00 27.11 392 CYS A CA 1
ATOM 2903 C C . CYS A 1 392 ? 64.996 -53.700 1.122 1.00 27.11 392 CYS A C 1
ATOM 2905 O O . CYS A 1 392 ? 65.318 -53.350 2.260 1.00 27.11 392 CYS A O 1
ATOM 2907 N N . PRO A 1 393 ? 64.376 -54.878 0.912 1.00 37.31 393 PRO A N 1
ATOM 2908 C CA . PRO A 1 393 ? 63.865 -55.708 2.006 1.00 37.31 393 PRO A CA 1
ATOM 2909 C C . PRO A 1 393 ? 64.955 -56.516 2.730 1.00 37.31 393 PRO A C 1
ATOM 2911 O O . PRO A 1 393 ? 65.801 -57.140 2.089 1.00 37.31 393 PRO A O 1
ATOM 2914 N N . GLY A 1 394 ? 64.877 -56.605 4.065 1.00 28.67 394 GLY A N 1
ATOM 2915 C CA . GLY A 1 394 ? 65.703 -57.531 4.847 1.00 28.67 394 GLY A CA 1
ATOM 2916 C C . GLY A 1 394 ? 65.553 -57.434 6.375 1.00 28.67 394 GLY A C 1
ATOM 2917 O O . GLY A 1 394 ? 65.247 -56.381 6.917 1.00 28.67 394 GLY A O 1
ATOM 2918 N N . SER A 1 395 ? 65.838 -58.553 7.051 1.00 27.98 395 SER A N 1
ATOM 2919 C CA . SER A 1 395 ? 66.110 -58.704 8.496 1.00 27.98 395 SER A CA 1
ATOM 2920 C C . SER A 1 395 ? 65.035 -58.298 9.529 1.00 27.98 395 SER A C 1
ATOM 2922 O O . SER A 1 395 ? 65.011 -57.198 10.071 1.00 27.98 395 SER A O 1
ATOM 2924 N N . SER A 1 396 ? 64.270 -59.310 9.936 1.00 30.44 396 SER A N 1
ATOM 2925 C CA . SER A 1 396 ? 63.641 -59.519 11.255 1.00 30.44 396 SER A CA 1
ATOM 2926 C C . SER A 1 396 ? 64.279 -58.869 12.506 1.00 30.44 396 SER A C 1
ATOM 2928 O O . SER A 1 396 ? 65.485 -59.021 12.702 1.00 30.44 396 SER A O 1
ATOM 2930 N N . ALA A 1 397 ? 63.444 -58.379 13.446 1.00 30.00 397 ALA A N 1
ATOM 2931 C CA . ALA A 1 397 ? 63.483 -58.721 14.891 1.00 30.00 397 ALA A CA 1
ATOM 2932 C C . ALA A 1 397 ? 62.258 -58.183 15.691 1.00 30.00 397 ALA A C 1
ATOM 2934 O O . ALA A 1 397 ? 61.587 -57.247 15.268 1.00 30.00 397 ALA A O 1
ATOM 2935 N N . SER A 1 398 ? 61.970 -58.806 16.844 1.00 29.16 398 SER A N 1
ATOM 2936 C CA . SER A 1 398 ? 60.756 -58.662 17.688 1.00 29.16 398 SER A CA 1
ATOM 2937 C C . SER A 1 398 ? 60.686 -57.411 18.612 1.00 29.16 398 SER A C 1
ATOM 2939 O O . SER A 1 398 ? 61.698 -56.737 18.793 1.00 29.16 398 SER A O 1
ATOM 2941 N N . PRO A 1 399 ? 59.522 -57.098 19.246 1.00 53.47 399 PRO A N 1
ATOM 2942 C CA . PRO A 1 399 ? 59.266 -55.790 19.875 1.00 53.47 399 PRO A CA 1
ATOM 2943 C C . PRO A 1 399 ? 59.315 -55.735 21.421 1.00 53.47 399 PRO A C 1
ATOM 2945 O O . PRO A 1 399 ? 58.802 -56.615 22.112 1.00 53.47 399 PRO A O 1
ATOM 2948 N N . VAL A 1 400 ? 59.806 -54.608 21.958 1.00 31.91 400 VAL A N 1
ATOM 2949 C CA . VAL A 1 400 ? 59.665 -54.113 23.352 1.00 31.91 400 VAL A CA 1
ATOM 2950 C C . VAL A 1 400 ? 59.715 -52.567 23.290 1.00 31.91 400 VAL A C 1
ATOM 2952 O O . VAL A 1 400 ? 60.448 -52.040 22.465 1.00 31.91 400 VAL A O 1
ATOM 2955 N N . GLY A 1 401 ? 59.007 -51.744 24.075 1.00 28.03 401 GLY A N 1
ATOM 2956 C CA . GLY A 1 401 ? 57.985 -51.995 25.097 1.00 28.03 401 GLY A CA 1
ATOM 2957 C C . GLY A 1 401 ? 58.205 -51.137 26.359 1.00 28.03 401 GLY A C 1
ATOM 2958 O O . GLY A 1 401 ? 59.299 -51.162 26.906 1.00 28.03 401 GLY A O 1
ATOM 2959 N N . ARG A 1 402 ? 57.141 -50.482 26.878 1.00 29.86 402 ARG A N 1
ATOM 2960 C CA . ARG A 1 402 ? 57.121 -49.597 28.086 1.00 29.86 402 ARG A CA 1
ATOM 2961 C C . ARG A 1 402 ? 57.859 -48.257 27.894 1.00 29.86 402 ARG A C 1
ATOM 2963 O O . ARG A 1 402 ? 58.724 -48.151 27.046 1.00 29.86 402 ARG A O 1
ATOM 2970 N N . ARG A 1 403 ? 57.665 -47.210 28.703 1.00 28.45 403 ARG A N 1
ATOM 2971 C CA . ARG A 1 403 ? 56.531 -46.560 29.413 1.00 28.45 403 ARG A CA 1
ATOM 2972 C C . ARG A 1 403 ? 57.196 -45.539 30.360 1.00 28.45 403 ARG A C 1
ATOM 2974 O O . ARG A 1 403 ? 57.867 -45.971 31.287 1.00 28.45 403 ARG A O 1
ATOM 2981 N N . ALA A 1 404 ? 56.813 -44.269 30.222 1.00 29.64 404 ALA A N 1
ATOM 2982 C CA . ALA A 1 404 ? 56.629 -43.288 31.305 1.00 29.64 404 ALA A CA 1
ATOM 2983 C C . ALA A 1 404 ? 57.835 -42.721 32.100 1.00 29.64 404 ALA A C 1
ATOM 2985 O O . ALA A 1 404 ? 58.817 -43.404 32.359 1.00 29.64 404 ALA A O 1
ATOM 2986 N N . ARG A 1 405 ? 57.581 -41.506 32.631 1.00 29.47 405 ARG A N 1
ATOM 2987 C CA . ARG A 1 405 ? 58.261 -40.788 33.736 1.00 29.47 405 ARG A CA 1
ATOM 2988 C C . ARG A 1 405 ? 59.667 -40.204 33.458 1.00 29.47 405 ARG A C 1
ATOM 2990 O O . ARG A 1 405 ? 60.358 -40.705 32.586 1.00 29.47 405 ARG A O 1
ATOM 2997 N N . GLU A 1 406 ? 60.165 -39.175 34.168 1.00 29.20 406 GLU A N 1
ATOM 2998 C CA . GLU A 1 406 ? 59.544 -38.058 34.937 1.00 29.20 406 GLU A CA 1
ATOM 2999 C C . GLU A 1 406 ? 60.630 -37.069 35.439 1.00 29.20 406 GLU A C 1
ATOM 3001 O O . GLU A 1 406 ? 61.641 -37.518 35.959 1.00 29.20 406 GLU A O 1
ATOM 3006 N N . ALA A 1 407 ? 60.352 -35.757 35.348 1.00 30.50 407 ALA A N 1
ATOM 3007 C CA . ALA A 1 407 ? 60.889 -34.624 36.140 1.00 30.50 407 ALA A CA 1
ATOM 3008 C C . ALA A 1 407 ? 62.393 -34.198 36.162 1.00 30.50 407 ALA A C 1
ATOM 3010 O O . ALA A 1 407 ? 63.313 -35.002 36.222 1.00 30.50 407 ALA A O 1
ATOM 3011 N N . ASP A 1 408 ? 62.538 -32.864 36.308 1.00 29.47 408 ASP A N 1
ATOM 3012 C CA . ASP A 1 408 ? 63.616 -32.060 36.950 1.00 29.47 408 ASP A CA 1
ATOM 3013 C C . ASP A 1 408 ? 65.010 -31.946 36.271 1.00 29.47 408 ASP A C 1
ATOM 3015 O O . ASP A 1 408 ? 65.360 -32.748 35.411 1.00 29.47 408 ASP A O 1
ATOM 3019 N N . GLY A 1 409 ? 65.823 -30.929 36.636 1.00 27.55 409 GLY A N 1
ATOM 3020 C CA . GLY A 1 409 ? 67.256 -30.958 36.266 1.00 27.55 409 GLY A CA 1
ATOM 3021 C C . GLY A 1 409 ? 68.199 -29.735 36.353 1.00 27.55 409 GLY A C 1
ATOM 3022 O O . GLY A 1 409 ? 69.391 -29.986 36.406 1.00 27.55 409 GLY A O 1
ATOM 3023 N N . ARG A 1 410 ? 67.747 -28.465 36.394 1.00 30.02 410 ARG A N 1
ATOM 3024 C CA . ARG A 1 410 ? 68.513 -27.212 36.741 1.00 30.02 410 ARG A CA 1
ATOM 3025 C C . ARG A 1 410 ? 69.951 -26.928 36.184 1.00 30.02 410 ARG A C 1
ATOM 3027 O O . ARG A 1 410 ? 70.896 -27.659 36.442 1.00 30.02 410 ARG A O 1
ATOM 3034 N N . GLY A 1 411 ? 70.178 -25.694 35.694 1.00 27.30 411 GLY A N 1
ATOM 3035 C CA . GLY A 1 411 ? 71.507 -25.020 35.591 1.00 27.30 411 GLY A CA 1
ATOM 3036 C C . GLY A 1 411 ? 71.669 -24.217 34.281 1.00 27.30 411 GLY A C 1
ATOM 3037 O O . GLY A 1 411 ? 71.445 -24.784 33.224 1.00 27.30 411 GLY A O 1
ATOM 3038 N N . ALA A 1 412 ? 71.857 -22.885 34.227 1.00 29.81 412 ALA A N 1
ATOM 3039 C CA . ALA A 1 412 ? 72.896 -21.993 34.793 1.00 29.81 412 ALA A CA 1
ATOM 3040 C C . ALA A 1 412 ? 74.292 -22.201 34.152 1.00 29.81 412 ALA A C 1
ATOM 3042 O O . ALA A 1 412 ? 74.813 -23.305 34.230 1.00 29.81 412 ALA A O 1
ATOM 3043 N N . ALA A 1 413 ? 74.989 -21.216 33.558 1.00 30.80 413 ALA A N 1
ATOM 3044 C CA . ALA A 1 413 ? 74.721 -19.788 33.251 1.00 30.80 413 ALA A CA 1
ATOM 3045 C C . ALA A 1 413 ? 75.584 -19.385 31.993 1.00 30.80 413 ALA A C 1
ATOM 3047 O O . ALA A 1 413 ? 75.891 -20.288 31.226 1.00 30.80 413 ALA A O 1
ATOM 3048 N N . MET A 1 414 ? 76.041 -18.164 31.633 1.00 28.53 414 MET A N 1
ATOM 3049 C CA . MET A 1 414 ? 76.201 -16.843 32.283 1.00 28.53 414 MET A CA 1
ATOM 3050 C C . MET A 1 414 ? 76.613 -15.748 31.241 1.00 28.53 414 MET A C 1
ATOM 3052 O O . MET A 1 414 ? 77.277 -16.090 30.269 1.00 28.53 414 MET A O 1
ATOM 3056 N N . ARG A 1 415 ? 76.408 -14.451 31.570 1.00 27.83 415 ARG A N 1
ATOM 3057 C CA . ARG A 1 415 ? 77.092 -13.201 31.096 1.00 27.83 415 ARG A CA 1
ATOM 3058 C C . ARG A 1 415 ? 76.375 -12.263 30.094 1.00 27.83 415 ARG A C 1
ATOM 3060 O O . ARG A 1 415 ? 75.733 -12.679 29.144 1.00 27.83 415 ARG A O 1
ATOM 3067 N N . HIS A 1 416 ? 76.568 -10.974 30.390 1.00 27.67 416 HIS A N 1
ATOM 3068 C CA . HIS A 1 416 ? 76.097 -9.705 29.794 1.00 27.67 416 HIS A CA 1
ATOM 3069 C C . HIS A 1 416 ? 77.309 -8.989 29.112 1.00 27.67 416 HIS A C 1
ATOM 3071 O O . HIS A 1 416 ? 78.427 -9.468 29.351 1.00 27.67 416 HIS A O 1
ATOM 3077 N N . PRO A 1 417 ? 77.183 -7.893 28.309 1.00 43.59 417 PRO A N 1
ATOM 3078 C CA . PRO A 1 417 ? 76.381 -6.693 28.610 1.00 43.59 417 PRO A CA 1
ATOM 3079 C C . PRO A 1 417 ? 75.591 -6.023 27.464 1.00 43.59 417 PRO A C 1
ATOM 3081 O O . PRO A 1 417 ? 75.557 -6.475 26.325 1.00 43.59 417 PRO A O 1
ATOM 3084 N N . GLU A 1 418 ? 74.915 -4.950 27.874 1.00 32.69 418 GLU A N 1
ATOM 3085 C CA . GLU A 1 418 ? 73.908 -4.106 27.209 1.00 32.69 418 GLU A CA 1
ATOM 3086 C C . GLU A 1 418 ? 74.550 -2.736 26.821 1.00 32.69 418 GLU A C 1
ATOM 3088 O O . GLU A 1 418 ? 75.737 -2.556 27.129 1.00 32.69 418 GLU A O 1
ATOM 3093 N N . PRO A 1 419 ? 73.865 -1.784 26.139 1.00 48.34 419 PRO A N 1
ATOM 3094 C CA . PRO A 1 419 ? 72.793 -1.001 26.786 1.00 48.34 419 PRO A CA 1
ATOM 3095 C C . PRO A 1 419 ? 71.586 -0.594 25.900 1.00 48.34 419 PRO A C 1
ATOM 3097 O O . PRO A 1 419 ? 71.722 -0.448 24.691 1.00 48.34 419 PRO A O 1
ATOM 3100 N N . ASP A 1 420 ? 70.454 -0.328 26.571 1.00 31.95 420 ASP A N 1
ATOM 3101 C CA . ASP A 1 420 ? 69.451 0.739 26.337 1.00 31.95 420 ASP A CA 1
ATOM 3102 C C . ASP A 1 420 ? 68.824 0.981 24.937 1.00 31.95 420 ASP A C 1
ATOM 3104 O O . ASP A 1 420 ? 69.488 1.034 23.912 1.00 31.95 420 ASP A O 1
ATOM 3108 N N . SER A 1 421 ? 67.533 1.321 24.803 1.00 31.81 421 SER A N 1
ATOM 3109 C CA . SER A 1 421 ? 66.397 1.416 25.751 1.00 31.81 421 SER A CA 1
ATOM 3110 C C . SER A 1 421 ? 65.099 1.680 24.949 1.00 31.81 421 SER A C 1
ATOM 3112 O O . SER A 1 421 ? 65.173 2.157 23.820 1.00 31.81 421 SER A O 1
ATOM 3114 N N . ALA A 1 422 ? 63.870 1.472 25.435 1.00 28.88 422 ALA A N 1
ATOM 3115 C CA . ALA A 1 422 ? 63.333 0.580 26.472 1.00 28.88 422 ALA A CA 1
ATOM 3116 C C . ALA A 1 422 ? 61.791 0.502 26.300 1.00 28.88 422 ALA A C 1
ATOM 3118 O O . ALA A 1 422 ? 61.194 1.356 25.645 1.00 28.88 422 ALA A O 1
ATOM 3119 N N . ALA A 1 423 ? 61.125 -0.483 26.913 1.00 28.83 423 ALA A N 1
ATOM 3120 C CA . ALA A 1 423 ? 59.660 -0.610 26.942 1.00 28.83 423 ALA A CA 1
ATOM 3121 C C . ALA A 1 423 ? 59.191 -1.165 28.299 1.00 28.83 423 ALA A C 1
ATOM 3123 O O . ALA A 1 423 ? 59.936 -1.911 28.933 1.00 28.83 423 ALA A O 1
ATOM 3124 N N . CYS A 1 424 ? 57.973 -0.837 28.757 1.00 24.97 424 CYS A N 1
ATOM 3125 C CA . CYS A 1 424 ? 57.404 -1.454 29.965 1.00 24.97 424 CYS A CA 1
ATOM 3126 C C . CYS A 1 424 ? 55.863 -1.428 30.008 1.00 24.97 424 CYS A C 1
ATOM 3128 O O . CYS A 1 424 ? 55.225 -0.624 29.330 1.00 24.97 424 CYS A O 1
ATOM 3130 N N . VAL A 1 425 ? 55.270 -2.345 30.784 1.00 28.36 425 VAL A N 1
ATOM 3131 C CA . VAL A 1 425 ? 53.861 -2.782 30.697 1.00 28.36 425 VAL A CA 1
ATOM 3132 C C . VAL A 1 425 ? 53.289 -3.113 32.093 1.00 28.36 425 VAL A C 1
ATOM 3134 O O . VAL A 1 425 ? 53.999 -3.663 32.922 1.00 28.36 425 VAL A O 1
ATOM 3137 N N . VAL A 1 426 ? 52.003 -2.777 32.308 1.00 33.31 426 VAL A N 1
ATOM 3138 C CA . VAL A 1 426 ? 50.984 -3.302 33.269 1.00 33.31 426 VAL A CA 1
ATOM 3139 C C . VAL A 1 426 ? 51.429 -3.974 34.593 1.00 33.31 426 VAL A C 1
ATOM 3141 O O . VAL A 1 426 ? 52.118 -4.988 34.592 1.00 33.31 426 VAL A O 1
ATOM 3144 N N . GLY A 1 427 ? 50.829 -3.557 35.727 1.00 25.64 427 GLY A N 1
ATOM 3145 C CA . GLY A 1 427 ? 50.875 -4.321 36.991 1.00 25.64 427 GLY A CA 1
ATOM 3146 C C . GLY A 1 427 ? 49.816 -3.965 38.062 1.00 25.64 427 GLY A C 1
ATOM 3147 O O . GLY A 1 427 ? 49.774 -2.847 38.563 1.00 25.64 427 GLY A O 1
ATOM 3148 N N . GLN A 1 428 ? 49.004 -4.955 38.454 1.00 27.30 428 GLN A N 1
ATOM 3149 C CA . GLN A 1 428 ? 48.210 -5.072 39.706 1.00 27.30 428 GLN A CA 1
ATOM 3150 C C . GLN A 1 428 ? 48.775 -6.279 40.513 1.00 27.30 428 GLN A C 1
ATOM 3152 O O . GLN A 1 428 ? 49.652 -6.948 39.960 1.00 27.30 428 GLN A O 1
ATOM 3157 N N . PRO A 1 429 ? 48.310 -6.676 41.732 1.00 49.22 429 PRO A N 1
ATOM 3158 C CA . PRO A 1 429 ? 47.273 -6.156 42.656 1.00 49.22 429 PRO A CA 1
ATOM 3159 C C . PRO A 1 429 ? 47.974 -5.692 43.985 1.00 49.22 429 PRO A C 1
ATOM 3161 O O . PRO A 1 429 ? 49.040 -5.101 43.828 1.00 49.22 429 PRO A O 1
ATOM 3164 N N . PRO A 1 430 ? 47.556 -5.913 45.272 1.00 44.44 430 PRO A N 1
ATOM 3165 C CA . PRO A 1 430 ? 46.306 -6.360 45.924 1.00 44.44 430 PRO A CA 1
ATOM 3166 C C . PRO A 1 430 ? 45.826 -5.402 47.062 1.00 44.44 430 PRO A C 1
ATOM 3168 O O . PRO A 1 430 ? 45.941 -4.189 46.935 1.00 44.44 430 PRO A O 1
ATOM 3171 N N . ALA A 1 431 ? 45.246 -5.920 48.164 1.00 31.53 431 ALA A N 1
ATOM 3172 C CA . ALA A 1 431 ? 44.643 -5.141 49.265 1.00 31.53 431 ALA A CA 1
ATOM 3173 C C . ALA A 1 431 ? 44.819 -5.778 50.669 1.00 31.53 431 ALA A C 1
ATOM 3175 O O . ALA A 1 431 ? 44.951 -7.001 50.763 1.00 31.53 431 ALA A O 1
ATOM 3176 N N . ARG A 1 432 ? 44.727 -4.982 51.765 1.00 29.09 432 ARG A N 1
ATOM 3177 C CA . ARG A 1 432 ? 44.407 -5.449 53.147 1.00 29.09 432 ARG A CA 1
ATOM 3178 C C . ARG A 1 432 ? 44.090 -4.332 54.182 1.00 29.09 432 ARG A C 1
ATOM 3180 O O . ARG A 1 432 ? 44.836 -3.377 54.308 1.00 29.09 432 ARG A O 1
ATOM 3187 N N . ARG A 1 433 ? 43.043 -4.581 54.993 1.00 27.81 433 ARG A N 1
ATOM 3188 C CA . ARG A 1 433 ? 42.763 -4.166 56.404 1.00 27.81 433 ARG A CA 1
ATOM 3189 C C . ARG A 1 433 ? 42.891 -2.694 56.888 1.00 27.81 433 ARG A C 1
ATOM 3191 O O . ARG A 1 433 ? 43.948 -2.265 57.324 1.00 27.81 433 ARG A O 1
ATOM 3198 N N . ALA A 1 434 ? 41.723 -2.057 57.038 1.00 28.88 434 ALA A N 1
ATOM 3199 C CA . ALA A 1 434 ? 41.051 -1.686 58.309 1.00 28.88 434 ALA A CA 1
ATOM 3200 C C . ALA A 1 434 ? 41.809 -1.052 59.510 1.00 28.88 434 ALA A C 1
ATOM 3202 O O . ALA A 1 434 ? 42.711 -1.665 60.082 1.00 28.88 434 ALA A O 1
ATOM 3203 N N . LYS A 1 435 ? 41.236 0.046 60.048 1.00 27.58 435 LYS A N 1
ATOM 3204 C CA . LYS A 1 435 ? 41.180 0.356 61.496 1.00 27.58 435 LYS A CA 1
ATOM 3205 C C . LYS A 1 435 ? 39.989 1.280 61.843 1.00 27.58 435 LYS A C 1
ATOM 3207 O O . LYS A 1 435 ? 39.528 2.021 60.984 1.00 27.58 435 LYS A O 1
ATOM 3212 N N . GLU A 1 436 ? 39.524 1.224 63.090 1.00 32.12 436 GLU A N 1
ATOM 3213 C CA . GLU A 1 436 ? 38.390 1.965 63.692 1.00 32.12 436 GLU A CA 1
ATOM 3214 C C . GLU A 1 436 ? 38.877 2.675 64.982 1.00 32.12 436 GLU A C 1
ATOM 3216 O O . GLU A 1 436 ? 39.927 2.270 65.503 1.00 32.12 436 GLU A O 1
ATOM 3221 N N . PRO A 1 437 ? 38.204 3.737 65.487 1.00 39.03 437 PRO A N 1
ATOM 3222 C CA . PRO A 1 437 ? 37.770 3.676 66.898 1.00 39.03 437 PRO A CA 1
ATOM 3223 C C . PRO A 1 437 ? 36.493 4.462 67.306 1.00 39.03 437 PRO A C 1
ATOM 3225 O O . PRO A 1 437 ? 36.040 5.396 66.649 1.00 39.03 437 PRO A O 1
ATOM 3228 N N . THR A 1 438 ? 35.996 4.081 68.489 1.00 27.89 438 THR A N 1
ATOM 3229 C CA . THR A 1 438 ? 34.871 4.594 69.308 1.00 27.89 438 THR A CA 1
ATOM 3230 C C . THR A 1 438 ? 35.257 5.851 70.161 1.00 27.89 438 THR A C 1
ATOM 3232 O O . THR A 1 438 ? 36.393 6.302 70.052 1.00 27.89 438 THR A O 1
ATOM 3235 N N . MET A 1 439 ? 34.446 6.515 71.025 1.00 28.56 439 MET A N 1
ATOM 3236 C CA . MET A 1 439 ? 33.114 6.242 71.630 1.00 28.56 439 MET A CA 1
ATOM 3237 C C . MET A 1 439 ? 32.455 7.505 72.287 1.00 28.56 439 MET A C 1
ATOM 3239 O O . MET A 1 439 ? 33.074 8.088 73.169 1.00 28.56 439 MET A O 1
ATOM 3243 N N . THR A 1 440 ? 31.157 7.787 72.036 1.00 27.95 440 THR A N 1
ATOM 3244 C CA . THR A 1 440 ? 30.126 8.275 73.030 1.00 27.95 440 THR A CA 1
ATOM 3245 C C . THR A 1 440 ? 30.326 9.612 73.828 1.00 27.95 440 THR A C 1
ATOM 3247 O O . THR A 1 440 ? 31.339 10.274 73.645 1.00 27.95 440 THR A O 1
ATOM 3250 N N . PRO A 1 441 ? 29.423 10.029 74.766 1.00 52.97 441 PRO A N 1
ATOM 3251 C CA . PRO A 1 441 ? 27.962 10.290 74.644 1.00 52.97 441 PRO A CA 1
ATOM 3252 C C . PRO A 1 441 ? 27.468 11.621 75.298 1.00 52.97 441 PRO A C 1
ATOM 3254 O O . PRO A 1 441 ? 28.193 12.222 76.084 1.00 52.97 441 PRO A O 1
ATOM 3257 N N . THR A 1 442 ? 26.212 12.047 75.035 1.00 27.81 442 THR A N 1
ATOM 3258 C CA . THR A 1 442 ? 25.344 13.026 75.791 1.00 27.81 442 THR A CA 1
ATOM 3259 C C . THR A 1 442 ? 24.041 13.290 74.976 1.00 27.81 442 THR A C 1
ATOM 3261 O O . THR A 1 442 ? 24.091 13.074 73.769 1.00 27.81 442 THR A O 1
ATOM 3264 N N . THR A 1 443 ? 22.855 13.748 75.441 1.00 33.97 443 THR A N 1
ATOM 3265 C CA . THR A 1 443 ? 22.069 13.687 76.718 1.00 33.97 443 THR A CA 1
ATOM 3266 C C . THR A 1 443 ? 20.569 14.006 76.420 1.00 33.97 443 THR A C 1
ATOM 3268 O O . THR A 1 443 ? 20.252 14.323 75.278 1.00 33.97 443 THR A O 1
ATOM 3271 N N . ASP A 1 444 ? 19.663 13.945 77.414 1.00 33.09 444 ASP A N 1
ATOM 3272 C CA . ASP A 1 444 ? 18.194 14.214 77.332 1.00 33.09 444 ASP A CA 1
ATOM 3273 C C . ASP A 1 444 ? 17.766 15.238 78.438 1.00 33.09 444 ASP A C 1
ATOM 3275 O O . ASP A 1 444 ? 18.582 15.435 79.350 1.00 33.09 444 ASP A O 1
ATOM 3279 N N . PRO A 1 445 ? 16.595 15.940 78.407 1.00 51.56 445 PRO A N 1
ATOM 3280 C CA . PRO A 1 445 ? 15.311 15.335 78.834 1.00 51.56 445 PRO A CA 1
ATOM 3281 C C . PRO A 1 445 ? 13.997 15.842 78.160 1.00 51.56 445 PRO A C 1
ATOM 3283 O O . PRO A 1 445 ? 13.924 16.898 77.532 1.00 51.56 445 PRO A O 1
ATOM 3286 N N . THR A 1 446 ? 12.908 15.102 78.418 1.00 34.59 446 THR A N 1
ATOM 3287 C CA . THR A 1 446 ? 11.495 15.334 78.013 1.00 34.59 446 THR A CA 1
ATOM 3288 C C . THR A 1 446 ? 10.742 16.375 78.879 1.00 34.59 446 THR A C 1
ATOM 3290 O O . THR A 1 446 ? 11.228 16.730 79.956 1.00 34.59 446 THR A O 1
ATOM 3293 N N . PRO A 1 447 ? 9.562 16.892 78.446 1.00 48.47 447 PRO A N 1
ATOM 3294 C CA . PRO A 1 447 ? 8.236 16.255 78.696 1.00 48.47 447 PRO A CA 1
ATOM 3295 C C . PRO A 1 447 ? 7.251 16.420 77.486 1.00 48.47 447 PRO A C 1
ATOM 3297 O O . PRO A 1 447 ? 7.704 16.812 76.417 1.00 48.47 447 PRO A O 1
ATOM 3300 N N . THR A 1 448 ? 5.937 16.107 77.465 1.00 29.12 448 THR A N 1
ATOM 3301 C CA . THR A 1 448 ? 4.902 15.696 78.459 1.00 29.12 448 THR A CA 1
ATOM 3302 C C . THR A 1 448 ? 3.781 14.867 77.763 1.00 29.12 448 THR A C 1
ATOM 3304 O O . THR A 1 448 ? 3.739 14.806 76.537 1.00 29.12 448 THR A O 1
ATOM 3307 N N . VAL A 1 449 ? 2.814 14.299 78.510 1.00 36.06 449 VAL A N 1
ATOM 3308 C CA . VAL A 1 449 ? 1.524 13.730 78.009 1.00 36.06 449 VAL A CA 1
ATOM 3309 C C . VAL A 1 449 ? 0.372 14.106 78.982 1.00 36.06 449 VAL A C 1
ATOM 3311 O O . VAL A 1 449 ? 0.687 14.547 80.091 1.00 36.06 449 VAL A O 1
ATOM 3314 N N . PRO A 1 450 ? -0.933 14.019 78.616 1.00 44.81 450 PRO A N 1
ATOM 3315 C CA . PRO A 1 450 ? -1.735 12.783 78.810 1.00 44.81 450 PRO A CA 1
ATOM 3316 C C . PRO A 1 450 ? -2.644 12.420 77.597 1.00 44.81 450 PRO A C 1
ATOM 3318 O O . PRO A 1 450 ? -2.968 13.307 76.816 1.00 44.81 450 PRO A O 1
ATOM 3321 N N . THR A 1 451 ? -3.050 11.176 77.270 1.00 32.03 451 THR A N 1
ATOM 3322 C CA . THR A 1 451 ? -3.396 9.911 77.996 1.00 32.03 451 THR A CA 1
ATOM 3323 C C . THR A 1 451 ? -4.923 9.710 78.153 1.00 32.03 451 THR A C 1
ATOM 3325 O O . THR A 1 451 ? -5.648 10.696 78.161 1.00 32.03 451 THR A O 1
ATOM 3328 N N . VAL A 1 452 ? -5.367 8.440 78.326 1.00 29.58 452 VAL A N 1
ATOM 3329 C CA . VAL A 1 452 ? -6.758 7.898 78.467 1.00 29.58 452 VAL A CA 1
ATOM 3330 C C . VAL A 1 452 ? -7.385 7.475 77.115 1.00 29.58 452 VAL A C 1
ATOM 3332 O O . VAL A 1 452 ? -7.510 8.311 76.233 1.00 29.58 452 VAL A O 1
ATOM 3335 N N . THR A 1 453 ? -7.798 6.218 76.837 1.00 27.23 453 THR A N 1
ATOM 3336 C CA . THR A 1 453 ? -7.653 4.896 77.522 1.00 27.23 453 THR A CA 1
ATOM 3337 C C . THR A 1 453 ? -7.785 3.716 76.522 1.00 27.23 453 THR A C 1
ATOM 3339 O O . THR A 1 453 ? -8.251 3.897 75.404 1.00 27.23 453 THR A O 1
ATOM 3342 N N . ASN A 1 454 ? -7.453 2.495 76.968 1.00 31.64 454 ASN A N 1
ATOM 3343 C CA . ASN A 1 454 ? -7.904 1.176 76.457 1.00 31.64 454 ASN A CA 1
ATOM 3344 C C . ASN A 1 454 ? -8.540 0.420 77.675 1.00 31.64 454 ASN A C 1
ATOM 3346 O O . ASN A 1 454 ? -8.337 0.930 78.784 1.00 31.64 454 ASN A O 1
ATOM 3350 N N . PRO A 1 455 ? -9.291 -0.712 77.583 1.00 39.31 455 PRO A N 1
ATOM 3351 C CA . PRO A 1 455 ? -8.724 -2.028 77.221 1.00 39.31 455 PRO A CA 1
ATOM 3352 C C . PRO A 1 455 ? -9.697 -3.022 76.516 1.00 39.31 455 PRO A C 1
ATOM 3354 O O . PRO A 1 455 ? -10.862 -2.727 76.258 1.00 39.31 455 PRO A O 1
ATOM 3357 N N . ALA A 1 456 ? -9.221 -4.249 76.263 1.00 27.34 456 ALA A N 1
ATOM 3358 C CA . ALA A 1 456 ? -10.014 -5.419 75.845 1.00 27.34 456 ALA A CA 1
ATOM 3359 C C . ALA A 1 456 ? -10.276 -6.396 77.018 1.00 27.34 456 ALA A C 1
ATOM 3361 O O . ALA A 1 456 ? -9.701 -6.200 78.081 1.00 27.34 456 ALA A O 1
ATOM 3362 N N . HIS A 1 457 ? -11.081 -7.457 76.811 1.00 28.05 457 HIS A N 1
ATOM 3363 C CA . HIS A 1 457 ? -10.822 -8.864 77.218 1.00 28.05 457 HIS A CA 1
ATOM 3364 C C . HIS A 1 457 ? -11.967 -9.817 76.752 1.00 28.05 457 HIS A C 1
ATOM 3366 O O . HIS A 1 457 ? -12.976 -9.360 76.224 1.00 28.05 457 HIS A O 1
ATOM 3372 N N . ALA A 1 458 ? -11.769 -11.141 76.867 1.00 24.84 458 ALA A N 1
ATOM 3373 C CA . ALA A 1 458 ? -12.619 -12.251 76.355 1.00 24.84 458 ALA A CA 1
ATOM 3374 C C . ALA A 1 458 ? -12.961 -13.238 77.528 1.00 24.84 458 ALA A C 1
ATOM 3376 O O . ALA A 1 458 ? -12.845 -12.751 78.655 1.00 24.84 458 ALA A O 1
ATOM 3377 N N . PRO A 1 459 ? -13.283 -14.568 77.411 1.00 40.56 459 PRO A N 1
ATOM 3378 C CA . PRO A 1 459 ? -13.465 -15.494 76.258 1.00 40.56 459 PRO A CA 1
ATOM 3379 C C . PRO A 1 459 ? -14.616 -16.564 76.401 1.00 40.56 459 PRO A C 1
ATOM 3381 O O . PRO A 1 459 ? -15.427 -16.469 77.311 1.00 40.56 459 PRO A O 1
ATOM 3384 N N . VAL A 1 460 ? -14.607 -17.617 75.540 1.00 24.45 460 VAL A N 1
ATOM 3385 C CA . VAL A 1 460 ? -15.362 -18.926 75.562 1.00 24.45 460 VAL A CA 1
ATOM 3386 C C . VAL A 1 460 ? -16.918 -18.868 75.497 1.00 24.45 460 VAL A C 1
ATOM 3388 O O . VAL A 1 460 ? -17.516 -17.920 75.972 1.00 24.45 460 VAL A O 1
ATOM 3391 N N . LEU A 1 461 ? -17.681 -19.803 74.888 1.00 24.98 461 LEU A N 1
ATOM 3392 C CA . LEU A 1 461 ? -17.589 -21.281 74.843 1.00 24.98 461 LEU A CA 1
ATOM 3393 C C . LEU A 1 461 ? -18.463 -21.916 73.710 1.00 24.98 461 LEU A C 1
ATOM 3395 O O . LEU A 1 461 ? -19.436 -21.311 73.280 1.00 24.98 461 LEU A O 1
ATOM 3399 N N . ALA A 1 462 ? -18.160 -23.174 73.344 1.00 23.83 462 ALA A N 1
ATOM 3400 C CA . ALA A 1 462 ? -19.010 -24.204 72.690 1.00 23.83 462 ALA A CA 1
ATOM 3401 C C . ALA A 1 462 ? -19.543 -24.050 71.232 1.00 23.83 462 ALA A C 1
ATOM 3403 O O . ALA A 1 462 ? -20.223 -23.099 70.867 1.00 23.83 462 ALA A O 1
ATOM 3404 N N . ALA A 1 463 ? -19.345 -25.120 70.445 1.00 22.91 463 ALA A N 1
ATOM 3405 C CA . ALA A 1 463 ? -20.157 -25.523 69.280 1.00 22.91 463 ALA A CA 1
ATOM 3406 C C . ALA A 1 463 ? -20.935 -26.817 69.640 1.00 22.91 463 ALA A C 1
ATOM 3408 O O . ALA A 1 463 ? -20.567 -27.458 70.631 1.00 22.91 463 ALA A O 1
ATOM 3409 N N . PRO A 1 464 ? -22.004 -27.209 68.912 1.00 34.75 464 PRO A N 1
ATOM 3410 C CA . PRO A 1 464 ? -21.876 -28.012 67.674 1.00 34.75 464 PRO A CA 1
ATOM 3411 C C . PRO A 1 464 ? -22.927 -27.636 66.589 1.00 34.75 464 PRO A C 1
ATOM 3413 O O . PRO A 1 464 ? -23.689 -26.697 66.778 1.00 34.75 464 PRO A O 1
ATOM 3416 N N . ALA A 1 465 ? -23.144 -28.365 65.481 1.00 25.06 465 ALA A N 1
ATOM 3417 C CA . ALA A 1 465 ? -22.251 -28.949 64.461 1.00 25.06 465 ALA A CA 1
ATOM 3418 C C . ALA A 1 465 ? -23.105 -29.721 63.416 1.00 25.06 465 ALA A C 1
ATOM 3420 O O . ALA A 1 465 ? -23.671 -30.760 63.742 1.00 25.06 465 ALA A O 1
ATOM 3421 N N . ALA A 1 466 ? -23.165 -29.248 62.165 1.00 26.27 466 ALA A N 1
ATOM 3422 C CA . ALA A 1 466 ? -23.620 -29.982 60.967 1.00 26.27 466 ALA A CA 1
ATOM 3423 C C . ALA A 1 466 ? -23.154 -29.168 59.733 1.00 26.27 466 ALA A C 1
ATOM 3425 O O . ALA A 1 466 ? -23.485 -27.993 59.641 1.00 26.27 466 ALA A O 1
ATOM 3426 N N . ALA A 1 467 ? -22.248 -29.603 58.846 1.00 24.50 467 ALA A N 1
ATOM 3427 C CA . ALA A 1 467 ? -22.263 -30.795 57.984 1.00 24.50 467 ALA A CA 1
ATOM 3428 C C . ALA A 1 467 ? -23.555 -30.858 57.141 1.00 24.50 467 ALA A C 1
ATOM 3430 O O . ALA A 1 467 ? -24.620 -31.128 57.678 1.00 24.50 467 ALA A O 1
ATOM 3431 N N . HIS A 1 468 ? -23.560 -30.657 55.821 1.00 30.27 468 HIS A N 1
ATOM 3432 C CA . HIS A 1 468 ? -22.550 -30.972 54.795 1.00 30.27 468 HIS A CA 1
ATOM 3433 C C . HIS A 1 468 ? -22.370 -29.772 53.827 1.00 30.27 468 HIS A C 1
ATOM 3435 O O . HIS A 1 468 ? -23.245 -28.922 53.743 1.00 30.27 468 HIS A O 1
ATOM 3441 N N . GLY A 1 469 ? -21.302 -29.630 53.036 1.00 26.75 469 GLY A N 1
ATOM 3442 C CA . GLY A 1 469 ? -20.097 -30.453 52.903 1.00 26.75 469 GLY A CA 1
ATOM 3443 C C . GLY A 1 469 ? -19.207 -29.918 51.772 1.00 26.75 469 GLY A C 1
ATOM 3444 O O . GLY A 1 469 ? -19.352 -30.325 50.626 1.00 26.75 469 GLY A O 1
ATOM 3445 N N . ALA A 1 470 ? -18.305 -28.985 52.085 1.00 30.03 470 ALA A N 1
ATOM 3446 C CA . ALA A 1 470 ? -17.395 -28.372 51.114 1.00 30.03 470 ALA A CA 1
ATOM 3447 C C . ALA A 1 470 ? -16.001 -29.026 51.123 1.00 30.03 470 ALA A C 1
ATOM 3449 O O . ALA A 1 470 ? -15.589 -29.623 52.120 1.00 30.03 470 ALA A O 1
ATOM 3450 N N . ARG A 1 471 ? -15.214 -28.794 50.064 1.00 27.80 471 ARG A N 1
ATOM 3451 C CA . ARG A 1 471 ? -13.753 -28.672 50.196 1.00 27.80 471 ARG A CA 1
ATOM 3452 C C . ARG A 1 471 ? -13.277 -27.336 49.609 1.00 27.80 471 ARG A C 1
ATOM 3454 O O . ARG A 1 471 ? -13.869 -26.890 48.628 1.00 27.80 471 ARG A O 1
ATOM 3461 N N . PRO A 1 472 ? -12.281 -26.667 50.222 1.00 30.31 472 PRO A N 1
ATOM 3462 C CA . PRO A 1 472 ? -12.026 -25.248 49.988 1.00 30.31 472 PRO A CA 1
ATOM 3463 C C . PRO A 1 472 ? -10.844 -25.022 49.037 1.00 30.31 472 PRO A C 1
ATOM 3465 O O . PRO A 1 472 ? -10.097 -25.947 48.713 1.00 30.31 472 PRO A O 1
ATOM 3468 N N . CYS A 1 473 ? -10.625 -23.766 48.647 1.00 30.02 473 CYS A N 1
ATOM 3469 C CA . CYS A 1 473 ? -9.379 -23.353 48.008 1.00 30.02 473 CYS A CA 1
ATOM 3470 C C . CYS A 1 473 ? -8.187 -23.599 48.947 1.00 30.02 473 CYS A C 1
ATOM 3472 O O . CYS A 1 473 ? -8.152 -23.071 50.058 1.00 30.02 473 CYS A O 1
ATOM 3474 N N . GLY A 1 474 ? -7.194 -24.358 48.484 1.00 27.08 474 GLY A N 1
ATOM 3475 C CA . GLY A 1 474 ? -5.883 -24.404 49.125 1.00 27.08 474 GLY A CA 1
ATOM 3476 C C . GLY A 1 474 ? -5.109 -23.123 48.819 1.00 27.08 474 GLY A C 1
ATOM 3477 O O . GLY A 1 474 ? -4.903 -22.787 47.652 1.00 27.08 474 GLY A O 1
ATOM 3478 N N . ALA A 1 475 ? -4.677 -22.410 49.855 1.00 42.22 475 ALA A N 1
ATOM 3479 C CA . ALA A 1 475 ? -3.753 -21.296 49.703 1.00 42.22 475 ALA A CA 1
ATOM 3480 C C . ALA A 1 475 ? -2.328 -21.839 49.512 1.00 42.22 475 ALA A C 1
ATOM 3482 O O . ALA A 1 475 ? -1.661 -22.106 50.500 1.00 42.22 475 ALA A O 1
ATOM 3483 N N . ASP A 1 476 ? -1.910 -22.040 48.256 1.00 35.66 476 ASP A N 1
ATOM 3484 C CA . ASP A 1 476 ? -0.492 -22.023 47.829 1.00 35.66 476 ASP A CA 1
ATOM 3485 C C . ASP A 1 476 ? -0.332 -22.036 46.289 1.00 35.66 476 ASP A C 1
ATOM 3487 O O . ASP A 1 476 ? 0.543 -22.677 45.701 1.00 35.66 476 ASP A O 1
ATOM 3491 N N . HIS A 1 477 ? -1.200 -21.302 45.586 1.00 34.00 477 HIS A N 1
ATOM 3492 C CA . HIS A 1 477 ? -1.077 -21.060 44.145 1.00 34.00 477 HIS A CA 1
ATOM 3493 C C . HIS A 1 477 ? -0.979 -19.562 43.867 1.00 34.00 477 HIS A C 1
ATOM 3495 O O . HIS A 1 477 ? -1.972 -18.877 43.625 1.00 34.00 477 HIS A O 1
ATOM 3501 N N . ALA A 1 478 ? 0.255 -19.054 43.881 1.00 31.34 478 ALA A N 1
ATOM 3502 C CA . ALA A 1 478 ? 0.563 -17.755 43.302 1.00 31.34 478 ALA A CA 1
ATOM 3503 C C . ALA A 1 478 ? 0.151 -17.734 41.819 1.00 31.34 478 ALA A C 1
ATOM 3505 O O . ALA A 1 478 ? 0.383 -18.706 41.096 1.00 31.34 478 ALA A O 1
ATOM 3506 N N . CYS A 1 479 ? -0.406 -16.614 41.348 1.00 32.66 479 CYS A N 1
ATOM 3507 C CA . CYS A 1 479 ? -0.779 -16.411 39.945 1.00 32.66 479 CYS A CA 1
ATOM 3508 C C . CYS A 1 479 ? 0.463 -16.290 39.042 1.00 32.66 479 CYS A C 1
ATOM 3510 O O . CYS A 1 479 ? 0.823 -15.209 38.574 1.00 32.66 479 CYS A O 1
ATOM 3512 N N . ALA A 1 480 ? 1.133 -17.416 38.804 1.00 34.19 480 ALA A N 1
ATOM 3513 C CA . ALA A 1 480 ? 2.274 -17.523 37.915 1.00 34.19 480 ALA A CA 1
ATOM 3514 C C . ALA A 1 480 ? 1.823 -17.332 36.459 1.00 34.19 480 ALA A C 1
ATOM 3516 O O . ALA A 1 480 ? 1.324 -18.254 35.815 1.00 34.19 480 ALA A O 1
ATOM 3517 N N . GLY A 1 481 ? 2.030 -16.125 35.926 1.00 45.16 481 GLY A N 1
ATOM 3518 C CA . GLY A 1 481 ? 1.915 -15.877 34.489 1.00 45.16 481 GLY A CA 1
ATOM 3519 C C . GLY A 1 481 ? 2.833 -16.814 33.682 1.00 45.16 481 GLY A C 1
ATOM 3520 O O . GLY A 1 481 ? 3.851 -17.278 34.208 1.00 45.16 481 GLY A O 1
ATOM 3521 N N . PRO A 1 482 ? 2.508 -17.102 32.407 1.00 47.56 482 PRO A N 1
ATOM 3522 C CA . PRO A 1 482 ? 3.182 -18.131 31.619 1.00 47.56 482 PRO A CA 1
ATOM 3523 C C . PRO A 1 482 ? 4.699 -17.911 31.564 1.00 47.56 482 PRO A C 1
ATOM 3525 O O . PRO A 1 482 ? 5.202 -16.946 30.982 1.00 47.56 482 PRO A O 1
AT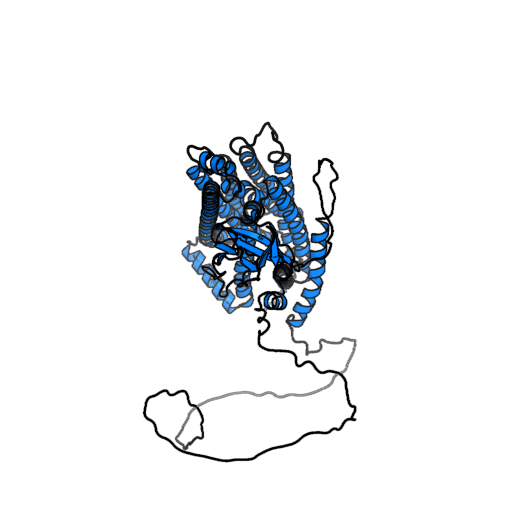OM 3528 N N . THR A 1 483 ? 5.444 -18.826 32.188 1.00 53.75 483 THR A N 1
ATOM 3529 C CA . THR A 1 483 ? 6.909 -18.761 32.261 1.00 53.75 483 THR A CA 1
ATOM 3530 C C . THR A 1 483 ? 7.527 -18.945 30.873 1.00 53.75 483 THR A C 1
ATOM 3532 O O . THR A 1 483 ? 6.940 -19.610 30.013 1.00 53.75 483 THR A O 1
ATOM 3535 N N . ARG A 1 484 ? 8.748 -18.431 30.643 1.00 53.66 484 ARG A N 1
ATOM 3536 C CA . ARG A 1 484 ? 9.442 -18.545 29.337 1.00 53.66 484 ARG A CA 1
ATOM 3537 C C . ARG A 1 484 ? 9.480 -19.986 28.789 1.00 53.66 484 ARG A C 1
ATOM 3539 O O . ARG A 1 484 ? 9.373 -20.170 27.582 1.00 53.66 484 ARG A O 1
ATOM 3546 N N . ARG A 1 485 ? 9.563 -21.006 29.658 1.00 42.53 485 ARG A N 1
ATOM 3547 C CA . ARG A 1 485 ? 9.527 -22.434 29.272 1.00 42.53 485 ARG A CA 1
ATOM 3548 C C . ARG A 1 485 ? 8.178 -22.902 28.709 1.00 42.53 485 ARG A C 1
ATOM 3550 O O . ARG A 1 485 ? 8.178 -23.792 27.868 1.00 42.53 485 ARG A O 1
ATOM 3557 N N . SER A 1 486 ? 7.053 -22.328 29.140 1.00 47.34 486 SER A N 1
ATOM 3558 C CA . SER A 1 486 ? 5.730 -22.659 28.580 1.00 47.34 486 SER A CA 1
ATOM 3559 C C . SER A 1 486 ? 5.543 -22.059 27.182 1.00 47.34 486 SER A C 1
ATOM 3561 O O . SER A 1 486 ? 5.143 -22.768 26.264 1.00 47.34 486 SER A O 1
ATOM 3563 N N . VAL A 1 487 ? 5.956 -20.801 26.987 1.00 52.09 487 VAL A N 1
ATOM 3564 C CA . VAL A 1 487 ? 5.914 -20.114 25.683 1.00 52.09 487 VAL A CA 1
ATOM 3565 C C . VAL A 1 487 ? 6.787 -20.834 24.648 1.00 52.09 487 VAL A C 1
ATOM 3567 O O . VAL A 1 487 ? 6.330 -21.097 23.541 1.00 52.09 487 VAL A O 1
ATOM 3570 N N . LEU A 1 488 ? 8.009 -21.235 25.026 1.00 48.91 488 LEU A N 1
ATOM 3571 C CA . LEU A 1 488 ? 8.910 -21.997 24.149 1.00 48.91 488 LEU A CA 1
ATOM 3572 C C . LEU A 1 488 ? 8.355 -23.377 23.754 1.00 48.91 488 LEU A C 1
ATOM 3574 O O . LEU A 1 488 ? 8.627 -23.841 22.652 1.00 48.91 488 LEU A O 1
ATOM 3578 N N . ARG A 1 489 ? 7.563 -24.026 24.620 1.00 39.28 489 ARG A N 1
ATOM 3579 C CA . ARG A 1 489 ? 6.908 -25.309 24.305 1.00 39.28 489 ARG A CA 1
ATOM 3580 C C . ARG A 1 489 ? 5.666 -25.144 23.426 1.00 39.28 489 ARG A C 1
ATOM 3582 O O . ARG A 1 489 ? 5.429 -25.997 22.583 1.00 39.28 489 ARG A O 1
ATOM 3589 N N . GLY A 1 490 ? 4.913 -24.052 23.577 1.00 40.22 490 GLY A N 1
ATOM 3590 C CA . GLY A 1 490 ? 3.784 -23.738 22.691 1.00 40.22 490 GLY A CA 1
ATOM 3591 C C . GLY A 1 490 ? 4.223 -23.363 21.270 1.00 40.22 490 GLY A C 1
ATOM 3592 O O . GLY A 1 490 ? 3.631 -23.827 20.299 1.00 40.22 490 GLY A O 1
ATOM 3593 N N . ALA A 1 491 ? 5.297 -22.577 21.136 1.00 37.56 491 ALA A N 1
ATOM 3594 C CA . ALA A 1 491 ? 5.797 -22.119 19.837 1.00 37.56 491 ALA A CA 1
ATOM 3595 C C . ALA A 1 491 ? 6.239 -23.270 18.909 1.00 37.56 491 ALA A C 1
ATOM 3597 O O . ALA A 1 491 ? 6.029 -23.193 17.701 1.00 37.56 491 ALA A O 1
ATOM 3598 N N . GLY A 1 492 ? 6.802 -24.352 19.463 1.00 33.06 492 GLY A N 1
ATOM 3599 C CA . GLY A 1 492 ? 7.318 -25.487 18.686 1.00 33.06 492 GLY A CA 1
ATOM 3600 C C . GLY A 1 492 ? 6.263 -26.371 18.005 1.00 33.06 492 GLY A C 1
ATOM 3601 O O . GLY A 1 492 ? 6.636 -27.210 17.193 1.00 33.06 492 GLY A O 1
ATOM 3602 N N . ALA A 1 493 ? 4.973 -26.205 18.317 1.00 36.75 493 ALA A N 1
ATOM 3603 C CA . ALA A 1 493 ? 3.888 -27.001 17.729 1.00 36.75 493 ALA A CA 1
ATOM 3604 C C . ALA A 1 493 ? 3.142 -26.289 16.583 1.00 36.75 493 ALA A C 1
ATOM 3606 O O . ALA A 1 493 ? 2.473 -26.943 15.788 1.00 36.75 493 ALA A O 1
ATOM 3607 N N . VAL A 1 494 ? 3.240 -24.957 16.486 1.00 38.28 494 VAL A N 1
ATOM 3608 C CA . VAL A 1 494 ? 2.474 -24.155 15.508 1.00 38.28 494 VAL A CA 1
ATOM 3609 C C . VAL A 1 494 ? 3.225 -23.999 14.178 1.00 38.28 494 VAL A C 1
ATOM 3611 O O . VAL A 1 494 ? 2.604 -23.894 13.123 1.00 38.28 494 VAL A O 1
ATOM 3614 N N . SER A 1 495 ? 4.560 -24.043 14.201 1.00 36.50 495 SER A N 1
ATOM 3615 C CA . SER A 1 495 ? 5.424 -23.839 13.027 1.00 36.50 495 SER A CA 1
ATOM 3616 C C . SER A 1 495 ? 5.306 -24.914 11.938 1.00 36.50 495 SER A C 1
ATOM 3618 O O . SER A 1 495 ? 5.624 -24.633 10.786 1.00 36.50 495 SER A O 1
ATOM 3620 N N . LEU A 1 496 ? 4.838 -26.123 12.267 1.00 36.03 496 LEU A N 1
ATOM 3621 C CA . LEU A 1 496 ? 4.725 -27.235 11.312 1.00 36.03 496 LEU A CA 1
ATOM 3622 C C . LEU A 1 496 ? 3.480 -27.149 10.411 1.00 36.03 496 LEU A C 1
ATOM 3624 O O . LEU A 1 496 ? 3.516 -27.633 9.284 1.00 36.03 496 LEU A O 1
ATOM 3628 N N . GLY A 1 497 ? 2.393 -26.521 10.874 1.00 31.58 497 GLY A N 1
ATOM 3629 C CA . GLY A 1 497 ? 1.137 -26.452 10.113 1.00 31.58 497 GLY A CA 1
ATOM 3630 C C . GLY A 1 497 ? 1.162 -25.448 8.956 1.00 31.58 497 GLY A C 1
ATOM 3631 O O . GLY A 1 497 ? 0.594 -25.709 7.901 1.00 31.58 497 GLY A O 1
ATOM 3632 N N . ALA A 1 498 ? 1.837 -24.309 9.137 1.00 34.44 498 ALA A N 1
ATOM 3633 C CA . ALA A 1 498 ? 1.880 -23.249 8.127 1.00 34.44 498 ALA A CA 1
ATOM 3634 C C . ALA A 1 498 ? 2.809 -23.583 6.946 1.00 34.44 498 ALA A C 1
ATOM 3636 O O . ALA A 1 498 ? 2.476 -23.281 5.806 1.00 34.44 498 ALA A O 1
ATOM 3637 N N . ALA A 1 499 ? 3.949 -24.237 7.201 1.00 32.72 499 ALA A N 1
ATOM 3638 C CA . ALA A 1 499 ? 4.921 -24.568 6.156 1.00 32.72 499 ALA A CA 1
ATOM 3639 C C . ALA A 1 499 ? 4.376 -25.587 5.136 1.00 32.72 499 ALA A C 1
ATOM 3641 O O . ALA A 1 499 ? 4.588 -25.432 3.937 1.00 32.72 499 ALA A O 1
ATOM 3642 N N . ALA A 1 500 ? 3.621 -26.591 5.598 1.00 31.89 500 ALA A N 1
ATOM 3643 C CA . ALA A 1 500 ? 3.044 -27.626 4.736 1.00 31.89 500 ALA A CA 1
ATOM 3644 C C . ALA A 1 500 ? 2.037 -27.081 3.701 1.00 31.89 500 ALA A C 1
ATOM 3646 O O . ALA A 1 500 ? 1.923 -27.635 2.612 1.00 31.89 500 ALA A O 1
ATOM 3647 N N . LEU A 1 501 ? 1.339 -25.983 4.016 1.00 34.47 501 LEU A N 1
ATOM 3648 C CA . LEU A 1 501 ? 0.398 -25.333 3.096 1.00 34.47 501 LEU A CA 1
ATOM 3649 C C . LEU A 1 501 ? 1.087 -24.511 1.997 1.00 34.47 501 LEU A C 1
ATOM 3651 O O . LEU A 1 501 ? 0.487 -24.305 0.949 1.00 34.47 501 LEU A O 1
ATOM 3655 N N . VAL A 1 502 ? 2.333 -24.069 2.207 1.00 34.91 502 VAL A N 1
ATOM 3656 C CA . VAL A 1 502 ? 3.090 -23.313 1.195 1.00 34.91 502 VAL A CA 1
ATOM 3657 C C . VAL A 1 502 ? 3.654 -24.248 0.121 1.00 34.91 502 VAL A C 1
ATOM 3659 O O . VAL A 1 502 ? 3.537 -23.940 -1.058 1.00 34.91 502 VAL A O 1
ATOM 3662 N N . LEU A 1 503 ? 4.186 -25.422 0.493 1.00 31.47 503 LEU A N 1
ATOM 3663 C CA . LEU A 1 503 ? 4.708 -26.382 -0.496 1.00 31.47 503 LEU A CA 1
ATOM 3664 C C . LEU A 1 503 ? 3.615 -26.950 -1.421 1.00 31.47 503 LEU A C 1
ATOM 3666 O O . LEU A 1 503 ? 3.899 -27.265 -2.571 1.00 31.47 503 LEU A O 1
ATOM 3670 N N . ALA A 1 504 ? 2.373 -27.068 -0.942 1.00 31.02 504 ALA A N 1
ATOM 3671 C CA . ALA A 1 504 ? 1.265 -27.599 -1.738 1.00 31.02 504 ALA A CA 1
ATOM 3672 C C . ALA A 1 504 ? 0.779 -26.643 -2.848 1.00 31.02 504 ALA A C 1
ATOM 3674 O O . ALA A 1 504 ? 0.102 -27.088 -3.770 1.00 31.02 504 ALA A O 1
ATOM 3675 N N . ALA A 1 505 ? 1.109 -25.348 -2.775 1.00 30.69 505 ALA A N 1
ATOM 3676 C CA . ALA A 1 505 ? 0.685 -24.350 -3.759 1.00 30.69 505 ALA A CA 1
ATOM 3677 C C . ALA A 1 505 ? 1.557 -24.325 -5.031 1.00 30.69 505 ALA A C 1
ATOM 3679 O O . ALA A 1 505 ? 1.140 -23.756 -6.034 1.00 30.69 505 ALA A O 1
ATOM 3680 N N . CYS A 1 506 ? 2.737 -24.955 -5.007 1.00 28.06 506 CYS A N 1
ATOM 3681 C CA . CYS A 1 506 ? 3.697 -24.964 -6.119 1.00 28.06 506 CYS A CA 1
ATOM 3682 C C . CYS A 1 506 ? 3.666 -26.267 -6.946 1.00 28.06 506 CYS A C 1
ATOM 3684 O O . CYS A 1 506 ? 4.639 -26.581 -7.624 1.00 28.06 506 CYS A O 1
ATOM 3686 N N . ALA A 1 507 ? 2.596 -27.065 -6.842 1.00 31.73 507 ALA A N 1
ATOM 3687 C CA . ALA A 1 507 ? 2.525 -28.416 -7.406 1.00 31.73 507 ALA A CA 1
ATOM 3688 C C . ALA A 1 507 ? 1.200 -28.680 -8.148 1.00 31.73 507 ALA A C 1
ATOM 3690 O O . ALA A 1 507 ? 0.370 -29.478 -7.710 1.00 31.73 507 ALA A O 1
ATOM 3691 N N . ALA A 1 508 ? 1.023 -28.022 -9.294 1.00 28.36 508 ALA A N 1
ATOM 3692 C CA . ALA A 1 508 ? 0.030 -28.374 -10.307 1.00 28.36 508 ALA A CA 1
ATOM 3693 C C . ALA A 1 508 ? 0.670 -28.209 -11.701 1.00 28.36 508 ALA A C 1
ATOM 3695 O O . ALA A 1 508 ? 1.231 -27.143 -11.956 1.00 28.3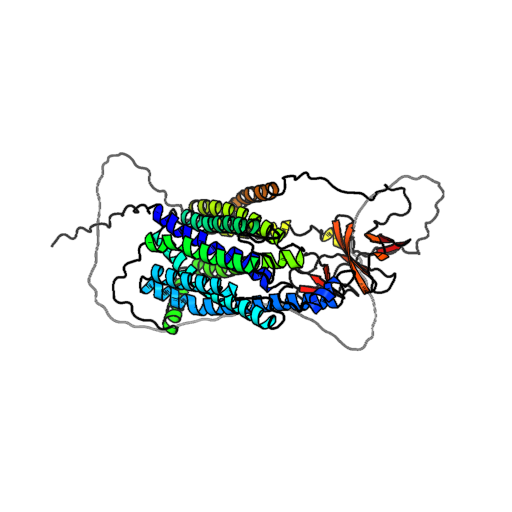6 508 ALA A O 1
ATOM 3696 N N . PRO A 1 509 ? 0.647 -29.231 -12.577 1.00 30.97 509 PRO A N 1
ATOM 3697 C CA . PRO A 1 509 ? 1.202 -29.124 -13.922 1.00 30.97 509 PRO A CA 1
ATOM 3698 C C . PRO A 1 509 ? 0.240 -28.393 -14.866 1.00 30.97 509 PRO A C 1
ATOM 3700 O O . PRO A 1 509 ? -0.980 -28.447 -14.692 1.00 30.97 509 PRO A O 1
ATOM 3703 N N . ALA A 1 510 ? 0.805 -27.767 -15.894 1.00 31.05 510 ALA A N 1
ATOM 3704 C CA . ALA A 1 510 ? 0.096 -27.351 -17.094 1.00 31.05 510 ALA A CA 1
ATOM 3705 C C . ALA A 1 510 ? 0.826 -27.972 -18.291 1.00 31.05 510 ALA A C 1
ATOM 3707 O O . ALA A 1 510 ? 1.941 -27.566 -18.608 1.00 31.05 510 ALA A O 1
ATOM 3708 N N . ASP A 1 511 ? 0.219 -28.989 -18.899 1.00 30.23 511 ASP A N 1
ATOM 3709 C CA . ASP A 1 511 ? 0.712 -29.602 -20.133 1.00 30.23 511 ASP A CA 1
ATOM 3710 C C . ASP A 1 511 ? 0.318 -28.716 -21.334 1.00 30.23 511 ASP A C 1
ATOM 3712 O O . ASP A 1 511 ? -0.801 -28.196 -21.376 1.00 30.23 511 ASP A O 1
ATOM 3716 N N . GLY A 1 512 ? 1.218 -28.537 -22.304 1.00 28.05 512 GLY A N 1
ATOM 3717 C CA . GLY A 1 512 ? 0.993 -27.674 -23.470 1.00 28.05 512 GLY A CA 1
ATOM 3718 C C . GLY A 1 512 ? 2.245 -27.546 -24.335 1.00 28.05 512 GLY A C 1
ATOM 3719 O O . GLY A 1 512 ? 3.100 -26.709 -24.065 1.00 28.05 512 GLY A O 1
ATOM 3720 N N . ASP A 1 513 ? 2.354 -28.416 -25.337 1.00 28.72 513 ASP A N 1
ATOM 3721 C CA . ASP A 1 513 ? 3.536 -28.606 -26.183 1.00 28.72 513 ASP A CA 1
ATOM 3722 C C . ASP A 1 513 ? 3.906 -27.374 -27.039 1.00 28.72 513 ASP A C 1
ATOM 3724 O O . ASP A 1 513 ? 3.038 -26.801 -27.694 1.00 28.72 513 ASP A O 1
ATOM 3728 N N . ASP A 1 514 ? 5.197 -27.013 -27.090 1.00 27.72 514 ASP A N 1
ATOM 3729 C CA . ASP A 1 514 ? 6.016 -27.105 -28.321 1.00 27.72 514 ASP A CA 1
ATOM 3730 C C . ASP A 1 514 ? 7.484 -26.669 -28.074 1.00 27.72 514 ASP A C 1
ATOM 3732 O O . ASP A 1 514 ? 7.756 -25.581 -27.570 1.00 27.72 514 ASP A O 1
ATOM 3736 N N . GLU A 1 515 ? 8.454 -27.503 -28.474 1.00 27.33 515 GLU A N 1
ATOM 3737 C CA . GLU A 1 515 ? 9.901 -27.214 -28.427 1.00 27.33 515 GLU A CA 1
ATOM 3738 C C . GLU A 1 515 ? 10.624 -27.888 -29.613 1.00 27.33 515 GLU A C 1
ATOM 3740 O O . GLU A 1 515 ? 10.331 -29.046 -29.923 1.00 27.33 515 GLU A O 1
ATOM 3745 N N . PRO A 1 516 ? 11.598 -27.214 -30.261 1.00 28.50 516 PRO A N 1
ATOM 3746 C CA . PRO A 1 516 ? 12.575 -27.901 -31.105 1.00 28.50 516 PRO A CA 1
ATOM 3747 C C . PRO A 1 516 ? 14.051 -27.585 -30.761 1.00 28.50 516 PRO A C 1
ATOM 3749 O O . PRO A 1 516 ? 14.767 -26.952 -31.533 1.00 28.50 516 PRO A O 1
ATOM 3752 N N . ALA A 1 517 ? 14.520 -28.128 -29.639 1.00 24.23 517 ALA A N 1
ATOM 3753 C CA . ALA A 1 517 ? 15.679 -29.019 -29.535 1.00 24.23 517 ALA A CA 1
ATOM 3754 C C . ALA A 1 517 ? 17.057 -28.611 -30.113 1.00 24.23 517 ALA A C 1
ATOM 3756 O O . ALA A 1 517 ? 17.353 -28.816 -31.292 1.00 24.23 517 ALA A O 1
ATOM 3757 N N . ALA A 1 518 ? 17.989 -28.319 -29.198 1.00 25.80 518 ALA A N 1
ATOM 3758 C CA . ALA A 1 518 ? 19.360 -28.858 -29.194 1.00 25.80 518 ALA A CA 1
ATOM 3759 C C . ALA A 1 518 ? 19.918 -28.806 -27.749 1.00 25.80 518 ALA A C 1
ATOM 3761 O O . ALA A 1 518 ? 19.740 -27.804 -27.071 1.00 25.80 518 ALA A O 1
ATOM 3762 N N . GLY A 1 519 ? 20.589 -29.809 -27.171 1.00 24.25 519 GLY A N 1
ATOM 3763 C CA . GLY A 1 519 ? 21.113 -31.067 -27.715 1.00 24.25 519 GLY A CA 1
ATOM 3764 C C . GLY A 1 519 ? 22.650 -31.064 -27.711 1.00 24.25 519 GLY A C 1
ATOM 3765 O O . GLY A 1 519 ? 23.249 -30.424 -28.564 1.00 24.25 519 GLY A O 1
ATOM 3766 N N . GLY A 1 520 ? 23.349 -31.757 -26.806 1.00 25.30 520 GLY A N 1
ATOM 3767 C CA . GLY A 1 520 ? 22.879 -32.593 -25.693 1.00 25.30 520 GLY A CA 1
ATOM 3768 C C . GLY A 1 520 ? 24.041 -33.035 -24.784 1.00 25.30 520 GLY A C 1
ATOM 3769 O O . GLY A 1 520 ? 25.199 -32.729 -25.058 1.00 25.30 520 GLY A O 1
ATOM 3770 N N . GLY A 1 521 ? 23.743 -33.741 -23.689 1.00 27.75 521 GLY A N 1
ATOM 3771 C CA . GLY A 1 521 ? 24.751 -34.128 -22.691 1.00 27.75 521 GLY A CA 1
ATOM 3772 C C . GLY A 1 521 ? 25.609 -35.343 -23.073 1.00 27.75 521 GLY A C 1
ATOM 3773 O O . GLY A 1 521 ? 25.126 -36.289 -23.694 1.00 27.75 521 GLY A O 1
ATOM 3774 N N . ALA A 1 522 ? 26.862 -35.354 -22.609 1.00 28.81 522 ALA A N 1
ATOM 3775 C CA . ALA A 1 522 ? 27.763 -36.507 -22.638 1.00 28.81 522 ALA A CA 1
ATOM 3776 C C . ALA A 1 522 ? 28.252 -36.835 -21.216 1.00 28.81 522 ALA A C 1
ATOM 3778 O O . ALA A 1 522 ? 28.481 -35.938 -20.408 1.00 28.81 522 ALA A O 1
ATOM 3779 N N . SER A 1 523 ? 28.390 -38.125 -20.895 1.00 28.08 523 SER A N 1
ATOM 3780 C CA . SER A 1 523 ? 28.933 -38.585 -19.606 1.00 28.08 523 SER A CA 1
ATOM 3781 C C . SER A 1 523 ? 30.450 -38.780 -19.665 1.00 28.08 523 SER A C 1
ATOM 3783 O O . SER A 1 523 ? 31.020 -38.935 -20.741 1.00 28.08 523 SER A O 1
ATOM 3785 N N . ALA A 1 524 ? 31.088 -38.759 -18.495 1.00 38.06 524 ALA A N 1
ATOM 3786 C CA . ALA A 1 524 ? 32.539 -38.699 -18.350 1.00 38.06 524 ALA A CA 1
ATOM 3787 C C . ALA A 1 524 ? 33.305 -39.917 -18.896 1.00 38.06 524 ALA A C 1
ATOM 3789 O O . ALA A 1 524 ? 32.862 -41.057 -18.756 1.00 38.06 524 ALA A O 1
ATOM 3790 N N . ASP A 1 525 ? 34.535 -39.655 -19.342 1.00 28.55 525 ASP A N 1
ATOM 3791 C CA . ASP A 1 525 ? 35.651 -40.596 -19.237 1.00 28.55 525 ASP A CA 1
ATOM 3792 C C . ASP A 1 525 ? 36.886 -39.864 -18.657 1.00 28.55 525 ASP A C 1
ATOM 3794 O O . ASP A 1 525 ? 36.962 -38.633 -18.690 1.00 28.55 525 ASP A O 1
ATOM 3798 N N . GLY A 1 526 ? 37.792 -40.584 -17.990 1.00 29.09 526 GLY A N 1
ATOM 3799 C CA . GLY A 1 526 ? 38.672 -39.993 -16.962 1.00 29.09 526 GLY A CA 1
ATOM 3800 C C . GLY A 1 526 ? 40.017 -39.415 -17.439 1.00 29.09 526 GLY A C 1
ATOM 3801 O O . GLY A 1 526 ? 40.730 -40.059 -18.203 1.00 29.09 526 GLY A O 1
ATOM 3802 N N . GLY A 1 527 ? 40.436 -38.252 -16.900 1.00 29.45 527 GLY A N 1
ATOM 3803 C CA . GLY A 1 527 ? 41.740 -37.652 -17.264 1.00 29.45 527 GLY A CA 1
ATOM 3804 C C . GLY A 1 527 ? 42.389 -36.584 -16.359 1.00 29.45 527 GLY A C 1
ATOM 3805 O O . GLY A 1 527 ? 43.582 -36.341 -16.515 1.00 29.45 527 GLY A O 1
ATOM 3806 N N . GLY A 1 528 ? 41.689 -35.949 -15.407 1.00 36.88 528 GLY A N 1
ATOM 3807 C CA . GLY A 1 528 ? 42.307 -34.889 -14.574 1.00 36.88 528 GLY A CA 1
ATOM 3808 C C . GLY A 1 528 ? 41.337 -33.905 -13.909 1.00 36.88 528 GLY A C 1
ATOM 3809 O O . GLY A 1 528 ? 41.642 -32.714 -13.791 1.00 36.88 528 GLY A O 1
ATOM 3810 N N . SER A 1 529 ? 40.158 -34.393 -13.518 1.00 44.38 529 SER A N 1
ATOM 3811 C CA . SER A 1 529 ? 38.976 -33.597 -13.175 1.00 44.38 529 SER A CA 1
ATOM 3812 C C . SER A 1 529 ? 39.165 -32.665 -11.970 1.00 44.38 529 SER A C 1
ATOM 3814 O O . SER A 1 529 ? 39.076 -33.092 -10.817 1.00 44.38 529 SER A O 1
ATOM 3816 N N . GLY A 1 530 ? 39.315 -31.370 -12.251 1.00 59.94 530 GLY A N 1
ATOM 3817 C CA . GLY A 1 530 ? 38.563 -30.372 -11.489 1.00 59.94 530 GLY A CA 1
ATOM 3818 C C . GLY A 1 530 ? 37.107 -30.390 -11.966 1.00 59.94 530 GLY A C 1
ATOM 3819 O O . GLY A 1 530 ? 36.831 -30.903 -13.050 1.00 59.94 530 GLY A O 1
ATOM 3820 N N . ALA A 1 531 ? 36.177 -29.847 -11.183 1.00 78.12 531 ALA A N 1
ATOM 3821 C CA . ALA A 1 531 ? 34.844 -29.555 -11.708 1.00 78.12 531 ALA A CA 1
ATOM 3822 C C . ALA A 1 531 ? 34.934 -28.334 -12.636 1.00 78.12 531 ALA A C 1
ATOM 3824 O O . ALA A 1 531 ? 35.549 -27.337 -12.245 1.00 78.12 531 ALA A O 1
ATOM 3825 N N . VAL A 1 532 ? 34.347 -28.428 -13.831 1.00 84.06 532 VAL A N 1
ATOM 3826 C CA . VAL A 1 532 ? 34.135 -27.287 -14.736 1.00 84.06 532 VAL A CA 1
ATOM 3827 C C . VAL A 1 532 ? 33.081 -26.369 -14.116 1.00 84.06 532 VAL A C 1
ATOM 3829 O O . VAL A 1 532 ? 32.091 -26.857 -13.575 1.00 84.06 532 VAL A O 1
ATOM 3832 N N . LEU A 1 533 ? 33.319 -25.059 -14.167 1.00 84.69 533 LEU A N 1
ATOM 3833 C CA . LEU A 1 533 ? 32.441 -24.022 -13.615 1.00 84.69 533 LEU A CA 1
ATOM 3834 C C . LEU A 1 533 ? 31.738 -23.211 -14.711 1.00 84.69 533 LEU A C 1
ATOM 3836 O O . LEU A 1 533 ? 30.556 -22.914 -14.592 1.00 84.69 533 LEU A O 1
ATOM 3840 N N . ALA A 1 534 ? 32.480 -22.852 -15.759 1.00 88.31 534 ALA A N 1
ATOM 3841 C CA . ALA A 1 534 ? 32.019 -22.139 -16.949 1.00 88.31 534 ALA A CA 1
ATOM 3842 C C . ALA A 1 534 ? 33.062 -22.293 -18.066 1.00 88.31 534 ALA A C 1
ATOM 3844 O O . ALA A 1 534 ? 34.199 -22.714 -17.807 1.00 88.31 534 ALA A O 1
ATOM 3845 N N . ARG A 1 535 ? 32.721 -21.902 -19.295 1.00 87.69 535 ARG A N 1
ATOM 3846 C CA . ARG A 1 535 ? 33.703 -21.710 -20.368 1.00 87.69 535 ARG A CA 1
ATOM 3847 C C . ARG A 1 535 ? 34.300 -20.307 -20.234 1.00 87.69 535 ARG A C 1
ATOM 3849 O O . ARG A 1 535 ? 33.674 -19.387 -19.715 1.00 87.69 535 ARG A O 1
ATOM 3856 N N . LEU A 1 536 ? 35.543 -20.129 -20.672 1.00 87.56 536 LEU A N 1
ATOM 3857 C CA . LEU A 1 536 ? 36.273 -18.865 -20.527 1.00 87.56 536 LEU A CA 1
ATOM 3858 C C . LEU A 1 536 ? 35.610 -17.711 -21.299 1.00 87.56 536 LEU A C 1
ATOM 3860 O O . LEU A 1 536 ? 35.738 -16.559 -20.896 1.00 87.56 536 LEU A O 1
ATOM 3864 N N . GLU A 1 537 ? 34.908 -18.031 -22.389 1.00 86.06 537 GLU A N 1
ATOM 3865 C CA . GLU A 1 537 ? 34.137 -17.078 -23.197 1.00 86.06 537 GLU A CA 1
ATOM 3866 C C . GLU A 1 537 ? 32.841 -16.601 -22.523 1.00 86.06 537 GLU A C 1
ATOM 3868 O O . GLU A 1 537 ? 32.356 -15.528 -22.869 1.00 86.06 537 GLU A O 1
ATOM 3873 N N . ASP A 1 538 ? 32.331 -17.338 -21.527 1.00 84.94 538 ASP A N 1
ATOM 3874 C CA . ASP A 1 538 ? 31.141 -16.957 -20.754 1.00 84.94 538 ASP A CA 1
ATOM 3875 C C . ASP A 1 538 ? 31.471 -15.902 -19.674 1.00 84.94 538 ASP A C 1
ATOM 3877 O O . ASP A 1 538 ? 30.575 -15.257 -19.133 1.00 84.94 538 ASP A O 1
ATOM 3881 N N . VAL A 1 539 ? 32.758 -15.725 -19.328 1.00 86.31 539 VAL A N 1
ATOM 3882 C CA . VAL A 1 539 ? 33.221 -14.775 -18.300 1.00 86.31 539 VAL A CA 1
ATOM 3883 C C . VAL A 1 539 ? 33.817 -13.531 -18.982 1.00 86.31 539 VAL A C 1
ATOM 3885 O O . VAL A 1 539 ? 34.924 -13.615 -19.521 1.00 86.31 539 VAL A O 1
ATOM 3888 N N . PRO A 1 540 ? 33.139 -12.368 -18.969 1.00 83.38 540 PRO A N 1
ATOM 3889 C CA . PRO A 1 540 ? 33.576 -11.194 -19.725 1.00 83.38 540 PRO A CA 1
ATOM 3890 C C . PRO A 1 540 ? 34.863 -10.563 -19.168 1.00 83.38 540 PRO A C 1
ATOM 3892 O O . PRO A 1 540 ? 35.047 -10.443 -17.956 1.00 83.38 540 PRO A O 1
ATOM 3895 N N . VAL A 1 541 ? 35.747 -10.105 -20.063 1.00 85.38 541 VAL A N 1
ATOM 3896 C CA . VAL A 1 541 ? 36.991 -9.398 -19.701 1.00 85.38 541 VAL A CA 1
ATOM 3897 C C . VAL A 1 541 ? 36.655 -8.091 -18.977 1.00 85.38 541 VAL A C 1
ATOM 3899 O O . VAL A 1 541 ? 35.985 -7.230 -19.540 1.00 85.38 541 VAL A O 1
ATOM 3902 N N . GLY A 1 542 ? 37.156 -7.923 -17.754 1.00 80.06 542 GLY A N 1
ATOM 3903 C CA . GLY A 1 542 ? 36.846 -6.777 -16.893 1.00 80.06 542 GLY A CA 1
ATOM 3904 C C . GLY A 1 542 ? 35.492 -6.869 -16.178 1.00 80.06 542 GLY A C 1
ATOM 3905 O O . GLY A 1 542 ? 35.150 -5.948 -15.445 1.00 80.06 542 GLY A O 1
ATOM 3906 N N . GLY A 1 543 ? 34.747 -7.964 -16.363 1.00 82.25 543 GLY A N 1
ATOM 3907 C CA . GLY A 1 543 ? 33.469 -8.230 -15.708 1.00 82.25 543 GLY A CA 1
ATOM 3908 C C . GLY A 1 543 ? 33.459 -9.562 -14.955 1.00 82.25 543 GLY A C 1
ATOM 3909 O O . GLY A 1 543 ? 34.509 -10.124 -14.607 1.00 82.25 543 GLY A O 1
ATOM 3910 N N . ALA A 1 544 ? 32.252 -10.049 -14.662 1.00 87.56 544 ALA A N 1
ATOM 3911 C CA . ALA A 1 544 ? 32.043 -11.138 -13.720 1.00 87.56 544 ALA A CA 1
ATOM 3912 C C . ALA A 1 544 ? 30.766 -11.959 -13.998 1.00 87.56 544 ALA A C 1
ATOM 3914 O O . ALA A 1 544 ? 29.753 -11.417 -14.423 1.00 87.56 544 ALA A O 1
ATOM 3915 N N . LEU A 1 545 ? 30.812 -13.264 -13.715 1.00 87.69 545 LEU A N 1
ATOM 3916 C CA . LEU A 1 545 ? 29.757 -14.251 -13.967 1.00 87.69 545 LEU A CA 1
ATOM 3917 C C . LEU A 1 545 ? 29.413 -15.016 -12.678 1.00 87.69 545 LEU A C 1
ATOM 3919 O O . LEU A 1 545 ? 30.301 -15.584 -12.039 1.00 87.69 545 LEU A O 1
ATOM 3923 N N . SER A 1 546 ? 28.130 -15.086 -12.315 1.00 88.75 546 SER A N 1
ATOM 3924 C CA . SER A 1 546 ? 27.658 -15.958 -11.224 1.00 88.75 546 SER A CA 1
ATOM 3925 C C . SER A 1 546 ? 27.570 -17.413 -11.693 1.00 88.75 546 SER A C 1
ATOM 3927 O O . SER A 1 546 ? 26.969 -17.677 -12.730 1.00 88.75 546 SER A O 1
ATOM 3929 N N . VAL A 1 547 ? 28.115 -18.357 -10.921 1.00 87.25 547 VAL A N 1
ATOM 3930 C CA . VAL A 1 547 ? 28.070 -19.803 -11.218 1.00 87.25 547 VAL A CA 1
ATOM 3931 C C . VAL A 1 547 ? 27.849 -20.623 -9.948 1.00 87.25 547 VAL A C 1
ATOM 3933 O O . VAL A 1 547 ? 28.314 -20.247 -8.870 1.00 87.25 547 VAL A O 1
ATOM 3936 N N . ASP A 1 548 ? 27.203 -21.782 -10.063 1.00 83.50 548 ASP A N 1
ATOM 3937 C CA . ASP A 1 548 ? 27.147 -22.751 -8.967 1.00 83.50 548 ASP A CA 1
ATOM 3938 C C . ASP A 1 548 ? 28.422 -23.607 -8.947 1.00 83.50 548 ASP A C 1
ATOM 3940 O O . ASP A 1 548 ? 28.759 -24.313 -9.897 1.00 83.50 548 ASP A O 1
ATOM 3944 N N . GLY A 1 549 ? 29.170 -23.514 -7.847 1.00 78.19 549 GLY A N 1
ATOM 3945 C CA . GLY A 1 549 ? 30.369 -24.305 -7.598 1.00 78.19 549 GLY A CA 1
ATOM 3946 C C . GLY A 1 549 ? 30.075 -25.693 -7.014 1.00 78.19 549 GLY A C 1
ATOM 3947 O O . GLY A 1 549 ? 28.923 -26.056 -6.769 1.00 78.19 549 GLY A O 1
ATOM 3948 N N . PRO A 1 550 ? 31.124 -26.489 -6.724 1.00 74.00 550 PRO A N 1
ATOM 3949 C CA . PRO A 1 550 ? 30.967 -27.826 -6.158 1.00 74.00 550 PRO A CA 1
ATOM 3950 C C . PRO A 1 550 ? 30.193 -27.814 -4.832 1.00 74.00 550 PRO A C 1
ATOM 3952 O O . PRO A 1 550 ? 30.441 -26.964 -3.976 1.00 74.00 550 PRO A O 1
ATOM 3955 N N . ASP A 1 551 ? 29.311 -28.803 -4.647 1.00 70.56 551 ASP A N 1
ATOM 3956 C CA . ASP A 1 551 ? 28.387 -28.911 -3.503 1.00 70.56 551 ASP A CA 1
ATOM 3957 C C . ASP A 1 551 ? 27.412 -27.715 -3.353 1.00 70.56 551 ASP A C 1
ATOM 3959 O O . ASP A 1 551 ? 27.138 -27.288 -2.227 1.00 70.56 551 ASP A O 1
ATOM 3963 N N . ASP A 1 552 ? 26.895 -27.181 -4.467 1.00 72.06 552 ASP A N 1
ATOM 3964 C CA . ASP A 1 552 ? 25.905 -26.087 -4.520 1.00 72.06 552 ASP A CA 1
ATOM 3965 C C . ASP A 1 552 ? 26.366 -24.815 -3.768 1.00 72.06 552 ASP A C 1
ATOM 3967 O O . ASP A 1 552 ? 25.593 -24.120 -3.097 1.00 72.06 552 ASP A O 1
ATOM 3971 N N . VAL A 1 553 ? 27.673 -24.532 -3.821 1.00 79.50 553 VAL A N 1
ATOM 3972 C CA . VAL A 1 553 ? 28.271 -23.318 -3.248 1.00 79.50 553 VAL A CA 1
ATOM 3973 C C . VAL A 1 553 ? 28.268 -22.233 -4.324 1.00 79.50 553 VAL A C 1
ATOM 3975 O O . VAL A 1 553 ? 29.030 -22.369 -5.279 1.00 79.50 553 VAL A O 1
ATOM 3978 N N . PRO A 1 554 ? 27.494 -21.141 -4.188 1.00 83.88 554 PRO A N 1
ATOM 3979 C CA . PRO A 1 554 ? 27.463 -20.106 -5.212 1.00 83.88 554 PRO A CA 1
ATOM 3980 C C . PRO A 1 554 ? 28.814 -19.382 -5.263 1.00 83.88 554 PRO A C 1
ATOM 3982 O O . PRO A 1 554 ? 29.393 -19.033 -4.225 1.00 83.88 554 PRO A O 1
ATOM 3985 N N . LEU A 1 555 ? 29.314 -19.157 -6.474 1.00 89.56 555 LEU A N 1
ATOM 3986 C CA . LEU A 1 555 ? 30.567 -18.477 -6.780 1.00 89.56 555 LEU A CA 1
ATOM 3987 C C . LEU A 1 555 ? 30.311 -17.302 -7.734 1.00 89.56 555 LEU A C 1
ATOM 3989 O O . LEU A 1 555 ? 29.362 -17.320 -8.513 1.00 89.56 555 LEU A O 1
ATOM 3993 N N . VAL A 1 556 ? 31.198 -16.310 -7.714 1.00 91.31 556 VAL A N 1
ATOM 3994 C CA . VAL A 1 556 ? 31.350 -15.359 -8.820 1.00 91.31 556 VAL A CA 1
ATOM 3995 C C . VAL A 1 556 ? 32.734 -15.555 -9.428 1.00 91.31 556 VAL A C 1
ATOM 3997 O O . VAL A 1 556 ? 33.744 -15.444 -8.729 1.00 91.31 556 VAL A O 1
ATOM 4000 N N . LEU A 1 557 ? 32.777 -15.859 -10.723 1.00 91.25 557 LEU A N 1
ATOM 4001 C CA . LEU A 1 557 ? 33.985 -15.828 -11.539 1.00 91.25 557 LEU A CA 1
ATOM 4002 C C . LEU A 1 557 ? 34.203 -14.394 -12.014 1.00 91.25 557 LEU A C 1
ATOM 4004 O O . LEU A 1 557 ? 33.317 -13.817 -12.626 1.00 91.25 557 LEU A O 1
ATOM 4008 N N . VAL A 1 558 ? 35.373 -13.826 -11.764 1.00 90.94 558 VAL A N 1
ATOM 4009 C CA . VAL A 1 558 ? 35.769 -12.490 -12.225 1.00 90.94 558 VAL A CA 1
ATOM 4010 C C . VAL A 1 558 ? 36.954 -12.653 -13.165 1.00 90.94 558 VAL A C 1
ATOM 4012 O O . VAL A 1 558 ? 37.845 -13.453 -12.873 1.00 90.94 558 VAL A O 1
ATOM 4015 N N . GLN A 1 559 ? 37.007 -11.900 -14.266 1.00 90.38 559 GLN A N 1
ATOM 4016 C CA . GLN A 1 559 ? 38.136 -11.938 -15.204 1.00 90.38 559 GLN A CA 1
ATOM 4017 C C . GLN A 1 559 ? 38.823 -10.562 -15.331 1.00 90.38 559 GLN A C 1
ATOM 4019 O O . GLN A 1 559 ? 38.618 -9.873 -16.331 1.00 90.38 559 GLN A O 1
ATOM 4024 N N . PRO A 1 560 ? 39.663 -10.129 -14.361 1.00 84.12 560 PRO A N 1
ATOM 4025 C CA . PRO A 1 560 ? 40.239 -8.774 -14.355 1.00 84.12 560 PRO A CA 1
ATOM 4026 C C . PRO A 1 560 ? 41.123 -8.457 -15.571 1.00 84.12 560 PRO A C 1
ATOM 4028 O O . PRO A 1 560 ? 41.285 -7.302 -15.950 1.00 84.12 560 PRO A O 1
ATOM 4031 N N . THR A 1 561 ? 41.711 -9.483 -16.195 1.00 84.19 561 THR A N 1
ATOM 4032 C CA . THR A 1 561 ? 42.447 -9.379 -17.464 1.00 84.19 561 THR A CA 1
ATOM 4033 C C . THR A 1 561 ? 42.190 -10.621 -18.309 1.00 84.19 561 THR A C 1
ATOM 4035 O O . THR A 1 561 ? 41.976 -11.701 -17.759 1.00 84.19 561 THR A O 1
ATOM 4038 N N . ALA A 1 562 ? 42.222 -10.483 -19.637 1.00 83.81 562 ALA A N 1
ATOM 4039 C CA . ALA A 1 562 ? 41.857 -11.556 -20.561 1.00 83.81 562 ALA A CA 1
ATOM 4040 C C . ALA A 1 562 ? 42.625 -12.865 -20.280 1.00 83.81 562 ALA A C 1
ATOM 4042 O O . ALA A 1 562 ? 43.856 -12.887 -20.288 1.00 83.81 562 ALA A O 1
ATOM 4043 N N . GLY A 1 563 ? 41.887 -13.949 -20.020 1.00 80.12 563 GLY A N 1
ATOM 4044 C CA . GLY A 1 563 ? 42.442 -15.264 -19.668 1.00 80.12 563 GLY A CA 1
ATOM 4045 C C . GLY A 1 563 ? 42.827 -15.468 -18.193 1.00 80.12 563 GLY A C 1
ATOM 4046 O O . GLY A 1 563 ? 43.118 -16.598 -17.804 1.00 80.12 563 GLY A O 1
ATOM 4047 N N . THR A 1 564 ? 42.787 -14.428 -17.354 1.00 85.62 564 THR A N 1
ATOM 4048 C CA . THR A 1 564 ? 43.047 -14.520 -15.906 1.00 85.62 564 THR A CA 1
ATOM 4049 C C . THR A 1 564 ? 41.727 -14.494 -15.141 1.00 85.62 564 THR A C 1
ATOM 4051 O O . THR A 1 564 ? 41.139 -13.427 -14.981 1.00 85.62 564 THR A O 1
ATOM 4054 N N . VAL A 1 565 ? 41.268 -15.649 -14.649 1.00 89.50 565 VAL A N 1
ATOM 4055 C CA . VAL A 1 565 ? 40.017 -15.769 -13.876 1.00 89.50 565 VAL A CA 1
ATOM 4056 C C . VAL A 1 565 ? 40.306 -16.003 -12.391 1.00 89.50 565 VAL A C 1
ATOM 4058 O O . VAL A 1 565 ? 41.137 -16.840 -12.039 1.00 89.50 565 VAL A O 1
ATOM 4061 N N . VAL A 1 566 ? 39.579 -15.297 -11.525 1.00 90.19 566 VAL A N 1
ATOM 4062 C CA . VAL A 1 566 ? 39.545 -15.481 -10.066 1.00 90.19 566 VAL A CA 1
ATOM 4063 C C . VAL A 1 566 ? 38.129 -15.890 -9.668 1.00 90.19 566 VAL A C 1
ATOM 4065 O O . VAL A 1 566 ? 37.167 -15.326 -10.181 1.00 90.19 566 VAL A O 1
ATOM 4068 N N . ALA A 1 567 ? 37.976 -16.853 -8.757 1.00 91.06 567 ALA A N 1
ATOM 4069 C CA . ALA A 1 567 ? 36.670 -17.227 -8.219 1.00 91.06 567 ALA A CA 1
ATOM 4070 C C . ALA A 1 567 ? 36.521 -16.754 -6.768 1.00 91.06 567 ALA A C 1
ATOM 4072 O O . ALA A 1 567 ? 37.337 -17.090 -5.907 1.00 91.06 567 ALA A O 1
ATOM 4073 N N . TYR A 1 568 ? 35.445 -16.026 -6.485 1.00 92.31 568 TYR A N 1
ATOM 4074 C CA . TYR A 1 568 ? 35.031 -15.657 -5.134 1.00 92.31 568 TYR A CA 1
ATOM 4075 C C . TYR A 1 568 ? 33.844 -16.510 -4.706 1.00 92.31 568 TYR A C 1
ATOM 4077 O O . TYR A 1 568 ? 32.925 -16.738 -5.487 1.00 92.31 568 TYR A O 1
ATOM 4085 N N . VAL A 1 569 ? 33.816 -16.947 -3.449 1.00 90.81 569 VAL A N 1
ATOM 4086 C CA . VAL A 1 569 ? 32.612 -17.521 -2.845 1.00 90.81 569 VAL A CA 1
ATOM 4087 C C . VAL A 1 569 ? 31.592 -16.398 -2.684 1.00 90.81 569 VAL A C 1
ATOM 4089 O O . VAL A 1 569 ? 31.812 -15.452 -1.925 1.00 90.81 569 VAL A O 1
ATOM 4092 N N . ALA A 1 570 ? 30.469 -16.517 -3.388 1.00 90.25 570 ALA A N 1
ATOM 4093 C CA . ALA A 1 570 ? 29.442 -15.492 -3.548 1.00 90.25 570 ALA A CA 1
ATOM 4094 C C . ALA A 1 570 ? 28.549 -15.350 -2.304 1.00 90.25 570 ALA A C 1
ATOM 4096 O O . ALA A 1 570 ? 27.330 -15.280 -2.403 1.00 90.25 570 ALA A O 1
ATOM 4097 N N . VAL A 1 571 ? 29.128 -15.361 -1.103 1.00 86.81 571 VAL A N 1
ATOM 4098 C CA . VAL A 1 571 ? 28.401 -15.394 0.170 1.00 86.81 571 VAL A CA 1
ATOM 4099 C C . VAL A 1 571 ? 28.865 -14.229 1.032 1.00 86.81 571 VAL A C 1
ATOM 4101 O O . VAL A 1 571 ? 29.953 -14.246 1.601 1.00 86.81 571 VAL A O 1
ATOM 4104 N N . CYS A 1 572 ? 28.014 -13.209 1.147 1.00 88.31 572 CYS A N 1
ATOM 4105 C CA . CYS A 1 572 ? 28.330 -11.966 1.842 1.00 88.31 572 CYS A CA 1
ATOM 4106 C C . CYS A 1 572 ? 28.676 -12.222 3.317 1.00 88.31 572 CYS A C 1
ATOM 4108 O O . CYS A 1 572 ? 27.822 -12.663 4.094 1.00 88.31 572 CYS A O 1
ATOM 4110 N N . THR A 1 573 ? 29.896 -11.865 3.718 1.00 88.69 573 THR A N 1
ATOM 4111 C CA . THR A 1 573 ? 30.453 -12.096 5.063 1.00 88.69 573 THR A CA 1
ATOM 4112 C C . THR A 1 573 ? 29.616 -11.503 6.202 1.00 88.69 573 THR A C 1
ATOM 4114 O O . THR A 1 573 ? 29.530 -12.098 7.273 1.00 88.69 573 THR A O 1
ATOM 4117 N N . HIS A 1 574 ? 28.904 -10.396 5.963 1.00 83.19 574 HIS A N 1
ATOM 4118 C CA . HIS A 1 574 ? 28.007 -9.772 6.944 1.00 83.19 574 HIS A CA 1
ATOM 4119 C C . HIS A 1 574 ? 26.846 -10.686 7.388 1.00 83.19 574 HIS A C 1
ATOM 4121 O O . HIS A 1 574 ? 26.599 -10.853 8.584 1.00 83.19 574 HIS A O 1
ATOM 4127 N N . GLN A 1 575 ? 26.068 -11.239 6.446 1.00 82.44 575 GLN A N 1
ATOM 4128 C CA . GLN A 1 575 ? 24.808 -11.933 6.767 1.00 82.44 575 GLN A CA 1
ATOM 4129 C C . GLN A 1 575 ? 24.462 -13.137 5.869 1.00 82.44 575 GLN A C 1
ATOM 4131 O O . GLN A 1 575 ? 23.341 -13.646 5.968 1.00 82.44 575 GLN A O 1
ATOM 4136 N N . GLY A 1 576 ? 25.391 -13.633 5.050 1.00 79.31 576 GLY A N 1
ATOM 4137 C CA . GLY A 1 576 ? 25.228 -14.861 4.264 1.00 79.31 576 GLY A CA 1
ATOM 4138 C C . GLY A 1 576 ? 24.123 -14.798 3.208 1.00 79.31 576 GLY A C 1
ATOM 4139 O O . GLY A 1 576 ? 23.433 -15.791 2.993 1.00 79.31 576 GLY A O 1
ATOM 4140 N N . CYS A 1 577 ? 23.907 -13.622 2.615 1.00 82.19 577 CYS A N 1
ATOM 4141 C CA . CYS A 1 577 ? 23.150 -13.499 1.370 1.00 82.19 577 CYS A CA 1
ATOM 4142 C C . CYS A 1 577 ? 24.081 -13.744 0.182 1.00 82.19 577 CYS A C 1
ATOM 4144 O O . CYS A 1 577 ? 25.280 -13.468 0.296 1.00 82.19 577 CYS A O 1
ATOM 4146 N N . THR A 1 578 ? 23.530 -14.215 -0.936 1.00 85.88 578 THR A N 1
ATOM 4147 C CA . THR A 1 578 ? 24.279 -14.315 -2.189 1.00 85.88 578 THR A CA 1
ATOM 4148 C C . THR A 1 578 ? 24.766 -12.927 -2.612 1.00 85.88 578 THR A C 1
ATOM 4150 O O . THR A 1 578 ? 24.021 -11.953 -2.494 1.00 85.88 578 THR A O 1
ATOM 4153 N N . VAL A 1 579 ? 26.023 -12.832 -3.033 1.00 88.06 579 VAL A N 1
ATOM 4154 C CA . VAL A 1 579 ? 26.604 -11.646 -3.675 1.00 88.06 579 VAL A CA 1
ATOM 4155 C C . VAL A 1 579 ? 26.475 -11.836 -5.178 1.00 88.06 579 VAL A C 1
ATOM 4157 O O . VAL A 1 579 ? 26.759 -12.922 -5.671 1.00 88.06 579 VAL A O 1
ATOM 4160 N N . VAL A 1 580 ? 26.044 -10.799 -5.883 1.00 87.88 580 VAL A N 1
ATOM 4161 C CA . VAL A 1 580 ? 25.928 -10.789 -7.345 1.00 87.88 580 VAL A CA 1
ATOM 4162 C C . VAL A 1 580 ? 26.965 -9.830 -7.934 1.00 87.88 580 VAL A C 1
ATOM 4164 O O . VAL A 1 580 ? 27.377 -8.899 -7.235 1.00 87.88 580 VAL A O 1
ATOM 4167 N N . PRO A 1 581 ? 27.429 -10.038 -9.174 1.00 86.12 581 PRO A N 1
ATOM 4168 C CA . PRO A 1 581 ? 28.156 -9.003 -9.895 1.00 86.12 581 PRO A CA 1
ATOM 4169 C C . PRO A 1 581 ? 27.248 -7.795 -10.167 1.00 86.12 581 PRO A C 1
ATOM 4171 O O . PRO A 1 581 ? 26.042 -7.947 -10.345 1.00 86.12 581 PRO A O 1
ATOM 4174 N N . ASP A 1 582 ? 27.843 -6.606 -10.171 1.00 80.94 582 ASP A N 1
ATOM 4175 C CA . ASP A 1 582 ? 27.227 -5.331 -10.540 1.00 80.94 582 ASP A CA 1
ATOM 4176 C C . ASP A 1 582 ? 28.328 -4.480 -11.188 1.00 80.94 582 ASP A C 1
ATOM 4178 O O . ASP A 1 582 ? 29.160 -3.883 -10.501 1.00 80.94 582 ASP A O 1
ATOM 4182 N N . ARG A 1 583 ? 28.385 -4.500 -12.526 1.00 77.62 583 ARG A N 1
ATOM 4183 C CA . ARG A 1 583 ? 29.384 -3.782 -13.339 1.00 77.62 583 ARG A CA 1
ATOM 4184 C C . ARG A 1 583 ? 30.823 -4.167 -12.948 1.00 77.62 583 ARG A C 1
ATOM 4186 O O . ARG A 1 583 ? 31.230 -5.307 -13.158 1.00 77.62 583 ARG A O 1
ATOM 4193 N N . ASP A 1 584 ? 31.597 -3.231 -12.399 1.00 80.44 584 ASP A N 1
ATOM 4194 C CA . ASP A 1 584 ? 32.986 -3.400 -11.959 1.00 80.44 584 ASP A CA 1
ATOM 4195 C C . ASP A 1 584 ? 33.128 -3.838 -10.487 1.00 80.44 584 ASP A C 1
ATOM 4197 O O . ASP A 1 584 ? 34.246 -4.048 -10.008 1.00 80.44 584 ASP A O 1
ATOM 4201 N N . VAL A 1 585 ? 32.020 -4.024 -9.761 1.00 88.31 585 VAL A N 1
ATOM 4202 C CA . VAL A 1 585 ? 31.991 -4.412 -8.341 1.00 88.31 585 VAL A CA 1
ATOM 4203 C C . VAL A 1 585 ? 31.124 -5.653 -8.087 1.00 88.31 585 VAL A C 1
ATOM 4205 O O . VAL A 1 585 ? 30.440 -6.175 -8.963 1.00 88.31 585 VAL A O 1
ATOM 4208 N N . LEU A 1 586 ? 31.177 -6.173 -6.858 1.00 90.56 586 LEU A N 1
ATOM 4209 C CA . LEU A 1 586 ? 30.359 -7.297 -6.397 1.00 90.56 586 LEU A CA 1
ATOM 4210 C C . LEU A 1 586 ? 29.450 -6.822 -5.252 1.00 90.56 586 LEU A C 1
ATOM 4212 O O . LEU A 1 586 ? 29.942 -6.346 -4.228 1.00 90.56 586 LEU A O 1
ATOM 4216 N N . VAL A 1 587 ? 28.128 -6.942 -5.385 1.00 90.19 587 VAL A N 1
ATOM 4217 C CA . VAL A 1 587 ? 27.147 -6.315 -4.480 1.00 90.19 587 VAL A CA 1
ATOM 4218 C C . VAL A 1 587 ? 26.278 -7.341 -3.747 1.00 90.19 587 VAL A C 1
ATOM 4220 O O . VAL A 1 587 ? 25.792 -8.327 -4.295 1.00 90.19 587 VAL A O 1
ATOM 4223 N N . CYS A 1 588 ? 26.057 -7.099 -2.454 1.00 88.75 588 CYS A N 1
ATOM 4224 C CA . CYS A 1 588 ? 25.110 -7.834 -1.620 1.00 88.75 588 CYS A CA 1
ATOM 4225 C C . CYS A 1 588 ? 23.749 -7.109 -1.575 1.00 88.75 588 CYS A C 1
ATOM 4227 O O . CYS A 1 588 ? 23.609 -6.141 -0.809 1.00 88.75 588 CYS A O 1
ATOM 4229 N N . PRO A 1 589 ? 22.709 -7.598 -2.281 1.00 80.25 589 PRO A N 1
ATOM 4230 C CA . PRO A 1 589 ? 21.414 -6.915 -2.388 1.00 80.25 589 PRO A CA 1
ATOM 4231 C C . PRO A 1 589 ? 20.651 -6.823 -1.055 1.00 80.25 589 PRO A C 1
ATOM 4233 O O . PRO A 1 589 ? 19.734 -6.024 -0.909 1.00 80.25 589 PRO A O 1
ATOM 4236 N N . CYS A 1 590 ? 21.033 -7.602 -0.037 1.00 77.19 590 CYS A N 1
ATOM 4237 C CA . CYS A 1 590 ? 20.366 -7.581 1.267 1.00 77.19 590 CYS A CA 1
ATOM 4238 C C . CYS A 1 590 ? 20.616 -6.313 2.104 1.00 77.19 590 CYS A C 1
ATOM 4240 O O . CYS A 1 590 ? 19.767 -5.972 2.925 1.00 77.19 590 CYS A O 1
ATOM 4242 N N . HIS A 1 591 ? 21.801 -5.695 2.005 1.00 81.56 591 HIS A N 1
ATOM 4243 C CA . HIS A 1 591 ? 22.185 -4.548 2.853 1.00 81.56 591 HIS A CA 1
ATOM 4244 C C . HIS A 1 591 ? 23.228 -3.611 2.199 1.00 81.56 591 HIS A C 1
ATOM 4246 O O . HIS A 1 591 ? 23.911 -2.890 2.925 1.00 81.56 591 HIS A O 1
ATOM 4252 N N . ALA A 1 592 ? 23.404 -3.664 0.872 1.00 85.00 592 ALA A N 1
ATOM 4253 C CA . ALA A 1 592 ? 24.394 -2.877 0.123 1.00 85.00 592 ALA A CA 1
ATOM 4254 C C . ALA A 1 592 ? 25.836 -2.975 0.677 1.00 85.00 592 ALA A C 1
ATOM 4256 O O . ALA A 1 592 ? 26.540 -1.976 0.821 1.00 85.00 592 ALA A O 1
ATOM 4257 N N . SER A 1 593 ? 26.284 -4.194 1.009 1.00 88.38 593 SER A N 1
ATOM 4258 C CA . SER A 1 593 ? 27.724 -4.466 1.138 1.00 88.38 593 SER A CA 1
ATOM 4259 C C . SER A 1 593 ? 28.313 -4.596 -0.264 1.00 88.38 593 SER A C 1
ATOM 4261 O O . SER A 1 593 ? 27.845 -5.443 -1.023 1.00 88.38 593 SER A O 1
ATOM 4263 N N . VAL A 1 594 ? 29.314 -3.782 -0.582 1.00 91.62 594 VAL A N 1
ATOM 4264 C CA . VAL A 1 594 ? 30.022 -3.765 -1.868 1.00 91.62 594 VAL A CA 1
ATOM 4265 C C . VAL A 1 594 ? 31.425 -4.327 -1.658 1.00 91.62 594 VAL A C 1
ATOM 4267 O O . VAL A 1 594 ? 32.089 -3.987 -0.674 1.00 91.62 594 VAL A O 1
ATOM 4270 N N . PHE A 1 595 ? 31.861 -5.190 -2.569 1.00 92.94 595 PHE A N 1
ATOM 4271 C CA . PHE A 1 595 ? 33.168 -5.833 -2.563 1.00 92.94 595 PHE A CA 1
ATOM 4272 C C . PHE A 1 595 ? 33.903 -5.565 -3.886 1.00 92.94 595 PHE A C 1
ATOM 4274 O O . PHE A 1 595 ? 33.275 -5.448 -4.939 1.00 92.94 595 PHE A O 1
ATOM 4281 N N . SER A 1 596 ? 35.230 -5.471 -3.829 1.00 89.56 596 SER A N 1
ATOM 4282 C CA . SER A 1 596 ? 36.098 -5.298 -4.996 1.00 89.56 596 SER A CA 1
ATOM 4283 C C . SER A 1 596 ? 36.159 -6.571 -5.843 1.00 89.56 596 SER A C 1
ATOM 4285 O O . SER A 1 596 ? 36.273 -7.677 -5.311 1.00 89.56 596 SER A O 1
ATOM 4287 N N . THR A 1 597 ? 36.149 -6.410 -7.164 1.00 88.44 597 THR A N 1
ATOM 4288 C CA . THR A 1 597 ? 36.441 -7.469 -8.142 1.00 88.44 597 THR A CA 1
ATOM 4289 C C . THR A 1 597 ? 37.927 -7.858 -8.163 1.00 88.44 597 THR A C 1
ATOM 4291 O O . THR A 1 597 ? 38.251 -9.012 -8.454 1.00 88.44 597 THR A O 1
ATOM 4294 N N . GLU A 1 598 ? 38.834 -6.939 -7.804 1.00 85.06 598 GLU A N 1
ATOM 4295 C CA . GLU A 1 598 ? 40.290 -7.154 -7.848 1.00 85.06 598 GLU A CA 1
ATOM 4296 C C . GLU A 1 598 ? 40.785 -8.177 -6.813 1.00 85.06 598 GLU A C 1
ATOM 4298 O O . GLU A 1 598 ? 41.629 -9.013 -7.134 1.00 85.06 598 GLU A O 1
ATOM 4303 N N . ASP A 1 599 ? 40.275 -8.111 -5.577 1.00 86.38 599 ASP A N 1
ATOM 4304 C CA . ASP A 1 599 ? 40.747 -8.936 -4.452 1.00 86.38 599 ASP A CA 1
ATOM 4305 C C . ASP A 1 599 ? 39.642 -9.501 -3.534 1.00 86.38 599 ASP A C 1
ATOM 4307 O O . ASP A 1 599 ? 39.932 -10.338 -2.670 1.00 86.38 599 ASP A O 1
ATOM 4311 N N . GLY A 1 600 ? 38.380 -9.093 -3.710 1.00 87.44 600 GLY A N 1
ATOM 4312 C CA . GLY A 1 600 ? 37.257 -9.467 -2.845 1.00 87.44 600 GLY A CA 1
ATOM 4313 C C . GLY A 1 600 ? 37.139 -8.648 -1.552 1.00 87.44 600 GLY A C 1
ATOM 4314 O O . GLY A 1 600 ? 36.321 -8.997 -0.696 1.00 87.44 600 GLY A O 1
ATOM 4315 N N . SER A 1 601 ? 37.936 -7.588 -1.369 1.00 91.69 601 SER A N 1
ATOM 4316 C CA . SER A 1 601 ? 37.877 -6.698 -0.197 1.00 91.69 601 SER A CA 1
ATOM 4317 C C . SER A 1 601 ? 36.567 -5.918 -0.107 1.00 91.69 601 SER A C 1
ATOM 4319 O O . SER A 1 601 ? 35.942 -5.619 -1.119 1.00 91.69 601 SER A O 1
ATOM 4321 N N . VAL A 1 602 ? 36.127 -5.572 1.108 1.00 93.38 602 VAL A N 1
ATOM 4322 C CA . VAL A 1 602 ? 34.929 -4.736 1.297 1.00 93.38 602 VAL A CA 1
ATOM 4323 C C . VAL A 1 602 ? 35.267 -3.281 0.980 1.00 93.38 602 VAL A C 1
ATOM 4325 O O . VAL A 1 602 ? 36.100 -2.680 1.657 1.00 93.38 602 VAL A O 1
ATOM 4328 N N . THR A 1 603 ? 34.585 -2.694 -0.001 1.00 89.56 603 THR A N 1
ATOM 4329 C CA . THR A 1 603 ? 34.742 -1.279 -0.369 1.00 89.56 603 THR A CA 1
ATOM 4330 C C . THR A 1 603 ? 33.701 -0.387 0.310 1.00 89.56 603 THR A C 1
ATOM 4332 O O . THR A 1 603 ? 33.965 0.789 0.558 1.00 89.56 603 THR A O 1
ATOM 4335 N N . THR A 1 604 ? 32.513 -0.914 0.635 1.00 87.81 604 THR A N 1
ATOM 4336 C CA . THR A 1 604 ? 31.422 -0.167 1.289 1.00 87.81 604 THR A CA 1
ATOM 4337 C C . THR A 1 604 ? 30.425 -1.094 1.995 1.00 87.81 604 THR A C 1
ATOM 4339 O O . THR A 1 604 ? 30.249 -2.256 1.634 1.00 87.81 604 THR A O 1
ATOM 4342 N N . GLY A 1 605 ? 29.732 -0.561 3.005 1.00 86.94 605 GLY A N 1
ATOM 4343 C CA . GLY A 1 605 ? 28.589 -1.206 3.654 1.00 86.94 605 GLY A CA 1
ATOM 4344 C C . GLY A 1 605 ? 28.943 -2.060 4.883 1.00 86.94 605 GLY A C 1
ATOM 4345 O O . GLY A 1 605 ? 30.071 -2.032 5.365 1.00 86.94 605 GLY A O 1
ATOM 4346 N N . PRO A 1 606 ? 27.972 -2.806 5.440 1.00 87.25 606 PRO A N 1
ATOM 4347 C CA . PRO A 1 606 ? 28.070 -3.435 6.768 1.00 87.25 606 PRO A CA 1
ATOM 4348 C C . PRO A 1 606 ? 28.856 -4.763 6.821 1.00 87.25 606 PRO A C 1
ATOM 4350 O O . PRO A 1 606 ? 28.581 -5.603 7.678 1.00 87.25 606 PRO A O 1
ATOM 4353 N N . ALA A 1 607 ? 29.793 -4.990 5.899 1.00 88.62 607 ALA A N 1
ATOM 4354 C CA . ALA A 1 607 ? 30.691 -6.146 5.926 1.00 88.62 607 ALA A CA 1
ATOM 4355 C C . ALA A 1 607 ? 32.074 -5.731 6.455 1.00 88.62 607 ALA A C 1
ATOM 4357 O O . ALA A 1 607 ? 32.537 -4.632 6.175 1.00 88.62 607 ALA A O 1
ATOM 4358 N N . GLU A 1 608 ? 32.730 -6.609 7.218 1.00 88.88 608 GLU A N 1
ATOM 4359 C CA . GLU A 1 608 ? 34.048 -6.339 7.830 1.00 88.88 608 GLU A CA 1
ATOM 4360 C C . GLU A 1 608 ? 35.138 -7.329 7.366 1.00 88.88 608 GLU A C 1
ATOM 4362 O O . GLU A 1 608 ? 36.315 -7.134 7.657 1.00 88.88 608 GLU A O 1
ATOM 4367 N N . GLU A 1 609 ? 34.767 -8.379 6.622 1.00 88.44 609 GLU A N 1
ATOM 4368 C CA . GLU A 1 609 ? 35.677 -9.411 6.098 1.00 88.44 609 GLU A CA 1
ATOM 4369 C C . GLU A 1 609 ? 35.525 -9.536 4.565 1.00 88.44 609 GLU A C 1
ATOM 4371 O O . GLU A 1 609 ? 34.395 -9.432 4.071 1.00 88.44 609 GLU A O 1
ATOM 4376 N N . PRO A 1 610 ? 36.616 -9.782 3.809 1.00 91.25 610 PRO A N 1
ATOM 4377 C CA . PRO A 1 610 ? 36.582 -9.978 2.355 1.00 91.25 610 PRO A CA 1
ATOM 4378 C C . PRO A 1 610 ? 35.867 -11.277 1.953 1.00 91.25 610 PRO A C 1
ATOM 4380 O O . PRO A 1 610 ? 35.746 -12.208 2.754 1.00 91.25 610 PRO A O 1
ATOM 4383 N N . LEU A 1 611 ? 35.447 -11.379 0.689 1.00 90.31 611 LEU A N 1
ATOM 4384 C CA . LEU A 1 611 ? 34.940 -12.637 0.134 1.00 90.31 611 LEU A CA 1
ATOM 4385 C C . LEU A 1 611 ? 36.036 -13.712 0.132 1.00 90.31 611 LEU A C 1
ATOM 4387 O O . LEU A 1 611 ? 37.192 -13.458 -0.208 1.00 90.31 611 LEU A O 1
ATOM 4391 N N . GLY A 1 612 ? 35.668 -14.941 0.496 1.00 86.44 612 GLY A N 1
ATOM 4392 C CA . GLY A 1 612 ? 36.593 -16.070 0.451 1.00 86.44 612 GLY A CA 1
ATOM 4393 C C . GLY A 1 612 ? 36.921 -16.435 -0.994 1.00 86.44 612 GLY A C 1
ATOM 4394 O O . GLY A 1 612 ? 36.020 -16.775 -1.751 1.00 86.44 612 GLY A O 1
ATOM 4395 N N . GLN A 1 613 ? 38.194 -16.397 -1.380 1.00 89.00 613 GLN A N 1
ATOM 4396 C CA . GLN A 1 613 ? 38.624 -16.847 -2.706 1.00 89.00 613 GLN A CA 1
ATOM 4397 C C . GLN A 1 613 ? 38.600 -18.385 -2.806 1.00 89.00 613 GLN A C 1
ATOM 4399 O O . GLN A 1 613 ? 38.795 -19.094 -1.809 1.00 89.00 613 GLN A O 1
ATOM 4404 N N . LEU A 1 614 ? 38.378 -18.903 -4.014 1.00 85.75 614 LEU A N 1
ATOM 4405 C CA . LEU A 1 614 ? 38.512 -20.309 -4.393 1.00 85.75 614 LEU A CA 1
ATOM 4406 C C . LEU A 1 614 ? 39.553 -20.406 -5.526 1.00 85.75 614 LEU A C 1
ATOM 4408 O O . LEU A 1 614 ? 39.424 -19.695 -6.523 1.00 85.75 614 LEU A O 1
ATOM 4412 N N . PRO A 1 615 ? 40.582 -21.268 -5.423 1.00 83.69 615 PRO A N 1
ATOM 4413 C CA . PRO A 1 615 ? 41.564 -21.406 -6.489 1.00 83.69 615 PRO A CA 1
ATOM 4414 C C . PRO A 1 615 ? 40.945 -22.112 -7.703 1.00 83.69 615 PRO A C 1
ATOM 4416 O O . PRO A 1 615 ? 40.449 -23.239 -7.607 1.00 83.69 615 PRO A O 1
ATOM 4419 N N . VAL A 1 616 ? 41.015 -21.447 -8.854 1.00 88.12 616 VAL A N 1
ATOM 4420 C CA . VAL A 1 616 ? 40.600 -21.968 -10.161 1.00 88.12 616 VAL A CA 1
ATOM 4421 C C . VAL A 1 616 ? 41.769 -21.956 -11.144 1.00 88.12 616 VAL A C 1
ATOM 4423 O O . VAL A 1 616 ? 42.783 -21.292 -10.931 1.00 88.12 616 VAL A O 1
ATOM 4426 N N . ARG A 1 617 ? 41.633 -22.728 -12.219 1.00 87.44 617 ARG A N 1
ATOM 4427 C CA . ARG A 1 617 ? 42.593 -22.856 -13.317 1.00 87.44 617 ARG A CA 1
ATOM 4428 C C . ARG A 1 617 ? 41.846 -22.866 -14.644 1.00 87.44 617 ARG A C 1
ATOM 4430 O O . ARG A 1 617 ? 40.789 -23.481 -14.745 1.00 87.44 617 ARG A O 1
ATOM 4437 N N . VAL A 1 618 ? 42.418 -22.221 -15.654 1.00 87.44 618 VAL A N 1
ATOM 4438 C CA . VAL A 1 618 ? 41.912 -22.279 -17.029 1.00 87.44 618 VAL A CA 1
ATOM 4439 C C . VAL A 1 618 ? 42.643 -23.402 -17.764 1.00 87.44 618 VAL A C 1
ATOM 4441 O O . VAL A 1 618 ? 43.875 -23.421 -17.773 1.00 87.44 618 VAL A O 1
ATOM 4444 N N . VAL A 1 619 ? 41.908 -24.346 -18.351 1.00 86.44 619 VAL A N 1
ATOM 4445 C CA . VAL A 1 619 ? 42.458 -25.460 -19.146 1.00 86.44 619 VAL A CA 1
ATOM 4446 C C . VAL A 1 619 ? 41.576 -25.652 -20.375 1.00 86.44 619 VAL A C 1
ATOM 4448 O O . VAL A 1 619 ? 40.361 -25.684 -20.242 1.00 86.44 619 VAL A O 1
ATOM 4451 N N . ASP A 1 620 ? 42.177 -25.720 -21.566 1.00 82.69 620 ASP A N 1
ATOM 4452 C CA . ASP A 1 620 ? 41.506 -25.972 -22.857 1.00 82.69 620 ASP A CA 1
ATOM 4453 C C . ASP A 1 620 ? 40.277 -25.084 -23.178 1.00 82.69 620 ASP A C 1
ATOM 4455 O O . ASP A 1 620 ? 39.451 -25.419 -24.023 1.00 82.69 620 ASP A O 1
ATOM 4459 N N . GLY A 1 621 ? 40.192 -23.904 -22.550 1.00 83.00 621 GLY A N 1
ATOM 4460 C CA . GLY A 1 621 ? 39.086 -22.948 -22.702 1.00 83.00 621 GLY A CA 1
ATOM 4461 C C . GLY A 1 621 ? 38.002 -23.039 -21.622 1.00 83.00 621 GLY A C 1
ATOM 4462 O O . GLY A 1 621 ? 37.051 -22.266 -21.664 1.00 83.00 621 GLY A O 1
ATOM 4463 N N . GLU A 1 622 ? 38.145 -23.922 -20.636 1.00 87.62 622 GLU A N 1
ATOM 4464 C CA . GLU A 1 622 ? 37.232 -24.079 -19.499 1.00 87.62 622 GLU A CA 1
ATOM 4465 C C . GLU A 1 622 ? 37.845 -23.543 -18.199 1.00 87.62 622 GLU A C 1
ATOM 4467 O O . GLU A 1 622 ? 39.057 -23.628 -17.981 1.00 87.62 622 GLU A O 1
ATOM 4472 N N . VAL A 1 623 ? 37.007 -23.005 -17.308 1.00 86.62 623 VAL A N 1
ATOM 4473 C CA . VAL A 1 623 ? 37.385 -22.618 -15.942 1.00 86.62 623 VAL A CA 1
ATOM 4474 C C . VAL A 1 623 ? 37.067 -23.782 -15.008 1.00 86.62 623 VAL A C 1
ATOM 4476 O O . VAL A 1 623 ? 35.903 -24.146 -14.851 1.00 86.62 623 VAL A O 1
ATOM 4479 N N . LEU A 1 624 ? 38.084 -24.357 -14.360 1.00 86.44 624 LEU A N 1
ATOM 4480 C CA . LEU A 1 624 ? 37.928 -25.490 -13.443 1.00 86.44 624 LEU A CA 1
ATOM 4481 C C . LEU A 1 624 ? 38.460 -25.186 -12.042 1.00 86.44 624 LEU A C 1
ATOM 4483 O O . LEU A 1 624 ? 39.435 -24.454 -11.876 1.00 86.44 624 LEU A O 1
ATOM 4487 N N . VAL A 1 625 ? 37.890 -25.835 -11.027 1.00 83.44 625 VAL A N 1
ATOM 4488 C CA . VAL A 1 625 ? 38.445 -25.823 -9.659 1.00 83.44 625 VAL A CA 1
ATOM 4489 C C . VAL A 1 625 ? 39.803 -26.547 -9.608 1.00 83.44 625 VAL A C 1
ATOM 4491 O O . VAL A 1 625 ? 40.023 -27.544 -10.309 1.00 83.44 625 VAL A O 1
ATOM 4494 N N . ALA A 1 626 ? 40.726 -26.029 -8.789 1.00 71.44 626 ALA A N 1
ATOM 4495 C CA . ALA A 1 626 ? 42.094 -26.539 -8.625 1.00 71.44 626 ALA A CA 1
ATOM 4496 C C . ALA A 1 626 ? 42.269 -27.597 -7.514 1.00 71.44 626 ALA A C 1
ATOM 4498 O O . ALA A 1 626 ? 41.459 -27.696 -6.562 1.00 71.44 626 ALA A O 1
#

Organism: NCBI:txid43670

Foldseek 3Di:
DDDDDPPDPPDDDPDDFPVLLLQLLLLLLLLLLLCQLQQQFFFLLQCLLDPLLPQVVLVVVQVPDPPNQDPSNVVRVVSSVVLVVLLVVLQVVLVVLLVLPQLQLLVLCVLQLVLLVLLVVLLVVLLVLLLVLLPQWSDNVQSVVSSNSSSNSSSVSVSSSVSSVSSSVVCLPVRDDPLCSLLSVLSSNLSNLVSNLVLLVCLCQAQNPDCAGPPRAHCVRDSSSSVSSNVSSVSSVVSNVSNSVSGDGDDDDDDRDDDDSVRSVVVVVVVLVVCCVPPVVVNVVVVVVVVVVVVVSVCRNCVNVCCCPVVVDDSSRSSVVSSVVSVLVSVVSNVLSVVCSPVNPVLSVVLVVVLVVVVLVVPQPPPPVVVLCVQLPDDDPDDPPDDDPDDDDDDDDDDDDDDDDDDDDDDDDDDDDDDDDDDDDDDDDDDDDDDDDDDDDDDDDDDDDDDDDDDDDDDDDDDDDDDDDDDDDDPDDDPDDDDPVNSVVSSVPPSVPSVVVVVVVVDDDDDDDDDDDDDDDDDDDDDDDFDFFFFLVVADALWWDWTQHPPRFIWIWHHPHRQDIWIFRQAAQQRGAGWDTNRQWIARPPWTFIAGSVFQHTPDTDGDDGTRTGDWHADPRTIGGD

Sequence (626 aa):
MPDTSQDSPRATTPVPVPRRRVLAWALWDWGSAAFQAVITTFVFTRWITSDAFVDPATVAAAEAEPGGDGPANALLDAALADHSAWLGWGLAGAGVLIALLAPVTGSSADRTGRRKRWLGVHTAITVLISISMFFVTPDPGSLEQNLLLGIFLLAVGHVFFELAGVNYNAMLAQVSTPGTVGKVSGIGWGAGYVGGIVLLLLLFVGFIDPEVGWFGVTDEGGLDIRVAVLFSAIWFAVFALPVFFAVPELPVAGRPERRGVVAAYRALAADVVRLWRTSRPTVGFLVASAVYRDGLSGVFVFGAIIASTTFGFTAGQVIQFAIAANVVAGLATVAAGWLDDRIGPKAVVVGSLVGLVVARRASRPRADAARVRRLSAPRSSPDPGQHAPACCPGSSASPVGRRAREADGRGAAMRHPEPDSAACVVGQPPARRAKEPTMTPTTDPTPTVPTVTNPAHAPVLAAPAAAHGARPCGADHACAGPTRRSVLRGAGAVSLGAAALVLAACAAPADGDDEPAAGGGASADGGGSGAVLARLEDVPVGGALSVDGPDDVPLVLVQPTAGTVVAYVAVCTHQGCTVVPDRDVLVCPCHASVFSTEDGSVTTGPAEEPLGQLPVRVVDGEVLVA

pLDDT: mean 73.28, std 25.18, range [22.91, 98.56]